Protein AF-A0A0H2UXW5-F1 (afdb_monomer_lite)

InterPro domains:
  IPR004042 Intein DOD homing endonuclease, central region [PS50819] (491-611)
  IPR027032 Twinkle-like protein [PTHR12873] (112-375)
  IPR027434 Homing endonuclease [G3DSA:3.10.28.10] (482-613)
  IPR027434 Homing endonuclease [SSF55608] (563-612)
  IPR034154 Archaeal primase DnaG/twinkle-like, TOPRIM domain [cd01029] (206-287)
  IPR036844 Hint domain superfamily [SSF51294] (375-441)

Sequence (619 aa):
MRPSELSDLLWAQVDRVAPHLLPNGKIEGHEWVAGNVNGDKGNSLKVNLIGKKKWADFAEGDGGDMLDLWMACRGINLHQAMQEAKAFLGIKDDDHHFDARREKKFSRPDRKKIARYVTRTESHLEYLQSRGISPEVVKRYEVVSGKVWNGERELDALVLPYKRDGELLQVKRISTERPDGKKVIMAEGDCEPCLFGWQALDAGVRVVVLCEGEIDCMSYAQYGISALSVPFGGGKGAKQQWIEFEYHNLDRFEEIFISMDVDDVGREAAREIVSRLGEHRCRLVTLPYKDINECLMNGVTEDEIWQYIGTASYFDPEELYSAREFYQDTINAFYGKQQYLFNPPWESLADKFQFREAELTLVNGVHGHGKACPLNEPILLADGTWTTHGNVKIGDQVASVDGNPSTVTGIFPQGVRDVYRVTFEDGRYVDCAGDHLWEVTSRGFTKGEKRRVIDTFGLKRLSETKRHKNGVRIPEITGDFGDHSEPLAWVIGSLLGDGSLSNGSVKFSNVEPYMIERMKAELPDYNFSGDGKDWLISTARGQVNPLMETLRGYGLMGCTAKNKFIPRVFFSANKSTRIGMLCGLLETDGYVEKDGTLVFSSASEELRNEVVNKNWPPS

Organism: Shigella flexneri (NCBI:txid623)

Radius of gyration: 50.42 Å; chains: 1; bounding box: 105×74×133 Å

Structure (mmCIF, N/CA/C/O backbone):
data_AF-A0A0H2UXW5-F1
#
_entry.id   AF-A0A0H2UXW5-F1
#
loop_
_atom_site.group_PDB
_atom_site.id
_atom_site.type_symbol
_atom_site.label_atom_id
_atom_site.label_alt_id
_atom_site.label_comp_id
_atom_site.label_asym_id
_atom_site.label_entity_id
_atom_site.label_seq_id
_atom_site.pdbx_PDB_ins_code
_atom_site.Cartn_x
_atom_site.Cartn_y
_atom_site.Cartn_z
_atom_site.occupancy
_atom_site.B_iso_or_equiv
_atom_site.auth_seq_id
_atom_site.auth_comp_id
_atom_site.auth_asym_id
_atom_site.auth_atom_id
_atom_site.pdbx_PDB_model_num
ATOM 1 N N . MET A 1 1 ? -6.952 -10.593 29.259 1.00 72.62 1 MET A N 1
ATOM 2 C CA . MET A 1 1 ? -7.423 -11.917 29.734 1.00 72.62 1 MET A CA 1
ATOM 3 C C . MET A 1 1 ? -8.692 -11.708 30.540 1.00 72.62 1 MET A C 1
ATOM 5 O O . MET A 1 1 ? -8.694 -10.824 31.390 1.00 72.62 1 MET A O 1
ATOM 9 N N . ARG A 1 2 ? -9.760 -12.458 30.253 1.00 77.69 2 ARG A N 1
ATOM 10 C CA . ARG A 1 2 ? -11.056 -12.339 30.948 1.00 77.69 2 ARG A CA 1
ATOM 11 C C . ARG A 1 2 ? -11.030 -13.040 32.320 1.00 77.69 2 ARG A C 1
ATOM 13 O O . ARG A 1 2 ? -10.238 -13.970 32.491 1.00 77.69 2 ARG A O 1
ATOM 20 N N . PRO A 1 3 ? -11.897 -12.657 33.282 1.00 82.00 3 PRO A N 1
ATOM 21 C CA . PRO A 1 3 ? -11.998 -13.337 34.578 1.00 82.00 3 PRO A CA 1
ATOM 22 C C . PRO A 1 3 ? -12.219 -14.848 34.454 1.00 82.00 3 PRO A C 1
ATOM 24 O O . PRO A 1 3 ? -11.518 -15.619 35.100 1.00 82.00 3 PRO A O 1
ATOM 27 N N . SER A 1 4 ? -13.114 -15.276 33.562 1.00 84.06 4 SER A N 1
ATOM 28 C CA . SER A 1 4 ? -13.413 -16.692 33.321 1.00 84.06 4 SER A CA 1
ATOM 29 C C . SER A 1 4 ? -12.210 -17.486 32.802 1.00 84.06 4 SER A C 1
ATOM 31 O O . SER A 1 4 ? -11.954 -18.589 33.274 1.00 84.06 4 SER A O 1
ATOM 33 N N . GLU A 1 5 ? -11.411 -16.908 31.903 1.00 86.12 5 GLU A N 1
ATOM 34 C CA . GLU A 1 5 ? -10.175 -17.525 31.396 1.00 86.12 5 GLU A CA 1
ATOM 35 C C . GLU A 1 5 ? -9.133 -17.696 32.508 1.00 86.12 5 GLU A C 1
ATOM 37 O O . GLU A 1 5 ? -8.499 -18.746 32.618 1.00 86.12 5 GLU A O 1
ATOM 42 N N . LEU A 1 6 ? -8.970 -16.680 33.361 1.00 87.94 6 LEU A N 1
ATOM 43 C CA . LEU A 1 6 ? -8.056 -16.750 34.499 1.00 87.94 6 LEU A CA 1
ATOM 44 C C . LEU A 1 6 ? -8.540 -17.773 35.536 1.00 87.94 6 LEU A C 1
ATOM 46 O O . LEU A 1 6 ? -7.747 -18.573 36.028 1.00 87.94 6 LEU A O 1
ATOM 50 N N . SER A 1 7 ? -9.842 -17.784 35.821 1.00 90.25 7 SER A N 1
ATOM 51 C CA . SER A 1 7 ? -10.498 -18.768 36.684 1.00 90.25 7 SER A CA 1
ATOM 52 C C . SER A 1 7 ? -10.282 -20.190 36.160 1.00 90.25 7 SER A C 1
ATOM 54 O O . SER A 1 7 ? -9.909 -21.082 36.919 1.00 90.25 7 SER A O 1
ATOM 56 N N . ASP A 1 8 ? -10.394 -20.405 34.848 1.00 90.88 8 ASP A N 1
ATOM 57 C CA . ASP A 1 8 ? -10.115 -21.689 34.202 1.00 90.88 8 ASP A CA 1
ATOM 58 C C . ASP A 1 8 ? -8.658 -22.140 34.352 1.00 90.88 8 ASP A C 1
ATOM 60 O O . ASP A 1 8 ? -8.406 -23.324 34.601 1.00 90.88 8 ASP A O 1
ATOM 64 N N . LEU A 1 9 ? -7.698 -21.216 34.251 1.00 92.31 9 LEU A N 1
ATOM 65 C CA . LEU A 1 9 ? -6.283 -21.503 34.501 1.00 92.31 9 LEU A CA 1
ATOM 66 C C . LEU A 1 9 ? -6.018 -21.855 35.969 1.00 92.31 9 LEU A C 1
ATOM 68 O O . LEU A 1 9 ? -5.206 -22.740 36.250 1.00 92.31 9 LEU A O 1
ATOM 72 N N . LEU A 1 10 ? -6.716 -21.204 36.903 1.00 93.56 10 LEU A N 1
ATOM 73 C CA . LEU A 1 10 ? -6.653 -21.557 38.319 1.00 93.56 10 LEU A CA 1
ATOM 74 C C . LEU A 1 10 ? -7.253 -22.945 38.573 1.00 93.56 10 LEU A C 1
ATOM 76 O O . LEU A 1 10 ? -6.648 -23.744 39.285 1.00 93.56 10 LEU A O 1
ATOM 80 N N . TRP A 1 11 ? -8.389 -23.272 37.951 1.00 94.31 11 TRP A N 1
ATOM 81 C CA . TRP A 1 11 ? -8.993 -24.605 38.029 1.00 94.31 11 TRP A CA 1
ATOM 82 C C . TRP A 1 11 ? -8.077 -25.694 37.466 1.00 94.31 11 TRP A C 1
ATOM 84 O O . TRP A 1 11 ? -8.002 -26.779 38.038 1.00 94.31 11 TRP A O 1
ATOM 94 N N . ALA A 1 12 ? -7.323 -25.410 36.400 1.00 92.25 12 ALA A N 1
ATOM 95 C CA . ALA A 1 12 ? -6.318 -26.333 35.867 1.00 92.25 12 ALA A CA 1
ATOM 96 C C . ALA A 1 12 ? -5.173 -26.629 36.858 1.00 92.25 12 ALA A C 1
ATOM 98 O O . ALA A 1 12 ? -4.442 -27.602 36.684 1.00 92.25 12 ALA A O 1
ATOM 99 N N . GLN A 1 13 ? -5.019 -25.805 37.898 1.00 92.88 13 GLN A N 1
ATOM 100 C CA . GLN A 1 13 ? -4.040 -25.971 38.970 1.00 92.88 13 GLN A CA 1
ATOM 101 C C . GLN A 1 13 ? -4.706 -26.016 40.353 1.00 92.88 13 GLN A C 1
ATOM 103 O O . GLN A 1 13 ? -4.085 -25.631 41.347 1.00 92.88 13 GLN A O 1
ATOM 108 N N . VAL A 1 14 ? -5.956 -26.491 40.437 1.00 93.31 14 VAL A N 1
ATOM 109 C CA . VAL A 1 14 ? -6.749 -26.486 41.679 1.00 93.31 14 VAL A CA 1
ATOM 110 C C . VAL A 1 14 ? -6.037 -27.182 42.842 1.00 93.31 14 VAL A C 1
ATOM 112 O O . VAL A 1 14 ? -6.091 -26.687 43.965 1.00 93.31 14 VAL A O 1
ATOM 115 N N . ASP A 1 15 ? -5.266 -28.238 42.571 1.00 91.44 15 ASP A N 1
ATOM 116 C CA . ASP A 1 15 ? -4.471 -28.956 43.578 1.00 91.44 15 ASP A CA 1
ATOM 117 C C . ASP A 1 15 ? -3.393 -28.084 44.241 1.00 91.44 15 ASP A C 1
ATOM 119 O O . ASP A 1 15 ? -2.950 -28.371 45.351 1.00 91.44 15 ASP A O 1
ATOM 123 N N . ARG A 1 16 ? -2.958 -27.010 43.571 1.00 94.06 16 ARG A N 1
ATOM 124 C CA . ARG A 1 16 ? -2.038 -26.004 44.120 1.00 94.06 16 ARG A CA 1
ATOM 125 C C . ARG A 1 16 ? -2.786 -24.815 44.716 1.00 94.06 16 ARG A C 1
ATOM 127 O O . ARG A 1 16 ? -2.331 -24.260 45.713 1.00 94.06 16 ARG A O 1
ATOM 134 N N . VAL A 1 17 ? -3.896 -24.407 44.101 1.00 94.62 17 VAL A N 1
ATOM 135 C CA . VAL A 1 17 ? -4.665 -23.215 44.499 1.00 94.62 17 VAL A CA 1
ATOM 136 C C . VAL A 1 17 ? -5.446 -23.457 45.792 1.00 94.62 17 VAL A C 1
ATOM 138 O O . VAL A 1 17 ? -5.374 -22.643 46.709 1.00 94.62 17 VAL A O 1
ATOM 141 N N . ALA A 1 18 ? -6.140 -24.590 45.909 1.00 92.88 18 ALA A N 1
ATOM 142 C CA . ALA A 1 18 ? -6.944 -24.921 47.083 1.00 92.88 18 ALA A CA 1
ATOM 143 C C . ALA A 1 18 ? -6.131 -24.926 48.398 1.00 92.88 18 ALA A C 1
ATOM 145 O O . ALA A 1 18 ? -6.533 -24.220 49.324 1.00 92.88 18 ALA A O 1
ATOM 146 N N . PRO A 1 19 ? -4.963 -25.598 48.506 1.00 92.56 19 PRO A N 1
ATOM 147 C CA . PRO A 1 19 ? -4.132 -25.506 49.711 1.00 92.56 19 PRO A CA 1
ATOM 148 C C . PRO A 1 19 ? -3.496 -24.127 49.916 1.00 92.56 19 PRO A C 1
ATOM 150 O O . PRO A 1 19 ? -3.151 -23.782 51.043 1.00 92.56 19 PRO A O 1
ATOM 153 N N . HIS A 1 20 ? -3.316 -23.335 48.854 1.00 93.75 20 HIS A N 1
ATOM 154 C CA . HIS A 1 20 ? -2.783 -21.979 48.974 1.00 93.75 20 HIS A CA 1
ATOM 155 C C . HIS A 1 20 ? -3.785 -21.022 49.634 1.00 93.75 20 HIS A C 1
ATOM 157 O O . HIS A 1 20 ? -3.392 -20.215 50.477 1.00 93.75 20 HIS A O 1
ATOM 163 N N . LEU A 1 21 ? -5.065 -21.117 49.262 1.00 93.12 21 LEU A N 1
ATOM 164 C CA . LEU A 1 21 ? -6.135 -20.286 49.822 1.00 93.12 21 LEU A CA 1
ATOM 165 C C . LEU A 1 21 ? -6.672 -20.823 51.152 1.00 93.12 21 LEU A C 1
ATOM 167 O O . LEU A 1 21 ? -7.021 -20.043 52.031 1.00 93.12 21 LEU A O 1
ATOM 171 N N . LEU A 1 22 ? -6.706 -22.147 51.318 1.00 94.62 22 LEU A N 1
ATOM 172 C CA . LEU A 1 22 ? -7.322 -22.829 52.457 1.00 94.62 22 LEU A CA 1
ATOM 173 C C . LEU A 1 22 ? -6.301 -23.760 53.145 1.00 94.62 22 LEU A C 1
ATOM 175 O O . LEU A 1 22 ? -6.403 -24.987 53.027 1.00 94.62 22 LEU A O 1
ATOM 179 N N . PRO A 1 23 ? -5.309 -23.211 53.870 1.00 90.00 23 PRO A N 1
ATOM 180 C CA . PRO A 1 23 ? -4.116 -23.948 54.295 1.00 90.00 23 PRO A CA 1
ATOM 181 C C . PRO A 1 23 ? -4.367 -25.062 55.320 1.00 90.00 23 PRO A C 1
ATOM 183 O O . PRO A 1 23 ? -3.594 -26.017 55.356 1.00 90.00 23 PRO A O 1
ATOM 186 N N . ASN A 1 24 ? -5.424 -24.984 56.143 1.00 91.50 24 ASN A N 1
ATOM 187 C CA . ASN A 1 24 ? -5.765 -26.061 57.090 1.00 91.50 24 ASN A CA 1
ATOM 188 C C . ASN A 1 24 ? -6.842 -27.022 56.565 1.00 91.50 24 ASN A C 1
ATOM 190 O O . ASN A 1 24 ? -7.369 -27.826 57.342 1.00 91.50 24 ASN A O 1
ATOM 194 N N . GLY A 1 25 ? -7.177 -26.938 55.275 1.00 90.50 25 GLY A N 1
ATOM 195 C CA . GLY A 1 25 ? -8.065 -27.891 54.626 1.00 90.50 25 GLY A CA 1
ATOM 196 C C . GLY A 1 25 ? -7.422 -29.267 54.435 1.00 90.50 25 GLY A C 1
ATOM 197 O O . GLY A 1 25 ? -6.228 -29.475 54.666 1.00 90.50 25 GLY A O 1
ATOM 198 N N . LYS A 1 26 ? -8.239 -30.234 54.026 1.00 92.69 26 LYS A N 1
ATOM 199 C CA . LYS A 1 26 ? -7.824 -31.616 53.751 1.00 92.69 26 LYS A CA 1
ATOM 200 C C . LYS A 1 26 ? -8.497 -32.133 52.484 1.00 92.69 26 LYS A C 1
ATOM 202 O O . LYS A 1 26 ? -9.595 -31.705 52.143 1.00 92.69 26 LYS A O 1
ATOM 207 N N . ILE A 1 27 ? -7.870 -33.104 51.829 1.00 93.44 27 ILE A N 1
ATOM 208 C CA . ILE A 1 27 ? -8.497 -33.832 50.722 1.00 93.44 27 ILE A CA 1
ATOM 209 C C . ILE A 1 27 ? -9.472 -34.862 51.298 1.00 93.44 27 ILE A C 1
ATOM 211 O O . ILE A 1 27 ? -9.095 -35.674 52.146 1.00 93.44 27 ILE A O 1
ATOM 215 N N . GLU A 1 28 ? -10.711 -34.851 50.816 1.00 92.69 28 GLU A N 1
ATOM 216 C CA . GLU A 1 28 ? -11.724 -35.863 51.107 1.00 92.69 28 GLU A CA 1
ATOM 217 C C . GLU A 1 28 ? -12.396 -36.297 49.795 1.00 92.69 28 GLU A C 1
ATOM 219 O O . GLU A 1 28 ? -13.160 -35.558 49.178 1.00 92.69 28 GLU A O 1
ATOM 224 N N . GLY A 1 29 ? -12.067 -37.502 49.320 1.00 90.38 29 GLY A N 1
ATOM 225 C CA . GLY A 1 29 ? -12.530 -37.989 48.019 1.00 90.38 29 GLY A CA 1
ATOM 226 C C . GLY A 1 29 ? -11.981 -37.153 46.858 1.00 90.38 29 GLY A C 1
ATOM 227 O O . GLY A 1 29 ? -10.772 -37.118 46.637 1.00 90.38 29 GLY A O 1
ATOM 228 N N . HIS A 1 30 ? -12.876 -36.505 46.110 1.00 91.56 30 HIS A N 1
ATOM 229 C CA . HIS A 1 30 ? -12.541 -35.615 44.989 1.00 91.56 30 HIS A CA 1
ATOM 230 C C . HIS A 1 30 ? -12.673 -34.127 45.352 1.00 91.56 30 HIS A C 1
ATOM 232 O O . HIS A 1 30 ? -12.735 -33.282 44.461 1.00 91.56 30 HIS A O 1
ATOM 238 N N . GLU A 1 31 ? -12.744 -33.801 46.644 1.00 93.75 31 GLU A N 1
ATOM 239 C CA . GLU A 1 31 ? -12.958 -32.444 47.145 1.00 93.75 31 GLU A CA 1
ATOM 240 C C . GLU A 1 31 ? -11.821 -32.029 48.095 1.00 93.75 31 GLU A C 1
ATOM 242 O O . GLU A 1 31 ? -11.297 -32.839 48.863 1.00 93.75 31 GLU A O 1
ATOM 247 N N . TRP A 1 32 ? -11.455 -30.748 48.069 1.00 94.94 32 TRP A N 1
ATOM 248 C CA . TRP A 1 32 ? -10.710 -30.092 49.140 1.00 94.94 32 TRP A CA 1
ATOM 249 C C . TRP A 1 32 ? -11.707 -29.493 50.125 1.00 94.94 32 TRP A C 1
ATOM 251 O O . TRP A 1 32 ? -12.578 -28.713 49.738 1.00 94.94 32 TRP A O 1
ATOM 261 N N . VAL A 1 33 ? -11.596 -29.876 51.391 1.00 94.44 33 VAL A N 1
ATOM 262 C CA . VAL A 1 33 ? -12.584 -29.588 52.430 1.00 94.44 33 VAL A CA 1
ATOM 263 C C . VAL A 1 33 ? -11.962 -28.720 53.522 1.00 94.44 33 VAL A C 1
ATOM 265 O O . VAL A 1 33 ? -10.905 -29.058 54.060 1.00 94.44 33 VAL A O 1
ATOM 268 N N . ALA A 1 34 ? -12.631 -27.616 53.855 1.00 93.88 34 ALA A N 1
ATOM 269 C CA . ALA A 1 34 ? -12.261 -26.665 54.901 1.00 93.88 34 ALA A CA 1
ATOM 270 C C . ALA A 1 34 ? -13.487 -26.260 55.745 1.00 93.88 34 ALA A C 1
ATOM 272 O O . ALA A 1 34 ? -14.629 -26.594 55.435 1.00 93.88 34 ALA A O 1
ATOM 273 N N . GLY A 1 35 ? -13.257 -25.562 56.857 1.00 90.44 35 GLY A N 1
ATOM 274 C CA . GLY A 1 35 ? -14.313 -25.104 57.762 1.00 90.44 35 GLY A CA 1
ATOM 275 C C . GLY A 1 35 ? -14.968 -23.785 57.363 1.00 90.44 35 GLY A C 1
ATOM 276 O O . GLY A 1 35 ? -16.107 -23.546 57.741 1.00 90.44 35 GLY A O 1
ATOM 277 N N . ASN A 1 36 ? -14.269 -22.926 56.630 1.00 90.69 36 ASN A N 1
ATOM 278 C CA . ASN A 1 36 ? -14.758 -21.625 56.177 1.00 90.69 36 ASN A CA 1
ATOM 279 C C . ASN A 1 36 ? -13.775 -21.037 55.153 1.00 90.69 36 ASN A C 1
ATOM 281 O O . ASN A 1 36 ? -12.715 -21.615 54.884 1.00 90.69 36 ASN A O 1
ATOM 285 N N . VAL A 1 37 ? -14.096 -19.852 54.637 1.00 89.88 37 VAL A N 1
ATOM 286 C CA . VAL A 1 37 ? -13.248 -19.089 53.707 1.00 89.88 37 VAL A CA 1
ATOM 287 C C . VAL A 1 37 ? -11.907 -18.646 54.313 1.00 89.88 37 VAL A C 1
ATOM 289 O O . VAL A 1 37 ? -10.961 -18.420 53.571 1.00 89.88 37 VAL A O 1
ATOM 292 N N . ASN A 1 38 ? -11.754 -18.610 55.642 1.00 87.88 38 ASN A N 1
ATOM 293 C CA . ASN A 1 38 ? -10.463 -18.318 56.287 1.00 87.88 38 ASN A CA 1
ATOM 294 C C . ASN A 1 38 ? -9.500 -19.521 56.268 1.00 87.88 38 ASN A C 1
ATOM 296 O O . ASN A 1 38 ? -8.348 -19.409 56.689 1.00 87.88 38 ASN A O 1
ATOM 300 N N . GLY A 1 39 ? -9.961 -20.687 55.801 1.00 85.75 39 GLY A N 1
ATOM 301 C CA . GLY A 1 39 ? -9.163 -21.905 55.756 1.00 85.75 39 GLY A CA 1
ATOM 302 C C . GLY A 1 39 ? -9.008 -22.585 57.113 1.00 85.75 39 GLY A C 1
ATOM 303 O O . GLY A 1 39 ? -8.016 -23.288 57.316 1.00 85.75 39 GLY A O 1
ATOM 304 N N . ASP A 1 40 ? -9.951 -22.388 58.039 1.00 89.06 40 ASP A N 1
ATOM 305 C CA . ASP A 1 40 ? -9.990 -23.104 59.317 1.00 89.06 40 ASP A CA 1
ATOM 306 C C . ASP A 1 40 ? -10.324 -24.594 59.127 1.00 89.06 40 ASP A C 1
ATOM 308 O O . ASP A 1 40 ? -10.837 -25.021 58.090 1.00 89.06 40 ASP A O 1
ATOM 312 N N . LYS A 1 41 ? -10.057 -25.421 60.146 1.00 88.38 41 LYS A N 1
ATOM 313 C CA . LYS A 1 41 ? -10.428 -26.846 60.119 1.00 88.38 41 LYS A CA 1
ATOM 314 C C . LYS A 1 41 ? -11.944 -27.009 60.245 1.00 88.38 41 LYS A C 1
ATOM 316 O O . LYS A 1 41 ? -12.539 -26.536 61.207 1.00 88.38 41 LYS A O 1
ATOM 321 N N . GLY A 1 42 ? -12.549 -27.760 59.335 1.00 88.44 42 GLY A N 1
ATOM 322 C CA . GLY A 1 42 ? -13.973 -28.094 59.356 1.00 88.44 42 GLY A CA 1
ATOM 323 C C . GLY A 1 42 ? -14.395 -28.778 58.058 1.00 88.44 42 GLY A C 1
ATOM 324 O O . GLY A 1 42 ? -13.529 -29.157 57.271 1.00 88.44 42 GLY A O 1
ATOM 325 N N . ASN A 1 43 ? -15.708 -28.951 57.862 1.00 89.69 43 ASN A N 1
ATOM 326 C CA . ASN A 1 43 ? -16.275 -29.686 56.721 1.00 89.69 43 ASN A CA 1
ATOM 327 C C . ASN A 1 43 ? -17.355 -28.907 55.937 1.00 89.69 43 ASN A C 1
ATOM 329 O O . ASN A 1 43 ? -18.102 -29.507 55.162 1.00 89.69 43 ASN A O 1
ATOM 333 N N . SER A 1 44 ? -17.487 -27.605 56.184 1.00 90.44 44 SER A N 1
ATOM 334 C CA . SER A 1 44 ? -18.551 -26.736 55.656 1.00 90.44 44 SER A CA 1
ATOM 335 C C . SER A 1 44 ? -18.232 -26.163 54.281 1.00 90.44 44 SER A C 1
ATOM 337 O O . SER A 1 44 ? -19.142 -26.044 53.471 1.00 90.44 44 SER A O 1
ATOM 339 N N . LEU A 1 45 ? -16.966 -25.874 53.980 1.00 94.38 45 LEU A N 1
ATOM 340 C CA . LEU A 1 45 ? -16.530 -25.370 52.681 1.00 94.38 45 LEU A CA 1
ATOM 341 C C . LEU A 1 45 ? -15.909 -26.496 51.863 1.00 94.38 45 LEU A C 1
ATOM 343 O O . LEU A 1 45 ? -15.016 -27.205 52.333 1.00 94.38 45 LEU A O 1
ATOM 347 N N . LYS A 1 46 ? -16.371 -26.652 50.623 1.00 94.69 46 LYS A N 1
ATOM 348 C CA . LYS A 1 46 ? -15.882 -27.671 49.696 1.00 94.69 46 LYS A CA 1
ATOM 349 C C . LYS A 1 46 ? -15.497 -27.085 48.346 1.00 94.69 46 LYS A C 1
ATOM 351 O O . LYS A 1 46 ? -16.270 -26.346 47.737 1.00 94.69 46 LYS A O 1
ATOM 356 N N . VAL A 1 47 ? -14.329 -27.481 47.850 1.00 94.62 47 VAL A N 1
ATOM 357 C CA . VAL A 1 47 ? -13.811 -27.140 46.520 1.00 94.62 47 VAL A CA 1
ATOM 358 C C . VAL A 1 47 ? -13.648 -28.429 45.723 1.00 94.62 47 VAL A C 1
ATOM 360 O O . VAL A 1 47 ? -12.960 -29.346 46.163 1.00 94.62 47 VAL A O 1
ATOM 363 N N . ASN A 1 48 ? -14.265 -28.524 44.548 1.00 92.81 48 ASN A N 1
ATOM 364 C CA . ASN A 1 48 ? -14.130 -29.708 43.698 1.00 92.81 48 ASN A CA 1
ATOM 365 C C . ASN A 1 48 ? -12.735 -29.763 43.059 1.00 92.81 48 ASN A C 1
ATOM 367 O O . ASN A 1 48 ? -12.379 -28.884 42.284 1.00 92.81 48 ASN A O 1
ATOM 371 N N . LEU A 1 49 ? -11.959 -30.812 43.323 1.00 90.62 49 LEU A N 1
ATOM 372 C CA . LEU A 1 49 ? -10.648 -31.005 42.689 1.00 90.62 49 LEU A CA 1
ATOM 373 C C . LEU A 1 49 ? -10.775 -31.597 41.279 1.00 90.62 49 LEU A C 1
ATOM 375 O O . LEU A 1 49 ? -9.916 -31.390 40.429 1.00 90.62 49 LEU A O 1
ATOM 379 N N . ILE A 1 50 ? -11.855 -32.342 41.015 1.00 85.56 50 ILE A N 1
ATOM 380 C CA . ILE A 1 50 ? -12.103 -33.007 39.732 1.00 85.56 50 ILE A CA 1
ATOM 381 C C . ILE A 1 50 ? -13.542 -32.745 39.279 1.00 85.56 50 ILE A C 1
ATOM 383 O O . ILE A 1 50 ? -14.494 -32.838 40.054 1.00 85.56 50 ILE A O 1
ATOM 387 N N . GLY A 1 51 ? -13.715 -32.475 37.984 1.00 86.31 51 GLY A N 1
ATOM 388 C CA . GLY A 1 51 ? -15.026 -32.352 37.354 1.00 86.31 51 GLY A CA 1
ATOM 389 C C . GLY A 1 51 ? -15.582 -30.934 37.417 1.00 86.31 51 GLY A C 1
ATOM 390 O O . GLY A 1 51 ? -15.216 -30.091 36.600 1.00 86.31 51 GLY A O 1
ATOM 391 N N . LYS A 1 52 ? -16.531 -30.681 38.326 1.00 86.31 52 LYS A N 1
ATOM 392 C CA . LYS A 1 52 ? -17.236 -29.392 38.382 1.00 86.31 52 LYS A CA 1
ATOM 393 C C . LYS A 1 52 ? -16.279 -28.292 38.838 1.00 86.31 52 LYS A C 1
ATOM 395 O O . LYS A 1 52 ? -15.754 -28.362 39.936 1.00 86.31 52 LYS A O 1
ATOM 400 N N . LYS A 1 53 ? -16.120 -27.239 38.043 1.00 91.25 53 LYS A N 1
ATOM 401 C CA . LYS A 1 53 ? -15.323 -26.050 38.380 1.00 91.25 53 LYS A CA 1
ATOM 402 C C . LYS A 1 53 ? -16.078 -25.120 39.340 1.00 91.25 53 LYS A C 1
ATOM 404 O O . LYS A 1 53 ? -16.478 -24.024 38.962 1.00 91.25 53 LYS A O 1
ATOM 409 N N . LYS A 1 54 ? -16.378 -25.601 40.550 1.00 92.94 54 LYS A N 1
ATOM 410 C CA . LYS A 1 54 ? -17.173 -24.863 41.545 1.00 92.94 54 LYS A CA 1
ATOM 411 C C . LYS A 1 54 ? -16.732 -25.158 42.977 1.00 92.94 54 LYS A C 1
ATOM 413 O O . LYS A 1 54 ? -16.396 -26.303 43.294 1.00 92.94 54 LYS A O 1
ATOM 418 N N . TRP A 1 55 ? -16.826 -24.150 43.841 1.00 94.25 55 TRP A N 1
ATOM 419 C CA . TRP A 1 55 ? -16.782 -24.300 45.297 1.00 94.25 55 TRP A CA 1
ATOM 420 C C . TRP A 1 55 ? -18.099 -23.849 45.944 1.00 94.25 55 TRP A C 1
ATOM 422 O O . TRP A 1 55 ? -18.889 -23.125 45.328 1.00 94.25 55 TRP A O 1
ATOM 432 N N . ALA A 1 56 ? -18.344 -24.302 47.170 1.00 92.75 56 ALA A N 1
ATOM 433 C CA . ALA A 1 56 ? -19.462 -23.847 47.988 1.00 92.75 56 ALA A CA 1
ATOM 434 C C . ALA A 1 56 ? -19.127 -23.935 49.481 1.00 92.75 56 ALA A C 1
ATOM 436 O O . ALA A 1 56 ? -18.508 -24.909 49.916 1.00 92.75 56 ALA A O 1
ATOM 437 N N . ASP A 1 57 ? -19.581 -22.952 50.252 1.00 91.25 57 ASP A N 1
ATOM 438 C CA . ASP A 1 57 ? -19.696 -23.012 51.704 1.00 91.25 57 ASP A CA 1
ATOM 439 C C . ASP A 1 57 ? -21.150 -23.311 52.085 1.00 91.25 57 ASP A C 1
ATOM 441 O O . ASP A 1 57 ? -22.064 -22.515 51.876 1.00 91.25 57 ASP A O 1
ATOM 445 N N . PHE A 1 58 ? -21.378 -24.500 52.635 1.00 88.31 58 PHE A N 1
ATOM 446 C CA . PHE A 1 58 ? -22.704 -24.970 53.022 1.00 88.31 58 PHE A CA 1
ATOM 447 C C . PHE A 1 58 ? -23.207 -24.358 54.338 1.00 88.31 58 PHE A C 1
ATOM 449 O O . PHE A 1 58 ? -24.369 -24.579 54.680 1.00 88.31 58 PHE A O 1
ATOM 456 N N . ALA A 1 59 ? -22.366 -23.630 55.083 1.00 84.19 59 ALA A N 1
ATOM 457 C CA . ALA A 1 59 ? -22.776 -22.933 56.300 1.00 84.19 59 ALA A CA 1
ATOM 458 C C . ALA A 1 59 ? -23.320 -21.527 56.000 1.00 84.19 59 ALA A C 1
ATOM 460 O O . ALA A 1 59 ? -24.400 -21.187 56.479 1.00 84.19 59 ALA A O 1
ATOM 461 N N . GLU A 1 60 ? -22.603 -20.749 55.187 1.00 80.62 60 GLU A N 1
ATOM 462 C CA . GLU A 1 60 ? -22.955 -19.354 54.861 1.00 80.62 60 GLU A CA 1
ATOM 463 C C . GLU A 1 60 ? -23.762 -19.228 53.551 1.00 80.62 60 GLU A C 1
ATOM 465 O O . GLU A 1 60 ? -24.436 -18.227 53.323 1.00 80.62 60 GLU A O 1
ATOM 470 N N . GLY A 1 61 ? -23.761 -20.264 52.702 1.00 81.00 61 GLY A N 1
ATOM 471 C CA . GLY A 1 61 ? -24.477 -20.276 51.419 1.00 81.00 61 GLY A CA 1
ATOM 472 C C . GLY A 1 61 ? -23.703 -19.648 50.257 1.00 81.00 61 GLY A C 1
ATOM 473 O O . GLY A 1 61 ? -24.233 -19.570 49.146 1.00 81.00 61 GLY A O 1
ATOM 474 N N . ASP A 1 62 ? -22.457 -19.242 50.492 1.00 84.06 62 ASP A N 1
ATOM 475 C CA . ASP A 1 62 ? -21.575 -18.679 49.477 1.00 84.06 62 ASP A CA 1
ATOM 476 C C . ASP A 1 62 ? -21.031 -19.754 48.530 1.00 84.06 62 ASP A C 1
ATOM 478 O O . ASP A 1 62 ? -20.900 -20.934 48.862 1.00 84.06 62 ASP A O 1
ATOM 482 N N . GLY A 1 63 ? -20.686 -19.354 47.312 1.00 87.31 63 GLY A N 1
ATOM 483 C CA . GLY A 1 63 ? -20.052 -20.240 46.348 1.00 87.31 63 GLY A CA 1
ATOM 484 C C . GLY A 1 63 ? -19.904 -19.583 44.989 1.00 87.31 63 GLY A C 1
ATOM 485 O O . GLY A 1 63 ? -20.569 -18.598 44.683 1.00 87.31 63 GLY A O 1
ATOM 486 N N . GLY A 1 64 ? -19.052 -20.155 44.149 1.00 88.88 64 GLY A N 1
ATOM 487 C CA . GLY A 1 64 ? -18.732 -19.539 42.870 1.00 88.88 64 GLY A CA 1
ATOM 488 C C . GLY A 1 64 ? -17.579 -20.221 42.160 1.00 88.88 64 GLY A C 1
ATOM 489 O O . GLY A 1 64 ? -17.351 -21.430 42.314 1.00 88.88 64 GLY A O 1
ATOM 490 N N . ASP A 1 65 ? -16.873 -19.434 41.363 1.00 90.00 65 ASP A N 1
ATOM 491 C CA . ASP A 1 65 ? -15.673 -19.853 40.659 1.00 90.00 65 ASP A CA 1
ATOM 492 C C . ASP A 1 65 ? -14.405 -19.681 41.524 1.00 90.00 65 ASP A C 1
ATOM 494 O O . ASP A 1 65 ? -14.478 -19.375 42.718 1.00 90.00 65 ASP A O 1
ATOM 498 N N . MET A 1 66 ? -13.222 -19.930 40.956 1.00 91.56 66 MET A N 1
ATOM 499 C CA . MET A 1 66 ? -11.984 -19.882 41.737 1.00 91.56 66 MET A CA 1
ATOM 500 C C . MET A 1 66 ? -11.579 -18.456 42.142 1.00 91.56 66 MET A C 1
ATOM 502 O O . MET A 1 66 ? -10.923 -18.277 43.168 1.00 91.56 66 MET A O 1
ATOM 506 N N . LEU A 1 67 ? -11.973 -17.439 41.371 1.00 90.06 67 LEU A N 1
ATOM 507 C CA . LEU A 1 67 ? -11.736 -16.040 41.724 1.00 90.06 67 LEU A CA 1
ATOM 508 C C . LEU A 1 67 ? -12.700 -15.582 42.822 1.00 90.06 67 LEU A C 1
ATOM 510 O O . LEU A 1 67 ? -12.284 -14.839 43.708 1.00 90.06 67 LEU A O 1
ATOM 514 N N . ASP A 1 68 ? -13.940 -16.078 42.826 1.00 89.38 68 ASP A N 1
ATOM 515 C CA . ASP A 1 68 ? -14.891 -15.845 43.916 1.00 89.38 68 ASP A CA 1
ATOM 516 C C . ASP A 1 68 ? -14.371 -16.412 45.245 1.00 89.38 68 ASP A C 1
ATOM 518 O O . ASP A 1 68 ? -14.445 -15.736 46.272 1.00 89.38 68 ASP A O 1
ATOM 522 N N . LEU A 1 69 ? -13.761 -17.607 45.224 1.00 91.81 69 LEU A N 1
ATOM 523 C CA . LEU A 1 69 ? -13.103 -18.169 46.410 1.00 91.81 69 LEU A CA 1
ATOM 524 C C . LEU A 1 69 ? -11.944 -17.279 46.864 1.00 91.81 6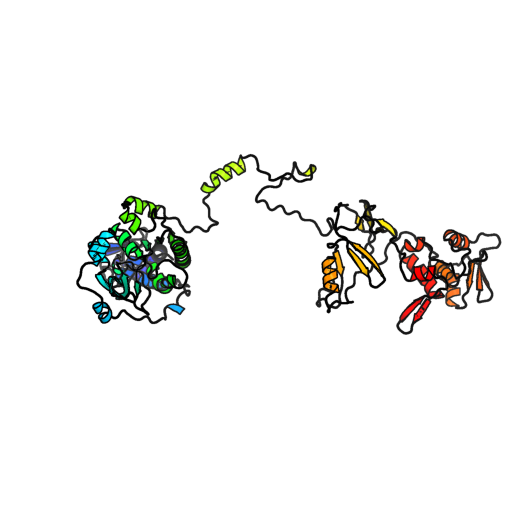9 LEU A C 1
ATOM 526 O O . LEU A 1 69 ? -11.804 -17.001 48.050 1.00 91.81 69 LEU A O 1
ATOM 530 N N . TRP A 1 70 ? -11.124 -16.809 45.924 1.00 92.88 70 TRP A N 1
ATOM 531 C CA . TRP A 1 70 ? -9.978 -15.950 46.221 1.00 92.88 70 TRP A CA 1
ATOM 532 C C . TRP A 1 70 ? -10.400 -14.642 46.898 1.00 92.88 70 TRP A C 1
ATOM 534 O O . TRP A 1 70 ? -9.814 -14.253 47.910 1.00 92.88 70 TRP A O 1
ATOM 544 N N . MET A 1 71 ? -11.443 -13.993 46.371 1.00 89.94 71 MET A N 1
ATOM 545 C CA . MET A 1 71 ? -12.039 -12.796 46.969 1.00 89.94 71 MET A CA 1
ATOM 546 C C . MET A 1 71 ? -12.552 -13.079 48.380 1.00 89.94 71 MET A C 1
ATOM 548 O O . MET A 1 71 ? -12.234 -12.325 49.299 1.00 89.94 71 MET A O 1
ATOM 552 N N . ALA A 1 72 ? -13.287 -14.179 48.570 1.00 89.00 72 ALA A N 1
ATOM 553 C CA . ALA A 1 72 ? -13.853 -14.544 49.865 1.00 89.00 72 ALA A CA 1
ATOM 554 C C . ALA A 1 72 ? -12.768 -14.860 50.911 1.00 89.00 72 ALA A C 1
ATOM 556 O O . ALA A 1 72 ? -12.847 -14.387 52.042 1.00 89.00 72 ALA A O 1
ATOM 557 N N . CYS A 1 73 ? -11.715 -15.591 50.530 1.00 90.38 73 CYS A N 1
ATOM 558 C CA . CYS A 1 73 ? -10.608 -15.945 51.422 1.00 90.38 73 CYS A CA 1
ATOM 559 C C . CYS A 1 73 ? -9.755 -14.742 51.843 1.00 90.38 73 CYS A C 1
ATOM 561 O O . CYS A 1 73 ? -9.186 -14.731 52.934 1.00 90.38 73 CYS A O 1
ATOM 563 N N . ARG A 1 74 ? -9.600 -13.748 50.963 1.00 87.94 74 ARG A N 1
ATOM 564 C CA . ARG A 1 74 ? -8.704 -12.602 51.189 1.00 87.94 74 ARG A CA 1
ATOM 565 C C . ARG A 1 74 ? -9.433 -11.332 51.629 1.00 87.94 74 ARG A C 1
ATOM 567 O O . ARG A 1 74 ? -8.779 -10.419 52.123 1.00 87.94 74 ARG A O 1
ATOM 574 N N . GLY A 1 75 ? -10.752 -11.259 51.453 1.00 84.88 75 GLY A N 1
ATOM 575 C CA . GLY A 1 75 ? -11.532 -10.043 51.690 1.00 84.88 75 GLY A CA 1
ATOM 576 C C . GLY A 1 75 ? -11.166 -8.907 50.729 1.00 84.88 75 GLY A C 1
ATOM 577 O O . GLY A 1 75 ? -11.179 -7.742 51.122 1.00 84.88 75 GLY A O 1
ATOM 578 N N . ILE A 1 76 ? -10.786 -9.248 49.494 1.00 82.44 76 ILE A N 1
ATOM 579 C CA . ILE A 1 76 ? -10.321 -8.304 48.466 1.00 82.44 76 ILE A CA 1
ATOM 580 C C . ILE A 1 76 ? -11.303 -8.235 47.297 1.00 82.44 76 ILE A C 1
ATOM 582 O O . ILE A 1 76 ? -12.116 -9.137 47.095 1.00 82.44 76 ILE A O 1
ATOM 586 N N . ASN A 1 77 ? -11.220 -7.165 46.506 1.00 74.94 77 ASN A N 1
ATOM 587 C CA . ASN A 1 77 ? -12.044 -7.030 45.306 1.00 74.94 77 ASN A CA 1
ATOM 588 C C . ASN A 1 77 ? -11.532 -7.918 44.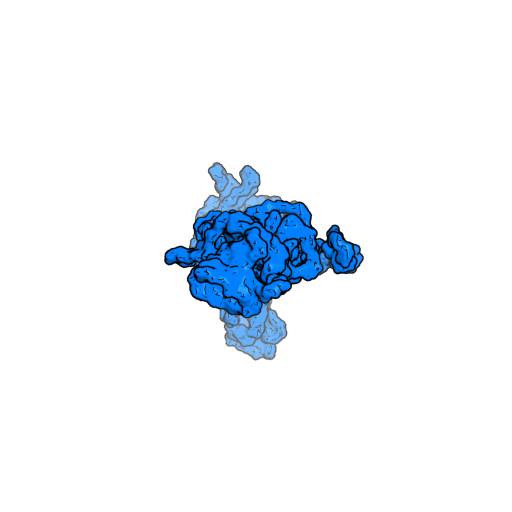151 1.00 74.94 77 ASN A C 1
ATOM 590 O O . ASN A 1 77 ? -10.406 -8.420 44.182 1.00 74.94 77 ASN A O 1
ATOM 594 N N . LEU A 1 78 ? -12.350 -8.092 43.103 1.00 79.00 78 LEU A N 1
ATOM 595 C CA . LEU A 1 78 ? -12.010 -8.975 41.979 1.00 79.00 78 LEU A CA 1
ATOM 596 C C . LEU A 1 78 ? -10.715 -8.559 41.277 1.00 79.00 78 LEU A C 1
ATOM 598 O O . LEU A 1 78 ? -9.942 -9.416 40.871 1.00 79.00 78 LEU A O 1
ATOM 602 N N . HIS A 1 79 ? -10.442 -7.258 41.168 1.00 74.06 79 HIS A N 1
ATOM 603 C CA . HIS A 1 79 ? -9.219 -6.779 40.533 1.00 74.06 79 HIS A CA 1
ATOM 604 C C . HIS A 1 79 ? -7.966 -7.224 41.302 1.00 74.06 79 HIS A C 1
ATOM 606 O O . HIS A 1 79 ? -7.038 -7.785 40.718 1.00 74.06 79 HIS A O 1
ATOM 612 N N . GLN A 1 80 ? -7.961 -7.034 42.621 1.00 79.50 80 GLN A N 1
ATOM 613 C CA . GLN A 1 80 ? -6.885 -7.493 43.499 1.00 79.50 80 GLN A CA 1
ATOM 614 C C . GLN A 1 80 ? -6.751 -9.021 43.460 1.00 79.50 80 GLN A C 1
ATOM 616 O O . GLN A 1 80 ? -5.639 -9.535 43.344 1.00 79.50 80 GLN A O 1
ATOM 621 N N . ALA A 1 81 ? -7.873 -9.749 43.462 1.00 86.31 81 ALA A N 1
ATOM 622 C CA . ALA A 1 81 ? -7.873 -11.203 43.315 1.00 86.31 81 ALA A CA 1
ATOM 623 C C . ALA A 1 81 ? -7.264 -11.650 41.976 1.00 86.31 81 ALA A C 1
ATOM 625 O O . ALA A 1 81 ? -6.456 -12.574 41.952 1.00 86.31 81 ALA A O 1
ATOM 626 N N . MET A 1 82 ? -7.579 -10.971 40.868 1.00 85.50 82 MET A N 1
ATOM 627 C CA . MET A 1 82 ? -6.981 -11.249 39.559 1.00 85.50 82 MET A CA 1
ATOM 628 C C . MET A 1 82 ? -5.471 -10.976 39.548 1.00 85.50 82 MET A C 1
ATOM 630 O O . MET A 1 82 ? -4.724 -11.773 38.984 1.00 85.50 82 MET A O 1
ATOM 634 N N . GLN A 1 83 ? -4.999 -9.895 40.181 1.00 83.25 83 GLN A N 1
ATOM 635 C CA . GLN A 1 83 ? -3.563 -9.604 40.300 1.00 83.25 83 GLN A CA 1
ATOM 636 C C . GLN A 1 83 ? -2.823 -10.690 41.092 1.00 83.25 83 GLN A C 1
ATOM 638 O O . GLN A 1 83 ? -1.804 -11.208 40.628 1.00 83.25 83 GLN A O 1
ATOM 643 N N . GLU A 1 84 ? -3.347 -11.072 42.260 1.00 89.50 84 GLU A N 1
ATOM 644 C CA . GLU A 1 84 ? -2.766 -12.143 43.076 1.00 89.50 84 GLU A CA 1
ATOM 645 C C . GLU A 1 84 ? -2.788 -13.491 42.345 1.00 89.50 84 GLU A C 1
ATOM 647 O O . GLU A 1 84 ? -1.787 -14.208 42.342 1.00 89.50 84 GLU A O 1
ATOM 652 N N . ALA A 1 85 ? -3.893 -13.815 41.670 1.00 90.44 85 ALA A N 1
ATOM 653 C CA . ALA A 1 85 ? -4.037 -15.036 40.886 1.00 90.44 85 ALA A CA 1
ATOM 654 C C . ALA A 1 85 ? -3.040 -15.104 39.719 1.00 90.44 85 ALA A C 1
ATOM 656 O O . ALA A 1 85 ? -2.403 -16.138 39.512 1.00 90.44 85 ALA A O 1
ATOM 657 N N . LYS A 1 86 ? -2.851 -14.008 38.972 1.00 88.62 86 LYS A N 1
ATOM 658 C CA . LYS A 1 86 ? -1.840 -13.933 37.904 1.00 88.62 86 LYS A CA 1
ATOM 659 C C . LYS A 1 86 ? -0.431 -14.116 38.461 1.00 88.62 86 LYS A C 1
ATOM 661 O O . LYS A 1 86 ? 0.329 -14.922 37.925 1.00 88.62 86 LYS A O 1
ATOM 666 N N . ALA A 1 87 ? -0.110 -13.444 39.569 1.00 88.75 87 ALA A N 1
ATOM 667 C CA . ALA A 1 87 ? 1.175 -13.597 40.246 1.00 88.75 87 ALA A CA 1
ATOM 668 C C . ALA A 1 87 ? 1.407 -15.047 40.705 1.00 88.75 87 ALA A C 1
ATOM 670 O O . ALA A 1 87 ? 2.491 -15.593 40.498 1.00 88.75 87 ALA A O 1
ATOM 671 N N . PHE A 1 88 ? 0.380 -15.700 41.255 1.00 91.56 88 PHE A N 1
ATOM 672 C CA . PHE A 1 88 ? 0.426 -17.108 41.654 1.00 91.56 88 PHE A CA 1
ATOM 673 C C . PHE A 1 88 ? 0.662 -18.053 40.466 1.00 91.56 88 PHE A C 1
ATOM 675 O O . PHE A 1 88 ? 1.455 -18.993 40.562 1.00 91.56 88 PHE A O 1
ATOM 682 N N . LEU A 1 89 ? 0.001 -17.796 39.334 1.00 91.38 89 LEU A N 1
ATOM 683 C CA . LEU A 1 89 ? 0.163 -18.563 38.096 1.00 91.38 89 LEU A CA 1
ATOM 684 C C . LEU A 1 89 ? 1.467 -18.240 37.346 1.00 91.38 89 LEU A C 1
ATOM 686 O O . LEU A 1 89 ? 1.796 -18.928 36.381 1.00 91.38 89 LEU A O 1
ATOM 690 N N . GLY A 1 90 ? 2.221 -17.224 37.781 1.00 87.06 90 GLY A N 1
ATOM 691 C CA . GLY A 1 90 ? 3.426 -16.749 37.099 1.00 87.06 90 GLY A CA 1
ATOM 692 C C . GLY A 1 90 ? 3.139 -16.032 35.775 1.00 87.06 90 GLY A C 1
ATOM 693 O O . GLY A 1 90 ? 4.038 -15.904 34.944 1.00 87.06 90 GLY A O 1
ATOM 694 N N . ILE A 1 91 ? 1.900 -15.580 35.569 1.00 85.44 91 ILE A N 1
ATOM 695 C CA . ILE A 1 91 ? 1.493 -14.800 34.400 1.00 85.44 91 ILE A CA 1
ATOM 696 C C . ILE A 1 91 ? 1.983 -13.371 34.622 1.00 85.44 91 ILE A C 1
ATOM 698 O O . ILE A 1 91 ? 1.571 -12.708 35.575 1.00 85.44 91 ILE A O 1
ATOM 702 N N . LYS A 1 92 ? 2.885 -12.906 33.757 1.00 70.88 92 LYS A N 1
ATOM 703 C CA . LYS A 1 92 ? 3.292 -11.502 33.738 1.00 70.88 92 LYS A CA 1
ATOM 704 C C . LYS A 1 92 ? 2.232 -10.700 32.995 1.00 70.88 92 LYS A C 1
ATOM 706 O O . LYS A 1 92 ? 1.849 -11.067 31.887 1.00 70.88 92 LYS A O 1
ATOM 711 N N . ASP A 1 93 ? 1.754 -9.634 33.627 1.00 62.72 93 ASP A N 1
ATOM 712 C CA . ASP A 1 93 ? 0.992 -8.611 32.924 1.00 62.72 93 ASP A CA 1
ATOM 713 C C . ASP A 1 93 ? 1.987 -7.763 32.135 1.00 62.72 93 ASP A C 1
ATOM 715 O O . ASP A 1 93 ? 2.688 -6.924 32.695 1.00 62.72 93 ASP A O 1
ATOM 719 N N . ASP A 1 94 ? 2.055 -8.005 30.829 1.00 49.97 94 ASP A N 1
ATOM 720 C CA . ASP A 1 94 ? 2.857 -7.207 29.896 1.00 49.97 94 ASP A CA 1
ATOM 721 C C . ASP A 1 94 ? 2.158 -5.868 29.546 1.00 49.97 94 ASP A C 1
ATOM 723 O O . ASP A 1 94 ? 2.629 -5.114 28.691 1.00 49.97 94 ASP A O 1
ATOM 727 N N . ASP A 1 95 ? 1.050 -5.545 30.231 1.00 52.38 95 ASP A N 1
ATOM 728 C CA . ASP A 1 95 ? 0.244 -4.324 30.098 1.00 52.38 95 ASP A CA 1
ATOM 729 C C . ASP A 1 95 ? 0.956 -3.093 30.704 1.00 52.38 95 ASP A C 1
ATOM 731 O O . ASP A 1 95 ? 0.399 -2.313 31.475 1.00 52.38 95 ASP A O 1
ATOM 735 N N . HIS A 1 96 ? 2.197 -2.845 30.284 1.00 48.34 96 HIS A N 1
ATOM 736 C CA . HIS A 1 96 ? 2.951 -1.623 30.587 1.00 48.34 96 HIS A CA 1
ATOM 737 C C . HIS A 1 96 ? 2.375 -0.364 29.915 1.00 48.34 96 HIS A C 1
ATOM 739 O O . HIS A 1 96 ? 2.945 0.726 30.009 1.00 48.34 96 HIS A O 1
ATOM 745 N N . HIS A 1 97 ? 1.243 -0.482 29.215 1.00 49.38 97 HIS A N 1
ATOM 746 C CA . HIS A 1 97 ? 0.687 0.580 28.383 1.00 49.38 97 HIS A CA 1
ATOM 747 C C . HIS A 1 97 ? 0.208 1.809 29.180 1.00 49.38 97 HIS A C 1
ATOM 749 O O . HIS A 1 97 ? 0.107 2.898 28.606 1.00 49.38 97 HIS A O 1
ATOM 755 N N . PHE A 1 98 ? -0.048 1.667 30.489 1.00 55.34 98 PHE A N 1
ATOM 756 C CA . PHE A 1 98 ? -0.628 2.728 31.328 1.00 55.34 98 PHE A CA 1
ATOM 757 C C . PHE A 1 98 ? 0.178 3.087 32.591 1.00 55.34 98 PHE A C 1
ATOM 759 O O . PHE A 1 98 ? -0.189 4.034 33.294 1.00 55.34 98 PHE A O 1
ATOM 766 N N . ASP A 1 99 ? 1.299 2.410 32.861 1.00 52.25 99 ASP A N 1
ATOM 767 C CA . ASP A 1 99 ? 2.071 2.572 34.106 1.00 52.25 99 ASP A CA 1
ATOM 768 C C . ASP A 1 99 ? 2.575 4.009 34.317 1.00 52.25 99 ASP A C 1
ATOM 770 O O . ASP A 1 99 ? 2.430 4.575 35.400 1.00 52.25 99 ASP A O 1
ATOM 774 N N . ALA A 1 100 ? 3.064 4.660 33.257 1.00 46.78 100 ALA A N 1
ATOM 775 C CA . ALA A 1 100 ? 3.625 6.012 33.333 1.00 46.78 100 ALA A CA 1
ATOM 776 C C . ALA A 1 100 ? 2.601 7.113 33.688 1.00 46.78 100 ALA A C 1
ATOM 778 O O . ALA A 1 100 ? 2.994 8.221 34.051 1.00 46.78 100 ALA A O 1
ATOM 779 N N . ARG A 1 101 ? 1.289 6.853 33.565 1.00 54.28 101 ARG A N 1
ATOM 780 C CA . ARG A 1 101 ? 0.234 7.848 33.851 1.00 54.28 101 ARG A CA 1
ATOM 781 C C . ARG A 1 101 ? -0.471 7.633 35.190 1.00 54.28 101 ARG A C 1
ATOM 783 O O . ARG A 1 101 ? -1.064 8.584 35.701 1.00 54.28 101 ARG A O 1
ATOM 790 N N . ARG A 1 102 ? -0.343 6.449 35.803 1.00 55.91 102 ARG A N 1
ATOM 791 C CA . ARG A 1 102 ? -0.880 6.144 37.145 1.00 55.91 102 ARG A CA 1
ATOM 792 C C . ARG A 1 102 ? -0.199 6.920 38.276 1.00 55.91 102 ARG A C 1
ATOM 794 O O . ARG A 1 102 ? -0.792 7.082 39.335 1.00 55.91 102 ARG A O 1
ATOM 801 N N . GLU A 1 103 ? 0.999 7.463 38.054 1.00 55.62 103 GLU A N 1
ATOM 802 C CA . GLU A 1 103 ? 1.729 8.260 39.057 1.00 55.62 103 GLU A CA 1
ATOM 803 C C . GLU A 1 103 ? 1.184 9.690 39.253 1.00 55.62 103 GLU A C 1
ATOM 805 O O . GLU A 1 103 ? 1.659 10.435 40.120 1.00 55.62 103 GLU A O 1
ATOM 810 N N . LYS A 1 104 ? 0.176 10.110 38.474 1.00 68.62 104 LYS A N 1
ATOM 811 C CA . LYS A 1 104 ? -0.426 11.437 38.623 1.00 68.62 104 LYS A CA 1
ATOM 812 C C . LYS A 1 104 ? -1.183 11.528 39.953 1.00 68.62 104 LYS A C 1
ATOM 814 O O . LYS A 1 104 ? -2.162 10.826 40.182 1.00 68.62 104 LYS A O 1
ATOM 819 N N . LYS A 1 105 ? -0.758 12.441 40.831 1.00 76.81 105 LYS A N 1
ATOM 820 C CA . LYS A 1 105 ? -1.470 12.728 42.085 1.00 76.81 105 LYS A CA 1
ATOM 821 C C . LYS A 1 105 ? -2.731 13.540 41.799 1.00 76.81 105 LYS A C 1
ATOM 823 O O . LYS A 1 105 ? -2.634 14.695 41.390 1.00 76.81 105 LYS A O 1
ATOM 828 N N . PHE A 1 106 ? -3.890 12.943 42.050 1.00 85.31 106 PHE A N 1
ATOM 829 C CA . PHE A 1 106 ? -5.182 13.620 41.985 1.00 85.31 106 PHE A CA 1
ATOM 830 C C . PHE A 1 106 ? -5.583 14.192 43.344 1.00 85.31 106 PHE A C 1
ATOM 832 O O . PHE A 1 106 ? -5.224 13.673 44.403 1.00 85.31 106 PHE A O 1
ATOM 839 N N . SER A 1 107 ? -6.348 15.274 43.305 1.00 86.56 107 SER A N 1
ATOM 840 C CA . SER A 1 107 ? -7.012 15.842 44.470 1.00 86.56 107 SER A CA 1
ATOM 841 C C . SER A 1 107 ? -8.349 15.142 44.726 1.00 86.56 107 SER A C 1
ATOM 843 O O . SER A 1 107 ? -8.945 14.545 43.828 1.00 86.56 107 SER A O 1
ATOM 845 N N . ARG A 1 108 ? -8.819 15.189 45.975 1.00 87.81 108 ARG A N 1
ATOM 846 C CA . ARG A 1 108 ? -10.154 14.709 46.350 1.00 87.81 108 ARG A CA 1
ATOM 847 C C . ARG A 1 108 ? -11.122 15.892 46.451 1.00 87.81 108 ARG A C 1
ATOM 849 O O . ARG A 1 108 ? -10.699 16.965 46.897 1.00 87.81 108 ARG A O 1
ATOM 856 N N . PRO A 1 109 ? -12.412 15.712 46.117 1.00 87.75 109 PRO A N 1
ATOM 857 C CA . PRO A 1 109 ? -13.392 16.783 46.224 1.00 87.75 109 PRO A CA 1
ATOM 858 C C . PRO A 1 109 ? -13.523 17.304 47.662 1.00 87.75 109 PRO A C 1
ATOM 860 O O . PRO A 1 109 ? -13.721 16.542 48.613 1.00 87.75 109 PRO A O 1
ATOM 863 N N . ASP A 1 110 ? -13.449 18.625 47.830 1.00 86.50 110 ASP A N 1
ATOM 864 C CA . ASP A 1 110 ? -13.606 19.264 49.137 1.00 86.50 110 ASP A CA 1
ATOM 865 C C . ASP A 1 110 ? -15.080 19.242 49.563 1.00 86.50 110 ASP A C 1
ATOM 867 O O . ASP A 1 110 ? -15.905 20.042 49.109 1.00 86.50 110 ASP A O 1
ATOM 871 N N . ARG A 1 111 ? -15.404 18.342 50.498 1.00 85.75 111 ARG A N 1
ATOM 872 C CA . ARG A 1 111 ? -16.759 18.166 51.042 1.00 85.75 111 ARG A CA 1
ATOM 873 C C . ARG A 1 111 ? -17.361 19.463 51.593 1.00 85.75 111 ARG A C 1
ATOM 875 O O . ARG A 1 111 ? -18.571 19.652 51.494 1.00 85.75 111 ARG A O 1
ATOM 882 N N . LYS A 1 112 ? -16.550 20.375 52.147 1.00 85.62 112 LYS A N 1
ATOM 883 C CA . LYS A 1 112 ? -17.045 21.660 52.672 1.00 85.62 112 LYS A CA 1
ATOM 884 C C . LYS A 1 112 ? -17.424 22.617 51.550 1.00 85.62 112 LYS A C 1
ATOM 886 O O . LYS A 1 112 ? -18.377 23.373 51.715 1.00 85.62 112 LYS A O 1
ATOM 891 N N . LYS A 1 113 ? -16.697 22.605 50.427 1.00 85.31 113 LYS A N 1
ATOM 892 C CA . LYS A 1 113 ? -17.068 23.382 49.234 1.00 85.31 113 LYS A CA 1
ATOM 893 C C . LYS A 1 113 ? -18.326 22.815 48.592 1.00 85.31 113 LYS A C 1
ATOM 895 O O . LYS A 1 113 ? -19.219 23.595 48.281 1.00 85.31 113 LYS A O 1
ATOM 900 N N . ILE A 1 114 ? -18.422 21.487 48.490 1.00 85.75 114 ILE A N 1
ATOM 901 C CA . ILE A 1 114 ? -19.601 20.800 47.949 1.00 85.75 114 ILE A CA 1
ATOM 902 C C . ILE A 1 114 ? -20.868 21.181 48.714 1.00 85.75 114 ILE A C 1
ATOM 904 O O . ILE A 1 114 ? -21.859 21.601 48.122 1.00 85.75 114 ILE A O 1
ATOM 908 N N . ALA A 1 115 ? -20.810 21.134 50.045 1.00 86.81 115 ALA A N 1
ATOM 909 C CA . ALA A 1 115 ? -21.948 21.461 50.897 1.00 86.81 115 ALA A CA 1
ATOM 910 C C . ALA A 1 115 ? -22.506 22.886 50.699 1.00 86.81 115 ALA A C 1
ATOM 912 O O . ALA A 1 115 ? -23.649 23.130 51.069 1.00 86.81 115 ALA A O 1
ATOM 913 N N . ARG A 1 116 ? -21.738 23.829 50.127 1.00 86.94 116 ARG A N 1
ATOM 914 C CA . ARG A 1 116 ? -22.201 25.211 49.888 1.00 86.94 116 ARG A CA 1
ATOM 915 C C . ARG A 1 116 ? -23.194 25.324 48.742 1.00 86.94 116 ARG A C 1
ATOM 917 O O . ARG A 1 116 ? -24.003 26.241 48.752 1.00 86.94 116 ARG A O 1
ATOM 924 N N . TYR A 1 117 ? -23.094 24.440 47.755 1.00 87.75 117 TYR A N 1
ATOM 925 C CA . TYR A 1 117 ? -23.953 24.468 46.575 1.00 87.75 117 TYR A CA 1
ATOM 926 C C . TYR A 1 117 ? -24.981 23.342 46.556 1.00 87.75 117 TYR A C 1
ATOM 928 O O . TYR A 1 117 ? -25.849 23.354 45.693 1.00 87.75 117 TYR A O 1
ATOM 936 N N . VAL A 1 118 ? -24.913 22.379 47.478 1.00 90.06 118 VAL A N 1
ATOM 937 C CA . VAL A 1 118 ? -25.995 21.413 47.705 1.00 90.06 118 VAL A CA 1
ATOM 938 C C . VAL A 1 118 ? -27.140 22.125 48.418 1.00 90.06 118 VAL A C 1
ATOM 940 O O . VAL A 1 118 ? -26.935 22.816 49.415 1.00 90.06 118 VAL A O 1
ATOM 943 N N . THR A 1 119 ? -28.359 21.951 47.921 1.00 88.06 119 THR A N 1
ATOM 944 C CA . THR A 1 119 ? -29.558 22.524 48.537 1.00 88.06 119 THR A CA 1
ATOM 945 C C . THR A 1 119 ? -30.363 21.435 49.237 1.00 88.06 119 THR A C 1
ATOM 947 O O . THR A 1 119 ? -30.258 20.258 48.911 1.00 88.06 119 THR A O 1
ATOM 950 N N . ARG A 1 120 ? -31.197 21.825 50.208 1.00 85.81 120 ARG A N 1
ATOM 951 C CA . ARG A 1 120 ? -32.118 20.897 50.893 1.00 85.81 120 ARG A CA 1
ATOM 952 C C . ARG A 1 120 ? -33.408 20.643 50.103 1.00 85.81 120 ARG A C 1
ATOM 954 O O . ARG A 1 120 ? -34.330 20.044 50.640 1.00 85.81 120 ARG A O 1
ATOM 961 N N . THR A 1 121 ? -33.499 21.172 48.885 1.00 86.06 121 THR A N 1
ATOM 962 C CA . THR A 1 121 ? -34.668 20.997 48.020 1.00 86.06 121 THR A CA 1
ATOM 963 C C . THR A 1 121 ? -34.623 19.628 47.353 1.00 86.06 121 THR A C 1
ATOM 965 O O . THR A 1 121 ? -33.545 19.070 47.150 1.00 86.06 121 THR A O 1
ATOM 968 N N . GLU A 1 122 ? -35.774 19.103 46.949 1.00 89.62 122 GLU A N 1
ATOM 969 C CA . GLU A 1 122 ? -35.875 17.833 46.217 1.00 89.62 122 GLU A CA 1
ATOM 970 C C . GLU A 1 122 ? -36.171 18.039 44.721 1.00 89.62 122 GLU A C 1
ATOM 972 O O . GLU A 1 122 ? -36.650 17.135 44.049 1.00 89.62 122 GLU A O 1
ATOM 977 N N . SER A 1 123 ? -35.829 19.208 44.162 1.00 90.38 123 SER A N 1
ATOM 978 C CA . SER A 1 123 ? -36.060 19.529 42.742 1.00 90.38 123 SER A CA 1
ATOM 979 C C . SER A 1 123 ? -35.374 18.558 41.769 1.00 90.38 123 SER A C 1
ATOM 981 O O . SER A 1 123 ? -35.867 18.339 40.663 1.00 90.38 123 SER A O 1
ATOM 983 N N . HIS A 1 124 ? -34.271 17.920 42.180 1.00 93.44 124 HIS A N 1
ATOM 984 C CA . HIS A 1 124 ? -33.649 16.827 41.428 1.00 93.44 124 HIS A CA 1
ATOM 985 C C . HIS A 1 124 ? -34.597 15.636 41.194 1.00 93.44 124 HIS A C 1
ATOM 987 O O . HIS A 1 124 ? -34.526 15.035 40.123 1.00 93.44 124 HIS A O 1
ATOM 993 N N . LEU A 1 125 ? -35.484 15.310 42.148 1.00 94.19 125 LEU A N 1
ATOM 994 C CA . LEU A 1 125 ? -36.458 14.222 42.010 1.00 94.19 125 LEU A CA 1
ATOM 995 C C . LEU A 1 125 ? -37.495 14.565 40.945 1.00 94.19 125 LEU A C 1
ATOM 997 O O . LEU A 1 125 ? -37.696 13.774 40.034 1.00 94.19 125 LEU A O 1
ATOM 1001 N N . GLU A 1 126 ? -38.091 15.759 41.007 1.00 93.56 126 GLU A N 1
ATOM 1002 C CA . GLU A 1 126 ? -39.071 16.214 40.009 1.00 93.56 126 GLU A CA 1
ATOM 1003 C C . GLU A 1 126 ? -38.460 16.241 38.600 1.00 93.56 126 GLU A C 1
ATOM 1005 O O . GLU A 1 126 ? -39.057 15.748 37.639 1.00 93.56 126 GLU A O 1
ATOM 1010 N N . TYR A 1 127 ? -37.230 16.752 38.474 1.00 95.06 127 TYR A N 1
ATOM 1011 C CA . TYR A 1 127 ? -36.516 16.780 37.201 1.00 95.06 127 TYR A CA 1
ATOM 1012 C C . TYR A 1 127 ? -36.240 15.373 36.660 1.00 95.06 127 TYR A C 1
ATOM 1014 O O . TYR A 1 127 ? -36.538 15.095 35.499 1.00 95.06 127 TYR A O 1
ATOM 1022 N N . LEU A 1 128 ? -35.683 14.470 37.470 1.00 96.44 128 LEU A N 1
ATOM 1023 C CA . LEU A 1 128 ? -35.341 13.115 37.023 1.00 96.44 128 LEU A CA 1
ATOM 1024 C C . LEU A 1 128 ? -36.589 12.255 36.783 1.00 96.44 128 LEU A C 1
ATOM 1026 O O . LEU A 1 128 ? -36.612 11.482 35.826 1.00 96.44 128 LEU A O 1
ATOM 1030 N N . GLN A 1 129 ? -37.665 12.472 37.538 1.00 95.88 129 GLN A N 1
ATOM 1031 C CA . GLN A 1 129 ? -38.963 11.850 37.286 1.00 95.88 129 GLN A CA 1
ATOM 1032 C C . GLN A 1 129 ? -39.562 12.320 35.955 1.00 95.88 129 GLN A C 1
ATOM 1034 O O . GLN A 1 129 ? -40.089 11.504 35.203 1.00 95.88 129 GLN A O 1
ATOM 1039 N N . SER A 1 130 ? -39.398 13.600 35.593 1.00 94.94 130 SER A N 1
ATOM 1040 C CA . SER A 1 130 ? -39.761 14.096 34.253 1.00 94.94 130 SER A CA 1
ATOM 1041 C C . SER A 1 130 ? -38.934 13.468 33.118 1.00 94.94 130 SER A C 1
ATOM 1043 O O . SER A 1 130 ? -39.295 13.588 31.950 1.00 94.94 130 SER A O 1
ATOM 1045 N N . ARG A 1 131 ? -37.828 12.790 33.459 1.00 95.50 131 ARG A N 1
ATOM 1046 C CA . ARG A 1 131 ? -36.972 12.001 32.561 1.00 95.50 131 ARG A CA 1
ATOM 1047 C C . ARG A 1 131 ? -37.196 10.488 32.705 1.00 95.50 131 ARG A C 1
ATOM 1049 O O . ARG A 1 131 ? -36.375 9.719 32.215 1.00 95.50 131 ARG A O 1
ATOM 1056 N N . GLY A 1 132 ? -38.272 10.067 33.373 1.00 94.88 132 GLY A N 1
ATOM 1057 C CA . GLY A 1 132 ? -38.656 8.660 33.525 1.00 94.88 132 GLY A CA 1
ATOM 1058 C C . GLY A 1 132 ? -37.903 7.895 34.618 1.00 94.88 132 GLY A C 1
ATOM 1059 O O . GLY A 1 132 ? -38.083 6.688 34.736 1.00 94.88 132 GLY A O 1
ATOM 1060 N N . ILE A 1 133 ? -37.072 8.563 35.424 1.00 97.38 133 ILE A N 1
ATOM 1061 C CA . ILE A 1 133 ? -36.234 7.915 36.441 1.00 97.38 133 ILE A CA 1
ATOM 1062 C C . ILE A 1 133 ? -36.933 7.974 37.803 1.00 97.38 133 ILE A C 1
ATOM 1064 O O . ILE A 1 133 ? -37.286 9.046 38.296 1.00 97.38 133 ILE A O 1
ATOM 1068 N N . SER A 1 134 ? -37.112 6.810 38.424 1.00 96.88 134 SER A N 1
ATOM 1069 C CA . SER A 1 134 ? -37.772 6.668 39.723 1.00 96.88 134 SER A CA 1
ATOM 1070 C C . SER A 1 134 ? -36.926 7.207 40.891 1.00 96.88 134 SER A C 1
ATOM 1072 O O . SER A 1 134 ? -35.694 7.095 40.862 1.00 96.88 134 SER A O 1
ATOM 1074 N N . PRO A 1 135 ? -37.546 7.747 41.960 1.00 96.19 135 PRO A N 1
ATOM 1075 C CA . PRO A 1 135 ? -36.832 8.202 43.157 1.00 96.19 135 PRO A CA 1
ATOM 1076 C C . PRO A 1 135 ? -35.924 7.135 43.787 1.00 96.19 135 PRO A C 1
ATOM 1078 O O . PRO A 1 135 ? -34.879 7.465 44.349 1.00 96.19 135 PRO A O 1
ATOM 1081 N N . GLU A 1 136 ? -36.285 5.855 43.675 1.00 96.00 136 GLU A N 1
ATOM 1082 C CA . GLU A 1 136 ? -35.486 4.722 44.143 1.00 96.00 136 GLU A CA 1
ATOM 1083 C C . GLU A 1 136 ? -34.140 4.636 43.416 1.00 96.00 136 GLU A C 1
ATOM 1085 O O . GLU A 1 136 ? -33.100 4.464 44.061 1.00 96.00 136 GLU A O 1
ATOM 1090 N N . VAL A 1 137 ? -34.143 4.797 42.088 1.00 96.50 137 VAL A N 1
ATOM 1091 C CA . VAL A 1 137 ? -32.917 4.846 41.281 1.00 96.50 137 VAL A CA 1
ATOM 1092 C C . VAL A 1 137 ? -32.113 6.090 41.640 1.00 96.50 137 VAL A C 1
ATOM 1094 O O . VAL A 1 137 ? -30.927 5.980 41.940 1.00 96.50 137 VAL A O 1
ATOM 1097 N N . VAL A 1 138 ? -32.745 7.263 41.713 1.00 96.62 138 VAL A N 1
ATOM 1098 C CA . VAL A 1 138 ? -32.048 8.514 42.063 1.00 96.62 138 VAL A CA 1
ATOM 1099 C C . VAL A 1 138 ? -31.324 8.402 43.409 1.00 96.62 138 VAL A C 1
ATOM 1101 O O . VAL A 1 138 ? -30.149 8.764 43.525 1.00 96.62 138 VAL A O 1
ATOM 1104 N N . LYS A 1 139 ? -31.993 7.827 44.415 1.00 95.50 139 LYS A N 1
ATOM 1105 C CA . LYS A 1 139 ? -31.421 7.582 45.742 1.00 95.50 139 LYS A CA 1
ATOM 1106 C C . LYS A 1 139 ? -30.256 6.594 45.696 1.00 95.50 139 LYS A C 1
ATOM 1108 O O . LYS A 1 139 ? -29.265 6.818 46.386 1.00 95.50 139 LYS A O 1
ATOM 1113 N N . ARG A 1 140 ? -30.348 5.532 44.885 1.00 95.19 140 ARG A N 1
ATOM 1114 C CA . ARG A 1 140 ? -29.270 4.540 44.701 1.00 95.19 140 ARG A CA 1
ATOM 1115 C C . ARG A 1 140 ? -27.984 5.179 44.170 1.00 95.19 140 ARG A C 1
ATOM 1117 O O . ARG A 1 140 ? -26.900 4.792 44.585 1.00 95.19 140 ARG A O 1
ATOM 1124 N N . TYR A 1 141 ? -28.106 6.172 43.294 1.00 96.69 141 TYR A N 1
ATOM 1125 C CA . TYR A 1 141 ? -26.964 6.902 42.735 1.00 96.69 141 TYR A CA 1
ATOM 1126 C C . TYR A 1 141 ? -26.511 8.097 43.588 1.00 96.69 141 TYR A C 1
ATOM 1128 O O . TYR A 1 141 ? -25.509 8.734 43.254 1.00 96.69 141 TYR A O 1
ATOM 1136 N N . GLU A 1 142 ? -27.210 8.381 44.691 1.00 95.75 142 GLU A N 1
ATOM 1137 C CA . GLU A 1 142 ? -26.946 9.491 45.615 1.00 95.75 142 GLU A CA 1
ATOM 1138 C C . GLU A 1 142 ? -26.952 10.880 44.950 1.00 95.75 142 GLU A C 1
ATOM 1140 O O . GLU A 1 142 ? -26.225 11.790 45.359 1.00 95.75 142 GLU A O 1
ATOM 1145 N N . VAL A 1 143 ? -27.768 11.059 43.908 1.00 95.75 143 VAL A N 1
ATOM 1146 C CA . VAL A 1 143 ? -27.915 12.358 43.240 1.00 95.75 143 VAL A CA 1
ATOM 1147 C C . VAL A 1 143 ? -28.762 13.277 44.114 1.00 95.75 143 VAL A C 1
ATOM 1149 O O . VAL A 1 143 ? -29.794 12.863 44.631 1.00 95.75 143 VAL A O 1
ATOM 1152 N N . VAL A 1 144 ? -28.335 14.532 44.272 1.00 95.75 144 VAL A N 1
ATOM 1153 C CA . VAL A 1 144 ? -29.042 15.536 45.088 1.00 95.75 144 VAL A CA 1
ATOM 1154 C C . VAL A 1 144 ? -29.191 16.865 44.348 1.00 95.75 144 VAL A C 1
ATOM 1156 O O . VAL A 1 144 ? -28.497 17.126 43.362 1.00 95.75 144 VAL A O 1
ATOM 1159 N N . SER A 1 145 ? -30.079 17.735 44.833 1.00 96.38 145 SER A N 1
ATOM 1160 C CA . SER A 1 145 ? -30.253 19.084 44.284 1.00 96.38 145 SER A CA 1
ATOM 1161 C C . SER A 1 145 ? -29.091 19.998 44.661 1.00 96.38 145 SER A C 1
ATOM 1163 O O . SER A 1 145 ? -28.623 20.015 45.803 1.00 96.38 145 SER A O 1
ATOM 1165 N N . GLY A 1 146 ? -28.695 20.870 43.745 1.00 94.88 146 GLY A N 1
ATOM 1166 C CA . GLY A 1 146 ? -27.725 21.917 44.016 1.00 94.88 146 GLY A CA 1
ATOM 1167 C C . GLY A 1 146 ? -27.792 23.080 43.040 1.00 94.88 146 GLY A C 1
ATOM 1168 O O . GLY A 1 146 ? -28.756 23.228 42.295 1.00 94.88 146 GLY A O 1
ATOM 1169 N N . LYS A 1 147 ? -26.756 23.918 43.061 1.00 94.19 147 LYS A N 1
ATOM 1170 C CA . LYS A 1 147 ? -26.617 25.089 42.193 1.00 94.19 147 LYS A CA 1
ATOM 1171 C C . LYS A 1 147 ? -25.338 25.036 41.360 1.00 94.19 147 LYS A C 1
ATOM 1173 O O . LYS A 1 147 ? -24.290 24.560 41.813 1.00 94.19 147 LYS A O 1
ATOM 1178 N N . VAL A 1 148 ? -25.409 25.565 40.141 1.00 93.81 148 VAL A N 1
ATOM 1179 C CA . VAL A 1 148 ? -24.250 25.775 39.260 1.00 93.81 148 VAL A CA 1
ATOM 1180 C C . VAL A 1 148 ? -24.239 27.206 38.729 1.00 93.81 148 VAL A C 1
ATOM 1182 O O . VAL A 1 148 ? -25.282 27.753 38.388 1.00 93.81 148 VAL A O 1
ATOM 1185 N N . TRP A 1 149 ? -23.059 27.823 38.676 1.00 91.12 149 TRP A N 1
ATOM 1186 C CA . TRP A 1 149 ? -22.878 29.173 38.140 1.00 91.12 149 TRP A CA 1
ATOM 1187 C C . TRP A 1 149 ? -22.630 29.110 36.632 1.00 91.12 149 TRP A C 1
ATOM 1189 O O . TRP A 1 149 ? -21.738 28.382 36.198 1.00 91.12 149 TRP A O 1
ATOM 1199 N N . ASN A 1 150 ? -23.385 29.874 35.839 1.00 89.06 150 ASN A N 1
ATOM 1200 C CA . ASN A 1 150 ? -23.225 29.914 34.378 1.00 89.06 150 ASN A CA 1
ATOM 1201 C C . ASN A 1 150 ? -22.377 31.094 33.865 1.00 89.06 150 ASN A C 1
ATOM 1203 O O . ASN A 1 150 ? -22.190 31.215 32.660 1.00 89.06 150 ASN A O 1
ATOM 1207 N N . GLY A 1 151 ? -21.883 31.960 34.754 1.00 87.94 151 GLY A N 1
ATOM 1208 C CA . GLY A 1 151 ? -21.206 33.215 34.399 1.00 87.94 151 GLY A CA 1
ATOM 1209 C C . GLY A 1 151 ? -22.005 34.461 34.788 1.00 87.94 151 GLY A C 1
ATOM 1210 O O . GLY A 1 151 ? -21.402 35.474 35.128 1.00 87.94 151 GLY A O 1
ATOM 1211 N N . GLU A 1 152 ? -23.335 34.355 34.825 1.00 89.56 152 GLU A N 1
ATOM 1212 C CA . GLU A 1 152 ? -24.259 35.473 35.061 1.00 89.56 152 GLU A CA 1
ATOM 1213 C C . GLU A 1 152 ? -25.141 35.272 36.300 1.00 89.56 152 GLU A C 1
ATOM 1215 O O . GLU A 1 152 ? -25.378 36.218 37.052 1.00 89.56 152 GLU A O 1
ATOM 1220 N N . ARG A 1 153 ? -25.637 34.045 36.516 1.00 92.19 153 ARG A N 1
ATOM 1221 C CA . ARG A 1 153 ? -26.505 33.675 37.641 1.00 92.19 153 ARG A CA 1
ATOM 1222 C C . ARG A 1 153 ? -26.300 32.223 38.084 1.00 92.19 153 ARG A C 1
ATOM 1224 O O . ARG A 1 153 ? -25.709 31.405 37.376 1.00 92.19 153 ARG A O 1
ATOM 1231 N N . GLU A 1 154 ? -26.836 31.893 39.257 1.00 92.44 154 GLU A N 1
ATOM 1232 C CA . GLU A 1 154 ? -26.961 30.506 39.710 1.00 92.44 154 GLU A CA 1
ATOM 1233 C C . GLU A 1 154 ? -28.178 29.833 39.069 1.00 92.44 154 GLU A C 1
ATOM 1235 O O . GLU A 1 154 ? -29.268 30.403 39.029 1.00 92.44 154 GLU A O 1
ATOM 1240 N N . LEU A 1 155 ? -27.986 28.603 38.600 1.00 93.19 155 LEU A N 1
ATOM 1241 C CA . LEU A 1 155 ? -29.020 27.745 38.025 1.00 93.19 155 LEU A CA 1
ATOM 1242 C C . LEU A 1 155 ? -29.237 26.524 38.911 1.00 93.19 155 LEU A C 1
ATOM 1244 O O . LEU A 1 155 ? -28.287 26.037 39.532 1.00 93.19 155 LEU A O 1
ATOM 1248 N N . ASP A 1 156 ? -30.461 25.998 38.926 1.00 94.19 156 ASP A N 1
ATOM 1249 C CA . ASP A 1 156 ? -30.739 24.701 39.542 1.00 94.19 156 ASP A CA 1
ATOM 1250 C C . ASP A 1 156 ? -30.013 23.579 38.804 1.00 94.19 156 ASP A C 1
ATOM 1252 O O . ASP A 1 156 ? -30.041 23.491 37.572 1.00 94.19 156 ASP A O 1
ATOM 1256 N N . ALA A 1 157 ? -29.348 22.714 39.562 1.00 95.75 157 ALA A N 1
ATOM 1257 C CA . ALA A 1 157 ? -28.482 21.674 39.040 1.00 95.75 157 ALA A CA 1
ATOM 1258 C C . ALA A 1 157 ? -28.634 20.355 39.797 1.00 95.75 157 ALA A C 1
ATOM 1260 O O . ALA A 1 157 ? -28.915 20.320 40.993 1.00 95.75 157 ALA A O 1
ATOM 1261 N N . LEU A 1 158 ? -28.359 19.268 39.088 1.00 96.44 158 LEU A N 1
ATOM 1262 C CA . LEU A 1 158 ? -28.095 17.962 39.671 1.00 96.44 158 LEU A CA 1
ATOM 1263 C C . LEU A 1 158 ? -26.657 17.939 40.187 1.00 96.44 158 LEU A C 1
ATOM 1265 O O . LEU A 1 158 ? -25.744 18.336 39.461 1.00 96.44 158 LEU A O 1
ATOM 1269 N N . VAL A 1 159 ? -26.447 17.466 41.413 1.00 96.06 159 VAL A N 1
ATOM 1270 C CA . VAL A 1 159 ? -25.124 17.195 41.986 1.00 96.06 159 VAL A CA 1
ATOM 1271 C C . VAL A 1 159 ? -24.902 15.689 41.949 1.00 96.06 159 VAL A C 1
ATOM 1273 O O . VAL A 1 159 ? -25.581 14.943 42.651 1.00 96.06 159 VAL A O 1
ATOM 1276 N N . LEU A 1 160 ? -23.964 15.252 41.113 1.00 95.88 160 LEU A N 1
ATOM 1277 C CA . LEU A 1 160 ? -23.718 13.848 40.805 1.00 95.88 160 LEU A CA 1
ATOM 1278 C C . LEU A 1 160 ? -22.379 13.409 41.416 1.00 95.88 160 LEU A C 1
ATOM 1280 O O . LEU A 1 160 ? -21.323 13.874 40.961 1.00 95.88 160 LEU A O 1
ATOM 1284 N N . PRO A 1 161 ? -22.391 12.561 42.460 1.00 95.00 161 PRO A N 1
ATOM 1285 C CA . PRO A 1 161 ? -21.174 12.035 43.057 1.00 95.00 161 PRO A CA 1
ATOM 1286 C C . PRO A 1 161 ? -20.640 10.843 42.255 1.00 95.00 161 PRO A C 1
ATOM 1288 O O . PRO A 1 161 ? -21.368 9.909 41.930 1.00 95.00 161 PRO A O 1
ATOM 1291 N N . TYR A 1 162 ? -19.342 10.851 41.984 1.00 95.38 162 TYR A N 1
ATOM 1292 C CA . TYR A 1 162 ? -18.612 9.722 41.418 1.00 95.38 162 TYR A CA 1
ATOM 1293 C C . TYR A 1 162 ? -17.888 9.043 42.563 1.00 95.38 162 TYR A C 1
ATOM 1295 O O . TYR A 1 162 ? -16.969 9.630 43.152 1.00 95.38 162 TYR A O 1
ATOM 1303 N N . LYS A 1 163 ? -18.330 7.836 42.908 1.00 93.44 163 LYS A N 1
ATOM 1304 C CA . LYS A 1 163 ? -17.727 7.067 43.988 1.00 93.44 163 LYS A CA 1
ATOM 1305 C C . LYS A 1 163 ? -17.363 5.674 43.524 1.00 93.44 163 LYS A C 1
ATOM 1307 O O . LYS A 1 163 ? -18.156 5.038 42.844 1.00 93.44 163 LYS A O 1
ATOM 1312 N N . ARG A 1 164 ? -16.212 5.196 43.976 1.00 90.19 164 ARG A N 1
ATOM 1313 C CA . ARG A 1 164 ? -15.720 3.833 43.764 1.00 90.19 164 ARG A CA 1
ATOM 1314 C C . ARG A 1 164 ? -15.247 3.304 45.113 1.00 90.19 164 ARG A C 1
ATOM 1316 O O . ARG A 1 164 ? -14.634 4.055 45.867 1.00 90.19 164 ARG A O 1
ATOM 1323 N N . ASP A 1 165 ? -15.618 2.072 45.453 1.00 84.00 165 ASP A N 1
ATOM 1324 C CA . ASP A 1 165 ? -15.279 1.428 46.735 1.00 84.00 165 ASP A CA 1
ATOM 1325 C C . ASP A 1 165 ? -15.630 2.277 47.981 1.00 84.00 165 ASP A C 1
ATOM 1327 O O . ASP A 1 165 ? -14.917 2.302 48.980 1.00 84.00 165 ASP A O 1
ATOM 1331 N N . GLY A 1 166 ? -16.736 3.029 47.912 1.00 84.56 166 GLY A N 1
ATOM 1332 C CA . GLY A 1 166 ? -17.200 3.918 48.987 1.00 84.56 166 GLY A CA 1
ATOM 1333 C C . GLY A 1 166 ? -16.464 5.264 49.094 1.00 84.56 166 GLY A C 1
ATOM 1334 O O . GLY A 1 166 ? -16.912 6.149 49.831 1.00 84.56 166 GLY A O 1
ATOM 1335 N N . GLU A 1 167 ? -15.386 5.476 48.336 1.00 90.06 167 GLU A N 1
ATOM 1336 C CA . GLU A 1 167 ? -14.660 6.747 48.291 1.00 90.06 167 GLU A CA 1
ATOM 1337 C C . GLU A 1 167 ? -15.270 7.725 47.283 1.00 90.06 167 GLU A C 1
ATOM 1339 O O . GLU A 1 167 ? -15.636 7.345 46.178 1.00 90.06 167 GLU A O 1
ATOM 1344 N N . LEU A 1 168 ? -15.333 9.016 47.634 1.00 92.75 168 LEU A N 1
ATOM 1345 C CA . LEU A 1 168 ? -15.763 10.082 46.721 1.00 92.75 168 LEU A CA 1
ATOM 1346 C C . LEU A 1 168 ? -14.573 10.603 45.911 1.00 92.75 168 LEU A C 1
ATOM 1348 O O . LEU A 1 168 ? -13.688 11.251 46.474 1.00 92.75 168 LEU A O 1
ATOM 1352 N N . LEU A 1 169 ? -14.588 10.354 44.602 1.00 92.06 169 LEU A N 1
ATOM 1353 C CA . LEU A 1 169 ? -13.484 10.660 43.689 1.00 92.06 169 LEU A CA 1
ATOM 1354 C C . LEU A 1 169 ? -13.711 11.946 42.895 1.00 92.06 169 LEU A C 1
ATOM 1356 O O . LEU A 1 169 ? -12.778 12.725 42.722 1.00 92.06 169 LEU A O 1
ATOM 1360 N N . GLN A 1 170 ? -14.947 12.206 42.468 1.00 92.94 170 GLN A N 1
ATOM 1361 C CA . GLN A 1 170 ? -15.302 13.392 41.689 1.00 92.94 170 GLN A CA 1
ATOM 1362 C C . GLN A 1 170 ? -16.748 13.816 41.984 1.00 92.94 170 GLN A C 1
ATOM 1364 O O . GLN A 1 170 ? -17.581 13.013 42.403 1.00 92.94 170 GLN A O 1
ATOM 1369 N N . VAL A 1 171 ? -17.056 15.097 41.782 1.00 93.75 171 VAL A N 1
ATOM 1370 C CA . VAL A 1 171 ? -18.431 15.610 41.780 1.00 93.75 171 VAL A CA 1
ATOM 1371 C C . VAL A 1 171 ? -18.643 16.415 40.509 1.00 93.75 171 VAL A C 1
ATOM 1373 O O . VAL A 1 171 ? -17.816 17.258 40.152 1.00 93.75 171 VAL A O 1
ATOM 1376 N N . LYS A 1 172 ? -19.761 16.158 39.831 1.00 94.12 172 LYS A N 1
ATOM 1377 C CA . LYS A 1 172 ? -20.195 16.911 38.655 1.00 94.12 172 LYS A CA 1
ATOM 1378 C C . LYS A 1 172 ? -21.520 17.589 38.952 1.00 94.12 172 LYS A C 1
ATOM 1380 O O . LYS A 1 172 ? -22.383 17.031 39.622 1.00 94.12 172 LYS A O 1
ATOM 1385 N N . ARG A 1 173 ? -21.668 18.814 38.467 1.00 94.25 173 ARG A N 1
ATOM 1386 C CA . ARG A 1 173 ? -22.895 19.601 38.549 1.00 94.25 173 ARG A CA 1
ATOM 1387 C C . ARG A 1 173 ? -23.415 19.845 37.151 1.00 94.25 173 ARG A C 1
ATOM 1389 O O . ARG A 1 173 ? -22.664 20.344 36.316 1.00 94.25 173 ARG A O 1
ATOM 1396 N N . ILE A 1 174 ? -24.671 19.499 36.907 1.00 94.50 174 ILE A N 1
ATOM 1397 C CA . ILE A 1 174 ? -25.306 19.638 35.593 1.00 94.50 174 ILE A CA 1
ATOM 1398 C C . ILE A 1 174 ? -26.586 20.443 35.764 1.00 94.50 174 ILE A C 1
ATOM 1400 O O . ILE A 1 174 ? -27.461 20.032 36.523 1.00 94.50 174 ILE A O 1
ATOM 1404 N N . SER A 1 175 ? -26.701 21.580 35.077 1.00 94.75 175 SER A N 1
ATOM 1405 C CA . SER A 1 175 ? -27.913 22.398 35.136 1.00 94.75 175 SER A CA 1
ATOM 1406 C C . SER A 1 175 ? -29.134 21.633 34.619 1.00 94.75 175 SER A C 1
ATOM 1408 O O . SER A 1 175 ? -29.076 20.919 33.615 1.00 94.75 175 SER A O 1
ATOM 1410 N N . THR A 1 176 ? -30.254 21.812 35.312 1.00 91.94 176 THR A N 1
ATOM 1411 C CA . THR A 1 176 ? -31.576 21.324 34.892 1.00 91.94 176 THR A CA 1
ATOM 1412 C C . THR A 1 176 ? -32.150 22.203 33.775 1.00 91.94 176 THR A C 1
ATOM 1414 O O . THR A 1 176 ? -32.768 21.702 32.835 1.00 91.94 176 THR A O 1
ATOM 1417 N N . GLU A 1 177 ? -31.847 23.502 33.822 1.00 89.75 177 GLU A N 1
ATOM 1418 C CA . GLU A 1 177 ? -32.109 24.481 32.767 1.00 89.75 177 GLU A CA 1
ATOM 1419 C C . GLU A 1 177 ? -31.047 24.434 31.656 1.00 89.75 177 GLU A C 1
ATOM 1421 O O . GLU A 1 177 ? -29.894 24.054 31.884 1.00 89.75 177 GLU A O 1
ATOM 1426 N N . ARG A 1 178 ? -31.415 24.882 30.448 1.00 90.38 178 ARG A N 1
ATOM 1427 C CA . ARG A 1 178 ? -30.513 24.992 29.290 1.00 90.38 178 ARG A CA 1
ATOM 1428 C C . ARG A 1 178 ? -30.449 26.430 28.757 1.00 90.38 178 ARG A C 1
ATOM 1430 O O . ARG A 1 178 ? -31.131 26.729 27.773 1.00 90.38 178 ARG A O 1
ATOM 1437 N N . PRO A 1 179 ? -29.661 27.324 29.381 1.00 84.19 179 PRO A N 1
ATOM 1438 C CA . PRO A 1 179 ? -29.378 28.634 28.799 1.00 84.19 179 PRO A CA 1
ATOM 1439 C C . PRO A 1 179 ? -28.804 28.456 27.387 1.00 84.19 179 PRO A C 1
ATOM 1441 O O . PRO A 1 179 ? -27.956 27.589 27.170 1.00 84.19 179 PRO A O 1
ATOM 1444 N N . ASP A 1 180 ? -29.318 29.209 26.415 1.00 82.81 180 ASP A N 1
ATOM 1445 C CA . ASP A 1 180 ? -28.896 29.145 25.005 1.00 82.81 180 ASP A CA 1
ATOM 1446 C C . ASP A 1 180 ? -28.940 27.731 24.386 1.00 82.81 180 ASP A C 1
ATOM 1448 O O . ASP A 1 180 ? -28.173 27.388 23.484 1.00 82.81 180 ASP A O 1
ATOM 1452 N N . GLY A 1 181 ? -29.830 26.872 24.896 1.00 84.25 181 GLY A N 1
ATOM 1453 C CA . GLY A 1 181 ? -30.014 25.500 24.421 1.00 84.25 181 GLY A CA 1
ATOM 1454 C C . GLY A 1 181 ? -28.958 24.494 24.898 1.00 84.25 181 GLY A C 1
ATOM 1455 O O . GLY A 1 181 ? -29.044 23.319 24.533 1.00 84.25 181 GLY A O 1
ATOM 1456 N N . LYS A 1 182 ? -27.994 24.893 25.743 1.00 85.00 182 LYS A N 1
ATOM 1457 C CA . LYS A 1 182 ? -26.914 24.019 26.241 1.00 85.00 182 LYS A CA 1
ATOM 1458 C C . LYS A 1 182 ? -26.975 23.822 27.755 1.00 85.00 182 LYS A C 1
ATOM 1460 O O . LYS A 1 182 ? -27.335 24.722 28.504 1.00 85.00 182 LYS A O 1
ATOM 1465 N N . LYS A 1 183 ? -26.604 22.623 28.219 1.00 89.12 183 LYS A N 1
ATOM 1466 C CA . LYS A 1 183 ? -26.435 22.341 29.654 1.00 89.12 183 LYS A CA 1
ATOM 1467 C C . LYS A 1 183 ? -25.166 23.030 30.167 1.00 89.12 183 LYS A C 1
ATOM 1469 O O . LYS A 1 183 ? -24.121 22.948 29.524 1.00 89.12 183 LYS A O 1
ATOM 1474 N N . VAL A 1 184 ? -25.244 23.643 31.343 1.00 91.88 184 VAL A N 1
ATOM 1475 C CA . VAL A 1 184 ? -24.088 24.160 32.081 1.00 91.88 184 VAL A CA 1
ATOM 1476 C C . VAL A 1 184 ? -23.547 23.030 32.946 1.00 91.88 184 VAL A C 1
ATOM 1478 O O . VAL A 1 184 ? -24.254 22.500 33.804 1.00 91.88 184 VAL A O 1
ATOM 1481 N N . ILE A 1 185 ? -22.298 22.643 32.695 1.00 92.06 185 ILE A N 1
ATOM 1482 C CA . ILE A 1 185 ? -21.642 21.515 33.355 1.00 92.06 185 ILE A CA 1
ATOM 1483 C C . ILE A 1 185 ? -20.408 22.028 34.092 1.00 92.06 185 ILE A C 1
ATOM 1485 O O . ILE A 1 185 ? -19.563 22.693 33.499 1.00 92.06 185 ILE A O 1
ATOM 1489 N N . MET A 1 186 ? -20.289 21.690 35.374 1.00 91.31 186 MET A N 1
ATOM 1490 C CA . MET A 1 186 ? -19.127 22.009 36.202 1.00 91.31 186 MET A CA 1
ATOM 1491 C C . MET A 1 186 ? -18.618 20.741 36.884 1.00 91.31 186 MET A C 1
ATOM 1493 O O . MET A 1 186 ? -19.349 20.114 37.648 1.00 91.31 186 MET A O 1
ATOM 1497 N N . ALA A 1 187 ? -17.365 20.378 36.628 1.00 88.88 187 ALA A N 1
ATOM 1498 C CA . ALA A 1 187 ? -16.666 19.299 37.319 1.00 88.88 187 ALA A CA 1
ATOM 1499 C C . ALA A 1 187 ? -15.572 19.890 38.217 1.00 88.88 187 ALA A C 1
ATOM 1501 O O . ALA A 1 187 ? -14.965 20.904 37.869 1.00 88.88 187 ALA A O 1
ATOM 1502 N N . GLU A 1 188 ? -15.327 19.274 39.372 1.00 85.12 188 GLU A N 1
ATOM 1503 C CA . GLU A 1 188 ? -14.221 19.683 40.243 1.00 85.12 188 GLU A CA 1
ATOM 1504 C C . GLU A 1 188 ? -12.867 19.404 39.559 1.00 85.12 188 GLU A C 1
ATOM 1506 O O . GLU A 1 188 ? -12.646 18.331 38.994 1.00 85.12 188 GLU A O 1
ATOM 1511 N N . GLY A 1 189 ? -11.973 20.397 39.577 1.00 81.69 189 GLY A N 1
ATOM 1512 C CA . GLY A 1 189 ? -10.665 20.315 38.922 1.00 81.69 189 GLY A CA 1
ATOM 1513 C C . GLY A 1 189 ? -9.715 19.333 39.611 1.00 81.69 189 GLY A C 1
ATOM 1514 O O . GLY A 1 189 ? -9.842 19.075 40.805 1.00 81.69 189 GLY A O 1
ATOM 1515 N N . ASP A 1 190 ? -8.761 18.796 38.846 1.00 84.62 190 ASP A N 1
ATOM 1516 C CA . ASP A 1 190 ? -7.706 17.879 39.309 1.00 84.62 190 ASP A CA 1
ATOM 1517 C C . ASP A 1 190 ? -8.201 16.649 40.093 1.00 84.62 190 ASP A C 1
ATOM 1519 O O . ASP A 1 190 ? -7.448 16.070 40.876 1.00 84.62 190 ASP A O 1
ATOM 1523 N N . CYS A 1 191 ? -9.458 16.242 39.904 1.00 87.56 191 CYS A N 1
ATOM 1524 C CA . CYS A 1 191 ? -10.007 15.014 40.474 1.00 87.56 191 CYS A CA 1
ATOM 1525 C C . CYS A 1 191 ? -9.643 13.792 39.620 1.00 87.56 191 CYS A C 1
ATOM 1527 O O . CYS A 1 191 ? -9.374 13.908 38.422 1.00 87.56 191 CYS A O 1
ATOM 1529 N N . GLU A 1 192 ? -9.614 12.621 40.255 1.00 88.25 192 GLU A N 1
ATOM 1530 C CA . GLU A 1 192 ? -9.333 11.348 39.585 1.00 88.25 192 GLU A CA 1
ATOM 1531 C C . GLU A 1 192 ? -10.483 11.001 38.625 1.00 88.25 192 GLU A C 1
ATOM 1533 O O . GLU A 1 192 ? -11.633 10.963 39.075 1.00 88.25 192 GLU A O 1
ATOM 1538 N N . PRO A 1 193 ? -10.211 10.745 37.328 1.00 89.44 193 PRO A N 1
ATOM 1539 C CA . PRO A 1 193 ? -11.234 10.283 36.403 1.00 89.44 193 PRO A CA 1
ATOM 1540 C C . PRO A 1 193 ? -11.861 8.984 36.908 1.00 89.44 193 PRO A C 1
ATOM 1542 O O . PRO A 1 193 ? -11.158 8.014 37.176 1.00 89.44 193 PRO A O 1
ATOM 1545 N N . CYS A 1 194 ? -13.184 8.978 37.018 1.00 92.50 194 CYS A N 1
ATOM 1546 C CA . CYS A 1 194 ? -13.962 7.854 37.520 1.00 92.50 194 CYS A CA 1
ATOM 1547 C C . CYS A 1 194 ? -15.192 7.674 36.629 1.00 92.50 194 CYS A C 1
ATOM 1549 O O . CYS A 1 194 ? -15.775 8.663 36.181 1.00 92.50 194 CYS A O 1
ATOM 1551 N N . LEU A 1 195 ? -15.616 6.435 36.386 1.00 95.44 195 LEU A N 1
ATOM 1552 C CA . LEU A 1 195 ? -16.920 6.179 35.770 1.00 95.44 195 LEU A CA 1
ATOM 1553 C C . LEU A 1 195 ? -18.043 6.468 36.777 1.00 95.44 195 LEU A C 1
ATOM 1555 O O . LEU A 1 195 ? -17.902 6.193 37.969 1.00 95.44 195 LEU A O 1
ATOM 1559 N N . PHE A 1 196 ? -19.160 7.032 36.325 1.00 96.88 196 PHE A N 1
ATOM 1560 C CA . PHE A 1 196 ? -20.314 7.260 37.200 1.00 96.88 196 PHE A CA 1
ATOM 1561 C C . PHE A 1 196 ? -21.166 5.995 37.290 1.00 96.88 196 PHE A C 1
ATOM 1563 O O . PHE A 1 196 ? -21.516 5.418 36.262 1.00 96.88 196 PHE A O 1
ATOM 1570 N N . GLY A 1 197 ? -21.546 5.605 38.508 1.00 95.81 197 GLY A N 1
ATOM 1571 C CA . GLY A 1 197 ? -22.446 4.478 38.761 1.00 95.81 197 GLY A CA 1
ATOM 1572 C C . GLY A 1 197 ? -21.826 3.320 39.530 1.00 95.81 197 GLY A C 1
ATOM 1573 O O . GLY A 1 197 ? -22.560 2.454 39.992 1.00 95.81 197 GLY A O 1
ATOM 1574 N N . TRP A 1 198 ? -20.511 3.339 39.763 1.00 94.62 198 TRP A N 1
ATOM 1575 C CA . TRP A 1 198 ? -19.832 2.350 40.604 1.00 94.62 198 TRP A CA 1
ATOM 1576 C C . TRP A 1 198 ? -20.473 2.207 41.994 1.00 94.62 198 TRP A C 1
ATOM 1578 O O . TRP A 1 198 ? -20.551 1.098 42.509 1.00 94.62 198 TRP A O 1
ATOM 1588 N N . GLN A 1 199 ? -21.001 3.291 42.573 1.00 92.00 199 GLN A N 1
ATOM 1589 C CA . GLN A 1 199 ? -21.720 3.262 43.855 1.00 92.00 199 GLN A CA 1
ATOM 1590 C C . GLN A 1 199 ? -23.030 2.468 43.846 1.00 92.00 199 GLN A C 1
ATOM 1592 O O . GLN A 1 199 ? -23.507 2.063 44.902 1.00 92.00 199 GLN A O 1
ATOM 1597 N N . ALA A 1 200 ? -23.634 2.308 42.671 1.00 92.50 200 ALA A N 1
ATOM 1598 C CA . ALA A 1 200 ? -24.933 1.677 42.484 1.00 92.50 200 ALA A CA 1
ATOM 1599 C C . ALA A 1 200 ? -24.811 0.240 41.958 1.00 92.50 200 ALA A C 1
ATOM 1601 O O . ALA A 1 200 ? -25.825 -0.454 41.853 1.00 92.50 200 ALA A O 1
ATOM 1602 N N . LEU A 1 201 ? -23.595 -0.185 41.608 1.00 91.25 201 LEU A N 1
ATOM 1603 C CA . LEU A 1 201 ? -23.314 -1.463 40.976 1.00 91.25 201 LEU A CA 1
ATOM 1604 C C . LEU A 1 201 ? -23.024 -2.544 42.023 1.00 91.25 201 LEU A C 1
ATOM 1606 O O . LEU A 1 201 ? -22.217 -2.344 42.930 1.00 91.25 201 LEU A O 1
ATOM 1610 N N . ASP A 1 202 ? -23.647 -3.710 41.868 1.00 84.88 202 ASP A N 1
ATOM 1611 C CA . ASP A 1 202 ? -23.380 -4.863 42.726 1.00 84.88 202 ASP A CA 1
ATOM 1612 C C . ASP A 1 202 ? -22.008 -5.496 42.409 1.00 84.88 202 ASP A C 1
ATOM 1614 O O . ASP A 1 202 ? -21.576 -5.568 41.253 1.00 84.88 202 ASP A O 1
ATOM 1618 N N . ALA A 1 203 ? -21.295 -5.964 43.438 1.00 78.00 203 ALA A N 1
ATOM 1619 C CA . ALA A 1 203 ? -19.954 -6.524 43.279 1.00 78.00 203 ALA A CA 1
ATOM 1620 C C . ALA A 1 203 ? -19.927 -7.881 42.527 1.00 78.00 203 ALA A C 1
ATOM 1622 O O . ALA A 1 203 ? -18.900 -8.289 41.970 1.00 78.00 203 ALA A O 1
ATOM 1623 N N . GLY A 1 204 ? -21.049 -8.588 42.461 1.00 78.94 204 GLY A N 1
ATOM 1624 C CA . GLY A 1 204 ? -21.217 -9.815 41.690 1.00 78.94 204 GLY A CA 1
ATOM 1625 C C . GLY A 1 204 ? -21.376 -9.586 40.186 1.00 78.94 204 GLY A C 1
ATOM 1626 O O . GLY A 1 204 ? -21.220 -10.530 39.416 1.00 78.94 204 GLY A O 1
ATOM 1627 N N . VAL A 1 205 ? -21.632 -8.354 39.732 1.00 86.75 205 VAL A N 1
ATOM 1628 C CA . VAL A 1 205 ? -21.877 -8.078 38.308 1.00 86.75 205 VAL A CA 1
ATOM 1629 C C . VAL A 1 205 ? -20.636 -8.394 37.467 1.00 86.75 205 VAL A C 1
ATOM 1631 O O . VAL A 1 205 ? -19.512 -8.003 37.798 1.00 86.75 205 VAL A O 1
ATOM 1634 N N . ARG A 1 206 ? -20.858 -9.118 36.364 1.00 84.81 206 ARG A N 1
ATOM 1635 C CA . ARG A 1 206 ? -19.839 -9.503 35.370 1.00 84.81 206 ARG A CA 1
ATOM 1636 C C . ARG A 1 206 ? -20.125 -8.964 33.967 1.00 84.81 206 ARG A C 1
ATOM 1638 O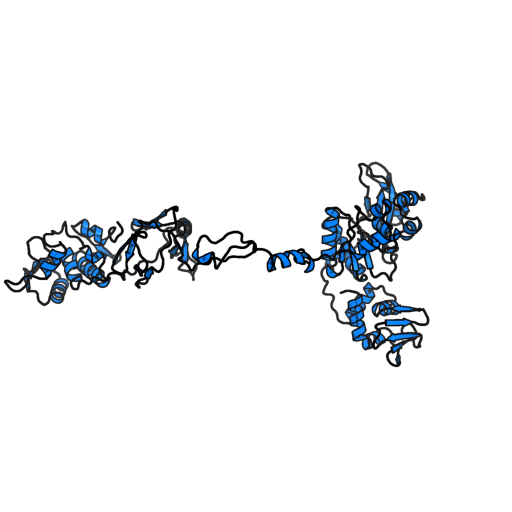 O . ARG A 1 206 ? -19.276 -9.091 33.099 1.00 84.81 206 ARG A O 1
ATOM 1645 N N . VAL A 1 207 ? -21.267 -8.320 33.742 1.00 91.19 207 VAL A N 1
ATOM 1646 C CA . VAL A 1 207 ? -21.634 -7.715 32.454 1.00 91.19 207 VAL A CA 1
ATOM 1647 C C . VAL A 1 207 ? -22.126 -6.297 32.702 1.00 91.19 207 VAL A C 1
ATOM 1649 O O . VAL A 1 207 ? -22.932 -6.082 33.606 1.00 91.19 207 VAL A O 1
ATOM 1652 N N . VAL A 1 208 ? -21.639 -5.329 31.927 1.00 95.88 208 VAL A N 1
ATOM 1653 C CA . VAL A 1 208 ? -21.979 -3.914 32.128 1.00 95.88 208 VAL A CA 1
ATOM 1654 C C . VAL A 1 208 ? -22.189 -3.186 30.807 1.00 95.88 208 VAL A C 1
ATOM 1656 O O . VAL A 1 208 ? -21.561 -3.517 29.801 1.00 95.88 208 VAL A O 1
ATOM 1659 N N . VAL A 1 209 ? -23.040 -2.162 30.826 1.00 97.19 209 VAL A N 1
ATOM 1660 C CA . VAL A 1 209 ? -23.180 -1.195 29.733 1.00 97.19 209 VAL A CA 1
ATOM 1661 C C . VAL A 1 209 ? -22.379 0.075 30.041 1.00 97.19 209 VAL A C 1
ATOM 1663 O O . VAL A 1 209 ? -22.553 0.681 31.095 1.00 97.19 209 VAL A O 1
ATOM 1666 N N . LEU A 1 210 ? -21.525 0.517 29.120 1.00 96.94 210 LEU A N 1
ATOM 1667 C CA . LEU A 1 210 ? -20.918 1.845 29.120 1.00 96.94 210 LEU A CA 1
ATOM 1668 C C . LEU A 1 210 ? -21.762 2.799 28.277 1.00 96.94 210 LEU A C 1
ATOM 1670 O O . LEU A 1 210 ? -21.989 2.548 27.095 1.00 96.94 210 LEU A O 1
ATOM 1674 N N . CYS A 1 211 ? -22.200 3.898 28.882 1.00 95.94 211 CYS A N 1
ATOM 1675 C CA . CYS A 1 211 ? -23.031 4.914 28.240 1.00 95.94 211 CYS A CA 1
ATOM 1676 C C . CYS A 1 211 ? -22.411 6.314 28.313 1.00 95.94 211 CYS A C 1
ATOM 1678 O O . CYS A 1 211 ? -21.442 6.555 29.042 1.00 95.94 211 CYS A O 1
ATOM 1680 N N . GLU A 1 212 ? -22.953 7.245 27.528 1.00 93.50 212 GLU A N 1
ATOM 1681 C CA . GLU A 1 212 ? -22.375 8.578 27.387 1.00 93.50 212 GLU A CA 1
ATOM 1682 C C . GLU A 1 212 ? -22.589 9.466 28.623 1.00 93.50 212 GLU A C 1
ATOM 1684 O O . GLU A 1 212 ? -21.636 10.078 29.117 1.00 93.50 212 GLU A O 1
ATOM 1689 N N . GLY A 1 213 ? -23.824 9.546 29.124 1.00 93.38 213 GLY A N 1
ATOM 1690 C CA . GLY A 1 213 ? -24.215 10.472 30.182 1.00 93.38 213 GLY A CA 1
ATOM 1691 C C . GLY A 1 213 ? -24.699 9.810 31.470 1.00 93.38 213 GLY A C 1
ATOM 1692 O O . GLY A 1 213 ? -25.078 8.645 31.532 1.00 93.38 213 GLY A O 1
ATOM 1693 N N . GLU A 1 214 ? -24.748 10.597 32.543 1.00 96.19 214 GLU A N 1
ATOM 1694 C CA . GLU A 1 214 ? -25.160 10.112 33.864 1.00 96.19 214 GLU A CA 1
ATOM 1695 C C . GLU A 1 214 ? -26.665 9.804 33.927 1.00 96.19 214 GLU A C 1
ATOM 1697 O O . GLU A 1 214 ? -27.097 8.912 34.657 1.00 96.19 214 GLU A O 1
ATOM 1702 N N . ILE A 1 215 ? -27.470 10.528 33.140 1.00 96.12 215 ILE A N 1
ATOM 1703 C CA . ILE A 1 215 ? -28.906 10.253 32.979 1.00 96.12 215 ILE A CA 1
ATOM 1704 C C . ILE A 1 215 ? -29.106 8.922 32.246 1.00 96.12 215 ILE A C 1
ATOM 1706 O O . ILE A 1 215 ? -30.002 8.167 32.614 1.00 96.12 215 ILE A O 1
ATOM 1710 N N . ASP A 1 216 ? -28.257 8.600 31.269 1.00 97.00 216 ASP A N 1
ATOM 1711 C CA . ASP A 1 216 ? -28.310 7.331 30.536 1.00 97.00 216 ASP A CA 1
ATOM 1712 C C . ASP A 1 216 ? -27.992 6.155 31.454 1.00 97.00 216 ASP A C 1
ATOM 1714 O O . ASP A 1 216 ? -28.716 5.163 31.466 1.00 97.00 216 ASP A O 1
ATOM 1718 N N . CYS A 1 217 ? -26.984 6.313 32.316 1.00 97.19 217 CYS A N 1
ATOM 1719 C CA . CYS A 1 217 ? -26.636 5.327 33.337 1.00 97.19 217 CYS A CA 1
ATOM 1720 C C . CYS A 1 217 ? -27.818 5.038 34.275 1.00 97.19 217 CYS A C 1
ATOM 1722 O O . CYS A 1 217 ? -28.183 3.882 34.490 1.00 97.19 217 CYS A O 1
ATOM 1724 N N . MET A 1 218 ? -28.486 6.087 34.768 1.00 97.81 218 MET A N 1
ATOM 1725 C CA . MET A 1 218 ? -29.695 5.928 35.584 1.00 97.81 218 MET A CA 1
ATOM 1726 C C . MET A 1 218 ? -30.888 5.373 34.790 1.00 97.81 218 MET A C 1
ATOM 1728 O O . MET A 1 218 ? -31.727 4.683 35.361 1.00 97.81 218 MET A O 1
ATOM 1732 N N . SER A 1 219 ? -30.970 5.635 33.485 1.00 97.69 219 SER A N 1
ATOM 1733 C CA . SER A 1 219 ? -32.034 5.098 32.624 1.00 97.69 219 SER A CA 1
ATOM 1734 C C . SER A 1 219 ? -31.860 3.601 32.389 1.00 97.69 219 SER A C 1
ATOM 1736 O O . SER A 1 219 ? -32.827 2.858 32.493 1.00 97.69 219 SER A O 1
ATOM 1738 N N . TYR A 1 220 ? -30.630 3.126 32.176 1.00 97.44 220 TYR A N 1
ATOM 1739 C CA . TYR A 1 220 ? -30.339 1.691 32.178 1.00 97.44 220 TYR A CA 1
ATOM 1740 C C . TYR A 1 220 ? -30.689 1.046 33.521 1.00 97.44 220 TYR A C 1
ATOM 1742 O O . TYR A 1 220 ? -31.355 0.012 33.549 1.00 97.44 220 TYR A O 1
ATOM 1750 N N . ALA A 1 221 ? -30.344 1.692 34.639 1.00 95.88 221 ALA A N 1
ATOM 1751 C CA . ALA A 1 221 ? -30.713 1.193 35.961 1.00 95.88 221 ALA A CA 1
ATOM 1752 C C . ALA A 1 221 ? -32.234 1.143 36.188 1.00 95.88 221 ALA A C 1
ATOM 1754 O O . ALA A 1 221 ? -32.708 0.265 36.910 1.00 95.88 221 ALA A O 1
ATOM 1755 N N . GLN A 1 222 ? -33.001 2.044 35.564 1.00 95.94 222 GLN A N 1
ATOM 1756 C CA . GLN A 1 222 ? -34.467 2.018 35.578 1.00 95.94 222 GLN A CA 1
ATOM 1757 C C . GLN A 1 222 ? -35.036 0.783 34.858 1.00 95.94 222 GLN A C 1
ATOM 1759 O O . GLN A 1 222 ? -36.061 0.266 35.296 1.00 95.94 222 GLN A O 1
ATOM 1764 N N . TYR A 1 223 ? -34.348 0.283 33.826 1.00 95.38 223 TYR A N 1
ATOM 1765 C CA . TYR A 1 223 ? -34.624 -1.004 33.169 1.00 95.38 223 TYR A CA 1
ATOM 1766 C C . TYR A 1 223 ? -34.021 -2.215 33.905 1.00 95.38 223 TYR A C 1
ATOM 1768 O O . TYR A 1 223 ? -34.049 -3.324 33.390 1.00 95.38 223 TYR A O 1
ATOM 1776 N N . GLY A 1 224 ? -33.414 -2.028 35.083 1.00 93.25 224 GLY A N 1
ATOM 1777 C CA . GLY A 1 224 ? -32.739 -3.111 35.808 1.00 93.25 224 GLY A CA 1
ATOM 1778 C C . GLY A 1 224 ? -31.391 -3.532 35.210 1.00 93.25 224 GLY A C 1
ATOM 1779 O O . GLY A 1 224 ? -30.818 -4.536 35.630 1.00 93.25 224 GLY A O 1
ATOM 1780 N N . ILE A 1 225 ? -30.852 -2.759 34.265 1.00 95.12 225 ILE A N 1
ATOM 1781 C CA . ILE A 1 225 ? -29.601 -3.055 33.570 1.00 95.12 225 ILE A CA 1
ATOM 1782 C C . ILE A 1 225 ? -28.446 -2.334 34.262 1.00 95.12 225 ILE A C 1
ATOM 1784 O O . ILE A 1 225 ? -28.488 -1.135 34.539 1.00 95.12 225 ILE A O 1
ATOM 1788 N N . SER A 1 226 ? -27.382 -3.085 34.531 1.00 95.44 226 SER A N 1
ATOM 1789 C CA . SER A 1 226 ? -26.156 -2.565 35.128 1.00 95.44 226 SER A CA 1
ATOM 1790 C C . SER A 1 226 ? -25.373 -1.713 34.129 1.00 95.44 226 SER A C 1
ATOM 1792 O O . SER A 1 226 ? -24.920 -2.213 33.097 1.00 95.44 226 SER A O 1
ATOM 1794 N N . ALA A 1 227 ? -25.186 -0.433 34.450 1.00 97.06 227 ALA A N 1
ATOM 1795 C CA . ALA A 1 227 ? -24.507 0.523 33.587 1.00 97.06 227 ALA A CA 1
ATOM 1796 C C . ALA A 1 227 ? -23.544 1.437 34.350 1.00 97.06 227 ALA A C 1
ATOM 1798 O O . ALA A 1 227 ? -23.678 1.667 35.554 1.00 97.06 227 ALA A O 1
ATOM 1799 N N . LEU A 1 228 ? -22.583 1.974 33.606 1.00 97.44 228 LEU A N 1
ATOM 1800 C CA . LEU A 1 228 ? -21.635 2.996 34.020 1.00 97.44 228 LEU A CA 1
ATOM 1801 C C . LEU A 1 228 ? -21.595 4.079 32.933 1.00 97.44 228 LEU A C 1
ATOM 1803 O O . LEU A 1 228 ? -21.677 3.754 31.748 1.00 97.44 228 LEU A O 1
ATOM 1807 N N . SER A 1 229 ? -21.454 5.356 33.298 1.00 96.44 229 SER A N 1
ATOM 1808 C CA . SER A 1 229 ? -21.263 6.422 32.301 1.00 96.44 229 SER A CA 1
ATOM 1809 C C . SER A 1 229 ? -19.856 6.991 32.292 1.00 96.44 229 SER A C 1
ATOM 1811 O O . SER A 1 229 ? -19.203 7.125 33.334 1.00 96.44 229 SER A O 1
ATOM 1813 N N . VAL A 1 230 ? -19.405 7.379 31.100 1.00 94.50 230 VAL A N 1
ATOM 1814 C CA . VAL A 1 230 ? -18.098 8.008 30.911 1.00 94.50 230 VAL A CA 1
ATOM 1815 C C . VAL A 1 230 ? -18.066 9.416 31.535 1.00 94.50 230 VAL A C 1
ATOM 1817 O O . VAL A 1 230 ? -19.030 10.175 31.426 1.00 94.50 230 VAL A O 1
ATOM 1820 N N . PRO A 1 231 ? -16.969 9.832 32.195 1.00 88.44 231 PRO A N 1
ATOM 1821 C CA . PRO A 1 231 ? -16.937 11.093 32.949 1.00 88.44 231 PRO A CA 1
ATOM 1822 C C . PRO A 1 231 ? -17.025 12.358 32.078 1.00 88.44 231 PRO A C 1
ATOM 1824 O O . PRO A 1 231 ? -17.537 13.395 32.523 1.00 88.44 231 PRO A O 1
ATOM 1827 N N . PHE A 1 232 ? -16.529 12.293 30.838 1.00 87.62 232 PHE A N 1
ATOM 1828 C CA . PHE A 1 232 ? -16.314 13.462 29.972 1.00 87.62 232 PHE A CA 1
ATOM 1829 C C . PHE A 1 232 ? -17.116 13.435 28.649 1.00 87.62 232 PHE A C 1
ATOM 1831 O O . PHE A 1 232 ? -16.906 14.299 27.788 1.00 87.62 232 PHE A O 1
ATOM 1838 N N . GLY A 1 233 ? -18.071 12.503 28.525 1.00 82.19 233 GLY A N 1
ATOM 1839 C CA . GLY A 1 233 ? -19.004 12.360 27.396 1.00 82.19 233 GLY A CA 1
ATOM 1840 C C . GLY A 1 233 ? -18.372 11.904 26.072 1.00 82.19 233 GLY A C 1
ATOM 1841 O O . GLY A 1 233 ? -17.199 11.521 26.021 1.00 82.19 233 GLY A O 1
ATOM 1842 N N . GLY A 1 234 ? -19.147 12.000 24.987 1.00 71.56 234 GLY A N 1
ATOM 1843 C CA . GLY A 1 234 ? -18.733 11.702 23.621 1.00 71.56 234 GLY A CA 1
ATOM 1844 C C . GLY A 1 234 ? -17.759 12.753 23.084 1.00 71.56 234 GLY A C 1
ATOM 1845 O O . GLY A 1 234 ? -17.940 13.972 23.214 1.00 71.56 234 GLY A O 1
ATOM 1846 N N . GLY A 1 235 ? -16.645 12.298 22.525 1.00 73.69 235 GLY A N 1
ATOM 1847 C CA . GLY A 1 235 ? -15.670 13.131 21.830 1.00 73.69 235 GLY A CA 1
ATOM 1848 C C . GLY A 1 235 ? -14.256 12.572 21.913 1.00 73.69 235 GLY A C 1
ATOM 1849 O O . GLY A 1 235 ? -13.989 11.634 22.662 1.00 73.69 235 GLY A O 1
ATOM 1850 N N . LYS A 1 236 ? -13.361 13.169 21.124 1.00 71.38 236 LYS A N 1
ATOM 1851 C CA . LYS A 1 236 ? -12.044 12.601 20.813 1.00 71.38 236 LYS A CA 1
ATOM 1852 C C . LYS A 1 236 ? -10.971 12.884 21.861 1.00 71.38 236 LYS A C 1
ATOM 1854 O O . LYS A 1 236 ? -10.959 13.939 22.507 1.00 71.38 236 LYS A O 1
ATOM 1859 N N . GLY A 1 237 ? -9.989 11.989 21.924 1.00 72.00 237 GLY A N 1
ATOM 1860 C CA . GLY A 1 237 ? -8.670 12.243 22.497 1.00 72.00 237 GLY A CA 1
ATOM 1861 C C . GLY A 1 237 ? -8.686 12.351 24.018 1.00 72.00 237 GLY A C 1
ATOM 1862 O O . GLY A 1 237 ? -8.932 11.377 24.723 1.00 72.00 237 GLY A O 1
ATOM 1863 N N . ALA A 1 238 ? -8.405 13.543 24.563 1.00 74.81 238 ALA A N 1
ATOM 1864 C CA . ALA A 1 238 ? -8.268 13.727 26.013 1.00 74.81 238 ALA A CA 1
ATOM 1865 C C . ALA A 1 238 ? -9.524 13.316 26.806 1.00 74.81 238 ALA A C 1
ATOM 1867 O O . ALA A 1 238 ? -9.420 12.935 27.969 1.00 74.81 238 ALA A O 1
ATOM 1868 N N . LYS A 1 239 ? -10.702 13.331 26.167 1.00 82.25 239 LYS A N 1
ATOM 1869 C CA . LYS A 1 239 ? -11.959 12.909 26.789 1.00 82.25 239 LYS A CA 1
ATOM 1870 C C . LYS A 1 239 ? -12.002 11.430 27.153 1.00 82.25 239 LYS A C 1
ATOM 1872 O O . LYS A 1 239 ? -12.663 11.119 28.132 1.00 82.25 239 LYS A O 1
ATOM 1877 N N . GLN A 1 240 ? -11.291 10.549 26.444 1.00 87.50 240 GLN A N 1
ATOM 1878 C CA . GLN A 1 240 ? -11.260 9.112 26.753 1.00 87.50 240 GLN A CA 1
ATOM 1879 C C . GLN A 1 240 ? -10.030 8.702 27.581 1.00 87.50 240 GLN A C 1
ATOM 1881 O O . GLN A 1 240 ? -9.780 7.520 27.804 1.00 87.50 240 GLN A O 1
ATOM 1886 N N . GLN A 1 241 ? -9.236 9.657 28.087 1.00 86.56 241 GLN A N 1
ATOM 1887 C CA . GLN A 1 241 ? -8.087 9.366 28.965 1.00 86.56 241 GLN A CA 1
ATOM 1888 C C . GLN A 1 241 ? -8.482 8.712 30.292 1.00 86.56 241 GLN A C 1
ATOM 1890 O O . GLN A 1 241 ? -7.639 8.084 30.923 1.00 86.56 241 GLN A O 1
ATOM 1895 N N . TRP A 1 242 ? -9.756 8.790 30.694 1.00 88.94 242 TRP A N 1
ATOM 1896 C CA . TRP A 1 242 ? -10.263 8.081 31.872 1.00 88.94 242 TRP A CA 1
ATOM 1897 C C . TRP A 1 242 ? -9.981 6.572 31.816 1.00 88.94 242 TRP A C 1
ATOM 1899 O O . TRP A 1 242 ? -9.778 5.965 32.863 1.00 88.94 242 TRP A O 1
ATOM 1909 N N . ILE A 1 243 ? -9.871 5.985 30.617 1.00 89.88 243 ILE A N 1
ATOM 1910 C CA . ILE A 1 243 ? -9.552 4.564 30.433 1.00 89.88 243 ILE A CA 1
ATOM 1911 C C . ILE A 1 243 ? -8.221 4.204 31.103 1.00 89.88 243 ILE A C 1
ATOM 1913 O O . ILE A 1 243 ? -8.138 3.168 31.744 1.00 89.88 243 ILE A O 1
ATOM 1917 N N . GLU A 1 244 ? -7.203 5.069 31.068 1.00 85.31 244 GLU A N 1
ATOM 1918 C CA . GLU A 1 244 ? -5.917 4.812 31.751 1.00 85.31 244 GLU A CA 1
ATOM 1919 C C . GLU A 1 244 ? -6.071 4.559 33.260 1.00 85.31 244 GLU A C 1
ATOM 1921 O O . GLU A 1 244 ? -5.276 3.836 33.864 1.00 85.31 244 GLU A O 1
ATOM 1926 N N . PHE A 1 245 ? -7.104 5.150 33.860 1.00 85.19 245 PHE A N 1
ATOM 1927 C CA . PHE A 1 245 ? -7.378 5.103 35.293 1.00 85.19 245 PHE A CA 1
ATOM 1928 C C . PHE A 1 245 ? -8.488 4.109 35.648 1.00 85.19 245 PHE A C 1
ATOM 1930 O O . PHE A 1 245 ? -8.564 3.680 36.789 1.00 85.19 245 PHE A O 1
ATOM 1937 N N . GLU A 1 246 ? -9.309 3.684 34.688 1.00 87.81 246 GLU A N 1
ATOM 1938 C CA . GLU A 1 246 ? -10.460 2.799 34.922 1.00 87.81 246 GLU A CA 1
ATOM 1939 C C . GLU A 1 246 ? -10.319 1.414 34.287 1.00 87.81 246 GLU A C 1
ATOM 1941 O O . GLU A 1 246 ? -11.010 0.496 34.713 1.00 87.81 246 GLU A O 1
ATOM 1946 N N . TYR A 1 247 ? -9.409 1.225 33.324 1.00 86.31 247 TYR A N 1
ATOM 1947 C CA . TYR A 1 247 ? -9.236 -0.033 32.578 1.00 86.31 247 TYR A CA 1
ATOM 1948 C C . TYR A 1 247 ? -9.174 -1.255 33.501 1.00 86.31 247 TYR A C 1
ATOM 1950 O O . TYR A 1 247 ? -9.875 -2.241 33.314 1.00 86.31 247 TYR A O 1
ATOM 1958 N N . HIS A 1 248 ? -8.401 -1.136 34.573 1.00 78.75 248 HIS A N 1
ATOM 1959 C CA . HIS A 1 248 ? -8.201 -2.198 35.548 1.00 78.75 248 HIS A CA 1
ATOM 1960 C C . HIS A 1 248 ? -9.447 -2.524 36.382 1.00 78.75 248 HIS A C 1
ATOM 1962 O O . HIS A 1 248 ? -9.666 -3.675 36.747 1.00 78.75 248 HIS A O 1
ATOM 1968 N N . ASN A 1 249 ? -10.301 -1.533 36.645 1.00 84.31 249 ASN A N 1
ATOM 1969 C CA . ASN A 1 249 ? -11.584 -1.755 37.309 1.00 84.31 249 ASN A CA 1
ATOM 1970 C C . ASN A 1 249 ? -12.578 -2.442 36.365 1.00 84.31 249 ASN A C 1
ATOM 1972 O O . ASN A 1 249 ? -13.427 -3.209 36.816 1.00 84.31 249 ASN A O 1
ATOM 1976 N N . LEU A 1 250 ? -12.443 -2.209 35.056 1.00 89.00 250 LEU A N 1
ATOM 1977 C CA . LEU A 1 250 ? -13.238 -2.858 34.017 1.00 89.00 250 LEU A CA 1
ATOM 1978 C C . LEU A 1 250 ? -12.814 -4.314 33.746 1.00 89.00 250 LEU A C 1
ATOM 1980 O O . LEU A 1 250 ? -13.579 -5.062 33.138 1.00 89.00 250 LEU A O 1
ATOM 1984 N N . ASP A 1 251 ? -11.652 -4.770 34.229 1.00 81.75 251 ASP A N 1
ATOM 1985 C CA . ASP A 1 251 ? -11.222 -6.175 34.097 1.00 81.75 251 ASP A CA 1
ATOM 1986 C C . ASP A 1 251 ? -12.186 -7.167 34.742 1.00 81.75 251 ASP A C 1
ATOM 1988 O O . ASP A 1 251 ? -12.275 -8.308 34.300 1.00 81.75 251 ASP A O 1
ATOM 1992 N N . ARG A 1 252 ? -12.967 -6.714 35.727 1.00 81.44 252 ARG A N 1
ATOM 1993 C CA . ARG A 1 252 ? -13.975 -7.527 36.411 1.00 81.44 252 ARG A CA 1
ATOM 1994 C C . ARG A 1 252 ? -15.112 -8.008 35.499 1.00 81.44 252 ARG A C 1
ATOM 1996 O O . ARG A 1 252 ? -15.849 -8.910 35.892 1.00 81.44 252 ARG A O 1
ATOM 2003 N N . PHE A 1 253 ? -15.302 -7.377 34.339 1.00 89.00 253 PHE A N 1
ATOM 2004 C CA . PHE A 1 253 ? -16.411 -7.668 33.435 1.00 89.00 253 PHE A CA 1
ATOM 2005 C C . PHE A 1 253 ? -15.996 -8.644 32.333 1.00 89.00 253 PHE A C 1
ATOM 2007 O O . PHE A 1 253 ? -14.978 -8.466 31.668 1.00 89.00 253 PHE A O 1
ATOM 2014 N N . GLU A 1 254 ? -16.800 -9.672 32.103 1.00 85.38 254 GLU A N 1
ATOM 2015 C CA . GLU A 1 254 ? -16.631 -10.600 30.988 1.00 85.38 254 GLU A CA 1
ATOM 2016 C C . GLU A 1 254 ? -16.979 -9.937 29.656 1.00 85.38 254 GLU A C 1
ATOM 2018 O O . GLU A 1 254 ? -16.229 -10.083 28.690 1.00 85.38 254 GLU A O 1
ATOM 2023 N N . GLU A 1 255 ? -18.071 -9.168 29.636 1.00 88.81 255 GLU A N 1
ATOM 2024 C CA . GLU A 1 255 ? -18.550 -8.433 28.466 1.00 88.81 255 GLU A CA 1
ATOM 2025 C C . GLU A 1 255 ? -18.904 -6.988 28.822 1.00 88.81 255 GLU A C 1
ATOM 2027 O O . GLU A 1 255 ? -19.498 -6.704 29.869 1.00 88.81 255 GLU A O 1
ATOM 2032 N N . ILE A 1 256 ? -18.538 -6.073 27.922 1.00 94.62 256 ILE A N 1
ATOM 2033 C CA . ILE A 1 256 ? -18.801 -4.642 28.042 1.00 94.62 256 ILE A CA 1
ATOM 2034 C C . ILE A 1 256 ? -19.607 -4.190 26.822 1.00 94.62 256 ILE A C 1
ATOM 2036 O O . ILE A 1 256 ? -19.112 -4.157 25.697 1.00 94.62 256 ILE A O 1
ATOM 2040 N N . PHE A 1 257 ? -20.854 -3.804 27.041 1.00 96.06 257 PHE A N 1
ATOM 2041 C CA . PHE A 1 257 ? -21.712 -3.254 25.999 1.00 96.06 257 PHE A CA 1
ATOM 2042 C C . PHE A 1 257 ? -21.469 -1.752 25.877 1.00 96.06 257 PHE A C 1
ATOM 2044 O O . PHE A 1 257 ? -21.469 -1.041 26.873 1.00 96.06 257 PHE A O 1
ATOM 2051 N N . ILE A 1 258 ? -21.256 -1.250 24.669 1.00 95.44 258 ILE A N 1
ATOM 2052 C CA . ILE A 1 258 ? -20.991 0.161 24.394 1.00 95.44 258 ILE A CA 1
ATOM 2053 C C . ILE A 1 258 ? -22.262 0.780 23.820 1.00 95.44 258 ILE A C 1
ATOM 2055 O O . ILE A 1 258 ? -22.706 0.394 22.743 1.00 95.44 258 ILE A O 1
ATOM 2059 N N . SER A 1 259 ? -22.841 1.732 24.545 1.00 95.44 259 SER A N 1
ATOM 2060 C CA . SER A 1 259 ? -24.089 2.424 24.216 1.00 95.44 259 SER A CA 1
ATOM 2061 C C . SER A 1 259 ? -23.886 3.941 24.288 1.00 95.44 259 SER A C 1
ATOM 2063 O O . SER A 1 259 ? -24.378 4.604 25.204 1.00 95.44 259 SER A O 1
ATOM 2065 N N . MET A 1 260 ? -23.134 4.485 23.335 1.00 93.88 260 MET A N 1
ATOM 2066 C CA . MET A 1 260 ? -22.939 5.934 23.178 1.00 93.88 260 MET A CA 1
ATOM 2067 C C . MET A 1 260 ? -24.114 6.569 22.417 1.00 93.88 260 MET A C 1
ATOM 2069 O O . MET A 1 260 ? -24.916 5.840 21.829 1.00 93.88 260 MET A O 1
ATOM 2073 N N . ASP A 1 261 ? -24.200 7.903 22.392 1.00 90.69 261 ASP A N 1
ATOM 2074 C CA . ASP A 1 261 ? -25.222 8.610 21.611 1.00 90.69 261 ASP A CA 1
ATOM 2075 C C . ASP A 1 261 ? -25.182 8.172 20.131 1.00 90.69 261 ASP A C 1
ATOM 2077 O O . ASP A 1 261 ? -24.112 8.002 19.532 1.00 90.69 261 ASP A O 1
ATOM 2081 N N . VAL A 1 262 ? -26.356 8.020 19.508 1.00 86.94 262 VAL A N 1
ATOM 2082 C CA . VAL A 1 262 ? -26.501 7.649 18.088 1.00 86.94 262 VAL A CA 1
ATOM 2083 C C . VAL A 1 262 ? -26.253 8.869 17.182 1.00 86.94 262 VAL A C 1
ATOM 2085 O O . VAL A 1 262 ? -27.094 9.284 16.386 1.00 86.94 262 VAL A O 1
ATOM 2088 N N . ASP A 1 263 ? -25.066 9.462 17.295 1.00 87.69 263 ASP A N 1
ATOM 2089 C CA . ASP A 1 263 ? -24.567 10.545 16.448 1.00 87.69 263 ASP A CA 1
ATOM 2090 C C . ASP A 1 263 ? -23.102 10.310 16.029 1.00 87.69 263 ASP A C 1
ATOM 2092 O O . ASP A 1 263 ? -22.480 9.306 16.387 1.00 87.69 263 ASP A O 1
ATOM 2096 N N . ASP A 1 264 ? -22.547 11.189 15.189 1.00 86.12 264 ASP A N 1
ATOM 2097 C CA . ASP A 1 264 ? -21.174 11.025 14.693 1.00 86.12 264 ASP A CA 1
ATOM 2098 C C . ASP A 1 264 ? -20.134 11.070 15.820 1.00 86.12 264 ASP A C 1
ATOM 2100 O O . ASP A 1 264 ? -19.152 10.328 15.786 1.00 86.12 264 ASP A O 1
ATOM 2104 N N . VAL A 1 265 ? -20.367 11.895 16.843 1.00 87.38 265 VAL A N 1
ATOM 2105 C CA . VAL A 1 265 ? -19.435 12.085 17.959 1.00 87.38 265 VAL A CA 1
ATOM 2106 C C . VAL A 1 265 ? -19.458 10.868 18.887 1.00 87.38 265 VAL A C 1
ATOM 2108 O O . VAL A 1 265 ? -18.396 10.399 19.307 1.00 87.38 265 VAL A O 1
ATOM 2111 N N . GLY A 1 266 ? -20.645 10.331 19.169 1.00 85.75 266 GLY A N 1
ATOM 2112 C CA . GLY A 1 266 ? -20.851 9.117 19.949 1.00 85.75 266 GLY A CA 1
ATOM 2113 C C . GLY A 1 266 ? -20.282 7.881 19.252 1.00 85.75 266 GLY A C 1
ATOM 2114 O O . GLY A 1 266 ? -19.568 7.102 19.886 1.00 85.75 266 GLY A O 1
ATOM 2115 N N . ARG A 1 267 ? -20.473 7.740 17.930 1.00 86.88 267 ARG A N 1
ATOM 2116 C CA . ARG A 1 267 ? -19.867 6.648 17.138 1.00 86.88 267 ARG A CA 1
ATOM 2117 C C . ARG A 1 267 ? -18.341 6.681 17.157 1.00 86.88 267 ARG A C 1
ATOM 2119 O O . ARG A 1 267 ? -17.701 5.638 17.289 1.00 86.88 267 ARG A O 1
ATOM 2126 N N . GLU A 1 268 ? -17.744 7.860 17.020 1.00 87.81 268 GLU A N 1
ATOM 2127 C CA . GLU A 1 268 ? -16.288 8.010 17.097 1.00 87.81 268 GLU A CA 1
ATOM 2128 C C . GLU A 1 268 ? -15.756 7.700 18.502 1.00 87.81 268 GLU A C 1
ATOM 2130 O O . GLU A 1 268 ? -14.751 7.000 18.629 1.00 87.81 268 GLU A O 1
ATOM 2135 N N . ALA A 1 269 ? -16.449 8.156 19.552 1.00 88.62 269 ALA A N 1
ATOM 2136 C CA . ALA A 1 269 ? -16.095 7.839 20.932 1.00 88.62 269 ALA A CA 1
ATOM 2137 C C . ALA A 1 269 ? -16.206 6.334 21.221 1.00 88.62 269 ALA A C 1
ATOM 2139 O O . ALA A 1 269 ? -15.305 5.772 21.838 1.00 88.62 269 ALA A O 1
ATOM 2140 N N . ALA A 1 270 ? -17.258 5.671 20.729 1.00 90.81 270 ALA A N 1
ATOM 2141 C CA . ALA A 1 270 ? -17.436 4.229 20.865 1.00 90.81 270 ALA A CA 1
ATOM 2142 C C . ALA A 1 270 ? -16.246 3.461 20.272 1.00 90.81 270 ALA A C 1
ATOM 2144 O O . ALA A 1 270 ? -15.668 2.621 20.958 1.00 90.81 270 ALA A O 1
ATOM 2145 N N . ARG A 1 271 ? -15.818 3.800 19.045 1.00 88.69 271 ARG A N 1
ATOM 2146 C CA . ARG A 1 271 ? -14.645 3.172 18.408 1.00 88.69 271 ARG A CA 1
ATOM 2147 C C . ARG A 1 271 ? -13.356 3.398 19.204 1.00 88.69 271 ARG A C 1
ATOM 2149 O O . ARG A 1 271 ? -12.609 2.448 19.404 1.00 88.69 271 ARG A O 1
ATOM 2156 N N . GLU A 1 272 ? -13.111 4.620 19.688 1.00 89.38 272 GLU A N 1
ATOM 2157 C CA . GLU A 1 272 ? -11.919 4.936 20.498 1.00 89.38 272 GLU A CA 1
ATOM 2158 C C . GLU A 1 272 ? -11.904 4.170 21.833 1.00 89.38 272 GLU A C 1
ATOM 2160 O O . GLU A 1 272 ? -10.857 3.680 22.264 1.00 89.38 272 GLU A O 1
ATOM 2165 N N . ILE A 1 273 ? -13.059 4.049 22.497 1.00 90.38 273 ILE A N 1
ATOM 2166 C CA . ILE A 1 273 ? -13.192 3.283 23.742 1.00 90.38 273 ILE A CA 1
ATOM 2167 C C . ILE A 1 273 ? -12.899 1.807 23.470 1.00 90.38 273 ILE A C 1
ATOM 2169 O O . ILE A 1 273 ? -12.088 1.197 24.165 1.00 90.38 273 ILE A O 1
ATOM 2173 N N . VAL A 1 274 ? -13.504 1.243 22.428 1.00 89.88 274 VAL A N 1
ATOM 2174 C CA . VAL A 1 274 ? -13.385 -0.180 22.095 1.00 89.88 274 VAL A CA 1
ATOM 2175 C C . VAL A 1 274 ? -11.962 -0.559 21.720 1.00 89.88 274 VAL A C 1
ATOM 2177 O O . VAL A 1 274 ? -11.440 -1.537 22.252 1.00 89.88 274 VAL A O 1
ATOM 2180 N N . SER A 1 275 ? -11.295 0.243 20.885 1.00 87.56 275 SER A N 1
ATOM 2181 C CA . SER A 1 275 ? -9.909 -0.029 20.493 1.00 87.56 275 SER A CA 1
ATOM 2182 C C . SER A 1 275 ? -8.956 -0.045 21.694 1.00 87.56 275 SER A C 1
ATOM 2184 O O . SER A 1 275 ? -7.892 -0.653 21.637 1.00 87.56 275 SER A O 1
ATOM 2186 N N . ARG A 1 276 ? -9.319 0.639 22.790 1.00 86.94 276 ARG A N 1
ATOM 2187 C CA . ARG A 1 276 ? -8.517 0.724 24.019 1.00 86.94 276 ARG A CA 1
ATOM 2188 C C . ARG A 1 276 ? -8.909 -0.290 25.092 1.00 86.94 276 ARG A C 1
ATOM 2190 O O . ARG A 1 276 ? -8.045 -0.664 25.875 1.00 86.94 276 ARG A O 1
ATOM 2197 N N . LEU A 1 277 ? -10.176 -0.703 25.160 1.00 86.62 277 LEU A N 1
ATOM 2198 C CA . LEU A 1 277 ? -10.654 -1.746 26.082 1.00 86.62 277 LEU A CA 1
ATOM 2199 C C . LEU A 1 277 ? -10.442 -3.168 25.531 1.00 86.62 277 LEU A C 1
ATOM 2201 O O . LEU A 1 277 ? -10.378 -4.125 26.302 1.00 86.62 277 LEU A O 1
ATOM 2205 N N . GLY A 1 278 ? -10.300 -3.291 24.210 1.00 83.44 278 GLY A N 1
ATOM 2206 C CA . GLY A 1 278 ? -10.135 -4.542 23.483 1.00 83.44 278 GLY A CA 1
ATOM 2207 C C . GLY A 1 278 ? -11.429 -4.974 22.792 1.00 83.44 278 GLY A C 1
ATOM 2208 O O . GLY A 1 278 ? -12.404 -5.334 23.448 1.00 83.44 278 GLY A O 1
ATOM 2209 N N . GLU A 1 279 ? -11.398 -5.028 21.459 1.00 83.56 279 GLU A N 1
ATOM 2210 C CA . GLU A 1 279 ? -12.545 -5.354 20.589 1.00 83.56 279 GLU A CA 1
ATOM 2211 C C . GLU A 1 279 ? -13.249 -6.663 20.972 1.00 83.56 279 GLU A C 1
ATOM 2213 O O . GLU A 1 279 ? -14.472 -6.716 21.045 1.00 83.56 279 GLU A O 1
ATOM 2218 N N . HIS A 1 280 ? -12.483 -7.692 21.337 1.00 80.94 280 HIS A N 1
ATOM 2219 C CA . HIS A 1 280 ? -12.998 -9.005 21.744 1.00 80.94 280 HIS A CA 1
ATOM 2220 C C . HIS A 1 280 ? -13.897 -9.005 22.997 1.00 80.94 280 HIS A C 1
ATOM 2222 O O . HIS A 1 280 ? -14.601 -9.987 23.233 1.00 80.94 280 HIS A O 1
ATOM 2228 N N . ARG A 1 281 ? -13.859 -7.950 23.826 1.00 84.00 281 ARG A N 1
ATOM 2229 C CA . ARG A 1 281 ? -14.676 -7.820 25.052 1.00 84.00 281 ARG A CA 1
ATOM 2230 C C . ARG A 1 281 ? -15.849 -6.862 24.883 1.00 84.00 281 ARG A C 1
ATOM 2232 O O . ARG A 1 281 ? -16.667 -6.757 25.799 1.00 84.00 281 ARG A O 1
ATOM 2239 N N . CYS A 1 282 ? -15.924 -6.157 23.756 1.00 91.44 282 CYS A N 1
ATOM 2240 C CA . CYS A 1 282 ? -16.881 -5.083 23.550 1.00 91.44 282 CYS A CA 1
ATOM 2241 C C . CYS A 1 282 ? -17.924 -5.424 22.483 1.00 91.44 282 CYS A C 1
ATOM 2243 O O . CYS A 1 282 ? -17.599 -5.963 21.428 1.00 91.44 282 CYS A O 1
ATOM 2245 N N . ARG A 1 283 ? -19.179 -5.036 22.733 1.00 91.88 283 ARG A N 1
ATOM 2246 C CA . ARG A 1 283 ? -20.274 -5.115 21.753 1.00 91.88 283 ARG A CA 1
ATOM 2247 C C . ARG A 1 283 ? -20.958 -3.762 21.609 1.00 91.88 283 ARG A C 1
ATOM 2249 O O . ARG A 1 283 ? -21.195 -3.097 22.613 1.00 91.88 283 ARG A O 1
ATOM 2256 N N . LEU A 1 284 ? -21.271 -3.344 20.387 1.00 92.12 284 LEU A N 1
ATOM 2257 C CA . LEU A 1 284 ? -21.947 -2.078 20.108 1.00 92.12 284 LEU A CA 1
ATOM 2258 C C . LEU A 1 284 ? -23.464 -2.249 20.197 1.00 92.12 284 LEU A C 1
ATOM 2260 O O . LEU A 1 284 ? -24.061 -2.991 19.416 1.00 92.12 284 LEU A O 1
ATOM 2264 N N . VAL A 1 285 ? -24.095 -1.523 21.114 1.00 93.19 285 VAL A N 1
ATOM 2265 C CA . VAL A 1 285 ? -25.556 -1.448 21.211 1.00 93.19 285 VAL A CA 1
ATOM 2266 C C . VAL A 1 285 ? -26.048 -0.353 20.271 1.00 93.19 285 VAL A C 1
ATOM 2268 O O . VAL A 1 285 ? -25.630 0.798 20.380 1.00 93.19 285 VAL A O 1
ATOM 2271 N N . THR A 1 286 ? -26.952 -0.704 19.356 1.00 90.38 286 THR A N 1
ATOM 2272 C CA . THR A 1 286 ? -27.620 0.262 18.471 1.00 90.38 286 THR A CA 1
ATOM 2273 C C . THR A 1 286 ? -29.059 0.441 18.930 1.00 90.38 286 THR A C 1
ATOM 2275 O O . THR A 1 286 ? -29.877 -0.463 18.777 1.00 90.38 286 THR A O 1
ATOM 2278 N N . LEU A 1 287 ? -29.351 1.599 19.521 1.00 92.00 287 LEU A N 1
ATOM 2279 C CA . LEU A 1 287 ? -30.674 1.942 20.040 1.00 92.00 287 LEU A CA 1
ATOM 2280 C C . LEU A 1 287 ? -31.569 2.569 18.952 1.00 92.00 287 LEU A C 1
ATOM 2282 O O . LEU A 1 287 ? -31.056 3.157 17.998 1.00 92.00 287 LEU A O 1
ATOM 2286 N N . PRO A 1 288 ? -32.907 2.487 19.093 1.00 92.56 288 PRO A N 1
ATOM 2287 C CA . PRO A 1 288 ? -33.852 3.070 18.135 1.00 92.56 288 PRO A CA 1
ATOM 2288 C C . PRO A 1 288 ? -33.986 4.600 18.234 1.00 92.56 288 PRO A C 1
ATOM 2290 O O . PRO A 1 288 ? -34.477 5.231 17.299 1.00 92.56 288 PRO A O 1
ATOM 2293 N N . TYR A 1 289 ? -33.559 5.198 19.349 1.00 93.88 289 TYR A N 1
ATOM 2294 C CA . TYR A 1 289 ? -33.544 6.647 19.581 1.00 93.88 289 TYR A CA 1
ATOM 2295 C C . TYR A 1 289 ? -32.122 7.137 19.850 1.00 93.88 289 TYR A C 1
ATOM 2297 O O . TYR A 1 289 ? -31.184 6.342 19.886 1.00 93.88 289 TYR A O 1
ATOM 2305 N N . LYS A 1 290 ? -31.960 8.455 20.034 1.00 91.06 290 LYS A N 1
ATOM 2306 C CA . LYS A 1 290 ? -30.642 9.073 20.188 1.00 91.06 290 LYS A CA 1
ATOM 2307 C C . LYS A 1 290 ? -29.854 8.480 21.362 1.00 91.06 290 LYS A C 1
ATOM 2309 O O . LYS A 1 290 ? -28.663 8.220 21.217 1.00 91.06 290 LYS A O 1
ATOM 2314 N N . ASP A 1 291 ? -30.516 8.286 22.497 1.00 92.94 291 ASP A N 1
ATOM 2315 C CA . ASP A 1 291 ? -29.946 7.728 23.719 1.00 92.94 291 ASP A CA 1
ATOM 2316 C C . ASP A 1 291 ? -30.977 6.839 24.450 1.00 92.94 291 ASP A C 1
ATOM 2318 O O . ASP A 1 291 ? -32.155 6.749 24.076 1.00 92.94 291 ASP A O 1
ATOM 2322 N N . ILE A 1 292 ? -30.533 6.123 25.485 1.00 96.44 292 ILE A N 1
ATOM 2323 C CA . ILE A 1 292 ? -31.392 5.207 26.255 1.00 96.44 292 ILE A CA 1
ATOM 2324 C C . ILE A 1 292 ? -32.477 5.960 27.035 1.00 96.44 292 ILE A C 1
ATOM 2326 O O . ILE A 1 292 ? -33.565 5.424 27.264 1.00 96.44 292 ILE A O 1
ATOM 2330 N N . ASN A 1 293 ? -32.222 7.211 27.428 1.00 96.38 293 ASN A N 1
ATOM 2331 C CA . ASN A 1 293 ? -33.218 8.003 28.127 1.00 96.38 293 ASN A CA 1
ATOM 2332 C C . ASN A 1 293 ? -34.345 8.442 27.184 1.00 96.38 293 ASN A C 1
ATOM 2334 O O . ASN A 1 293 ? -35.507 8.432 27.577 1.00 96.38 293 ASN A O 1
ATOM 2338 N N . GLU A 1 294 ? -34.044 8.765 25.929 1.00 95.88 294 GLU A N 1
ATOM 2339 C CA . GLU A 1 294 ? -35.056 8.968 24.896 1.00 95.88 294 GLU A CA 1
ATOM 2340 C C . GLU A 1 294 ? -35.852 7.689 24.633 1.00 95.88 294 GLU A C 1
ATOM 2342 O O . GLU A 1 294 ? -37.071 7.775 24.504 1.00 95.88 294 GLU A O 1
ATOM 2347 N N . CYS A 1 295 ? -35.223 6.509 24.634 1.00 95.50 295 CYS A N 1
ATOM 2348 C CA . CYS A 1 295 ? -35.956 5.239 24.547 1.00 95.50 295 CYS A CA 1
ATOM 2349 C C . CYS A 1 295 ? -36.966 5.098 25.700 1.00 95.50 295 CYS A C 1
ATOM 2351 O O . CYS A 1 295 ? -38.139 4.809 25.468 1.00 95.50 295 CYS A O 1
ATOM 2353 N N . LEU A 1 296 ? -36.532 5.383 26.933 1.00 95.44 296 LEU A N 1
ATOM 2354 C CA . LEU A 1 296 ? -37.388 5.379 28.125 1.00 95.44 296 LEU A CA 1
ATOM 2355 C C . LEU A 1 296 ? -38.544 6.380 28.024 1.00 95.44 296 LEU A C 1
ATOM 2357 O O . LEU A 1 296 ? -39.690 6.039 28.307 1.00 95.44 296 LEU A O 1
ATOM 2361 N N . MET A 1 297 ? -38.270 7.600 27.564 1.00 96.19 297 MET A N 1
ATOM 2362 C CA . MET A 1 297 ? -39.286 8.647 27.425 1.00 96.19 297 MET A CA 1
ATOM 2363 C C . MET A 1 297 ? -40.289 8.381 26.297 1.00 96.19 297 MET A C 1
ATOM 2365 O O . MET A 1 297 ? -41.423 8.853 26.375 1.00 96.19 297 MET A O 1
ATOM 2369 N N . ASN A 1 298 ? -39.892 7.634 25.265 1.00 95.56 298 ASN A N 1
ATOM 2370 C CA . ASN A 1 298 ? -40.765 7.230 24.161 1.00 95.56 298 ASN A CA 1
ATOM 2371 C C . ASN A 1 298 ? -41.490 5.896 24.418 1.00 95.56 298 ASN A C 1
ATOM 2373 O O . ASN A 1 298 ? -42.240 5.442 23.557 1.00 95.56 298 ASN A O 1
ATOM 2377 N N . GLY A 1 299 ? -41.316 5.289 25.597 1.00 92.81 299 GLY A N 1
ATOM 2378 C CA . GLY A 1 299 ? -42.054 4.092 26.003 1.00 92.81 299 GLY A CA 1
ATOM 2379 C C . GLY A 1 299 ? -41.552 2.787 25.386 1.00 92.81 299 GLY A C 1
ATOM 2380 O O . GLY A 1 299 ? -42.337 1.848 25.273 1.00 92.81 299 GLY A O 1
ATOM 2381 N N . VAL A 1 300 ? -40.273 2.717 24.998 1.00 94.81 300 VAL A N 1
ATOM 2382 C CA . VAL A 1 300 ? -39.631 1.447 24.620 1.00 94.81 300 VAL A CA 1
ATOM 2383 C C . VAL A 1 300 ? -39.640 0.518 25.832 1.00 94.81 300 VAL A C 1
ATOM 2385 O O . VAL A 1 300 ? -39.325 0.928 26.949 1.00 94.81 300 VAL A O 1
ATOM 2388 N N . THR A 1 301 ? -40.051 -0.726 25.627 1.00 94.00 301 THR A N 1
ATOM 2389 C CA . THR A 1 301 ? -40.197 -1.700 26.713 1.00 94.00 301 THR A CA 1
ATOM 2390 C C . THR A 1 301 ? -38.858 -2.311 27.125 1.00 94.00 301 THR A C 1
ATOM 2392 O O . THR A 1 301 ? -37.888 -2.308 26.368 1.00 94.00 301 THR A O 1
ATOM 2395 N N . GLU A 1 302 ? -38.800 -2.870 28.335 1.00 92.88 302 GLU A N 1
ATOM 2396 C CA . GLU A 1 302 ? -37.609 -3.574 28.829 1.00 92.88 302 GLU A CA 1
ATOM 2397 C C . GLU A 1 302 ? -37.208 -4.740 27.906 1.00 92.88 302 GLU A C 1
ATOM 2399 O O . GLU A 1 302 ? -36.033 -4.884 27.573 1.00 92.88 302 GLU A O 1
ATOM 2404 N N . ASP A 1 303 ? -38.186 -5.515 27.425 1.00 92.06 303 ASP A N 1
ATOM 2405 C CA . ASP A 1 303 ? -37.966 -6.633 26.498 1.00 92.06 303 ASP A CA 1
ATOM 2406 C C . ASP A 1 303 ? -37.320 -6.177 25.181 1.00 92.06 303 ASP A C 1
ATOM 2408 O O . ASP A 1 303 ? -36.411 -6.833 24.668 1.00 92.06 303 ASP A O 1
ATOM 2412 N N . GLU A 1 304 ? -37.740 -5.027 24.643 1.00 92.19 304 GLU A N 1
ATOM 2413 C CA . GLU A 1 304 ? -37.131 -4.448 23.443 1.00 92.19 304 GLU A CA 1
ATOM 2414 C C . GLU A 1 304 ? -35.686 -4.011 23.704 1.00 92.19 304 GLU A C 1
ATOM 2416 O O . GLU A 1 304 ? -34.809 -4.273 22.882 1.00 92.19 304 GLU A O 1
ATOM 2421 N N . ILE A 1 305 ? -35.398 -3.394 24.856 1.00 94.06 305 ILE A N 1
ATOM 2422 C CA . ILE A 1 305 ? -34.022 -3.021 25.221 1.00 94.06 305 ILE A CA 1
ATOM 2423 C C . ILE A 1 305 ? -33.132 -4.262 25.350 1.00 94.06 305 ILE A C 1
ATOM 2425 O O . ILE A 1 305 ? -32.020 -4.274 24.812 1.00 94.06 305 ILE A O 1
ATOM 2429 N N . TRP A 1 306 ? -33.617 -5.331 25.985 1.00 92.25 306 TRP A N 1
ATOM 2430 C CA . TRP A 1 306 ? -32.894 -6.604 26.044 1.00 92.25 306 TRP A CA 1
ATOM 2431 C C . TRP A 1 306 ? -32.676 -7.218 24.664 1.00 92.25 306 TRP A C 1
ATOM 2433 O O . TRP A 1 306 ? -31.614 -7.795 24.424 1.00 92.25 306 TRP A O 1
ATOM 2443 N N . GLN A 1 307 ? -33.623 -7.058 23.736 1.00 91.44 307 GLN A N 1
ATOM 2444 C CA . GLN A 1 307 ? -33.436 -7.469 22.349 1.00 91.44 307 GLN A CA 1
ATOM 2445 C C . GLN A 1 307 ? -32.292 -6.688 21.688 1.00 91.44 307 GLN A C 1
ATOM 2447 O O . GLN A 1 307 ? -31.410 -7.318 21.106 1.00 91.44 307 GLN A O 1
ATOM 2452 N N . TYR A 1 308 ? -32.245 -5.357 21.827 1.00 92.19 308 TYR A N 1
ATOM 2453 C CA . TYR A 1 308 ? -31.158 -4.541 21.267 1.00 92.19 308 TYR A CA 1
ATOM 2454 C C . TYR A 1 308 ? -29.787 -4.908 21.847 1.00 92.19 308 TYR A C 1
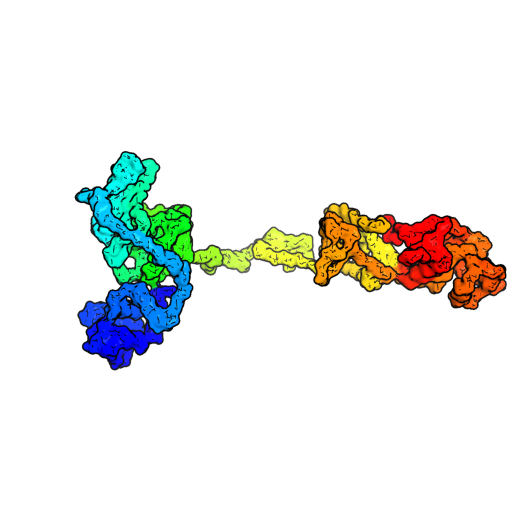ATOM 2456 O O . TYR A 1 308 ? -28.815 -5.006 21.097 1.00 92.19 308 TYR A O 1
ATOM 2464 N N . ILE A 1 309 ? -29.707 -5.167 23.157 1.00 90.62 309 ILE A N 1
ATOM 2465 C CA . ILE A 1 309 ? -28.482 -5.649 23.815 1.00 90.62 309 ILE A CA 1
ATOM 2466 C C . ILE A 1 309 ? -28.113 -7.050 23.308 1.00 90.62 309 ILE A C 1
ATOM 2468 O O . ILE A 1 309 ? -26.957 -7.303 22.977 1.00 90.62 309 ILE A O 1
ATOM 2472 N N . GLY A 1 310 ? -29.083 -7.956 23.179 1.00 87.50 310 GLY A N 1
ATOM 2473 C CA . GLY A 1 310 ? -28.865 -9.314 22.676 1.00 87.50 310 GLY A CA 1
ATOM 2474 C C . GLY A 1 310 ? -28.391 -9.360 21.220 1.00 87.50 310 GLY A C 1
ATOM 2475 O O . GLY A 1 310 ? -27.621 -10.247 20.855 1.00 87.50 310 GLY A O 1
ATOM 2476 N N . THR A 1 311 ? -28.805 -8.388 20.402 1.00 87.50 311 THR A N 1
ATOM 2477 C CA . THR A 1 311 ? -28.367 -8.220 19.006 1.00 87.50 311 THR A CA 1
ATOM 2478 C C . THR A 1 311 ? -27.167 -7.289 18.841 1.00 87.50 311 THR A C 1
ATOM 2480 O O . THR A 1 311 ? -26.809 -6.972 17.708 1.00 87.50 311 THR A O 1
ATOM 2483 N N . ALA A 1 312 ? -26.559 -6.822 19.937 1.00 88.19 312 ALA A N 1
ATOM 2484 C CA . ALA A 1 312 ? -25.406 -5.934 19.874 1.00 88.19 312 ALA A CA 1
ATOM 2485 C C . ALA A 1 312 ? -24.275 -6.593 19.073 1.00 88.19 312 ALA A C 1
ATOM 2487 O O . ALA A 1 312 ? -23.861 -7.720 19.364 1.00 88.19 312 ALA A O 1
ATOM 2488 N N . SER A 1 313 ? -23.795 -5.888 18.052 1.00 83.06 313 SER A N 1
ATOM 2489 C CA . SER A 1 313 ? -22.793 -6.409 17.131 1.00 83.06 313 SER A CA 1
ATOM 2490 C C . SER A 1 313 ? -21.404 -6.336 17.752 1.00 83.06 313 SER A C 1
ATOM 2492 O O . SER A 1 313 ? -21.090 -5.414 18.509 1.00 83.06 313 SER A O 1
ATOM 2494 N N . TYR A 1 314 ? -20.542 -7.283 17.400 1.00 81.50 314 TYR A N 1
ATOM 2495 C CA . TYR A 1 314 ? -19.116 -7.121 17.647 1.00 81.50 314 TYR A CA 1
ATOM 2496 C C . TYR A 1 314 ? -18.570 -5.974 16.794 1.00 81.50 314 TYR A C 1
ATOM 2498 O O . TYR A 1 314 ? -19.161 -5.582 15.783 1.00 81.50 314 TYR A O 1
ATOM 2506 N N . PHE A 1 315 ? -17.439 -5.419 17.217 1.00 72.31 315 PHE A N 1
ATOM 2507 C CA . PHE A 1 315 ? -16.638 -4.549 16.362 1.00 72.31 315 PHE A CA 1
ATOM 2508 C C . PHE A 1 315 ? -15.807 -5.438 15.447 1.00 72.31 315 PHE A C 1
ATOM 2510 O O . PHE A 1 315 ? -14.602 -5.585 15.631 1.00 72.31 315 PHE A O 1
ATOM 2517 N N . ASP A 1 316 ? -16.487 -6.094 14.513 1.00 64.44 316 ASP A N 1
ATOM 2518 C CA . ASP A 1 316 ? -15.811 -6.860 13.482 1.00 64.44 316 ASP A CA 1
ATOM 2519 C C . ASP A 1 316 ? -15.005 -5.879 12.610 1.00 64.44 316 ASP A C 1
ATOM 2521 O O . ASP A 1 316 ? -15.498 -4.786 12.296 1.00 64.44 316 ASP A O 1
ATOM 2525 N N . PRO A 1 317 ? -13.755 -6.212 12.240 1.00 60.94 317 PRO A N 1
ATOM 2526 C CA . PRO A 1 317 ? -13.000 -5.419 11.278 1.00 60.94 317 PRO A CA 1
ATOM 2527 C C . PRO A 1 317 ? -13.831 -5.207 10.007 1.00 60.94 317 PRO A C 1
ATOM 2529 O O . PRO A 1 317 ? -14.556 -6.114 9.606 1.00 60.94 317 PRO A O 1
ATOM 2532 N N . GLU A 1 318 ? -13.682 -4.067 9.320 1.00 56.69 318 GLU A N 1
ATOM 2533 C CA . GLU A 1 318 ? -14.401 -3.785 8.054 1.00 56.69 318 GLU A CA 1
ATOM 2534 C C . GLU A 1 318 ? -14.209 -4.875 6.977 1.00 56.69 318 GLU A C 1
ATOM 2536 O O . GLU A 1 318 ? -14.951 -4.939 6.000 1.00 56.69 318 GLU A O 1
ATOM 2541 N N . GLU A 1 319 ? -13.198 -5.722 7.150 1.00 56.09 319 GLU A N 1
ATOM 2542 C CA . GLU A 1 319 ? -12.798 -6.806 6.258 1.00 56.09 319 GLU A CA 1
ATOM 2543 C C . GLU A 1 319 ? -13.455 -8.157 6.608 1.00 56.09 319 GLU A C 1
ATOM 2545 O O . GLU A 1 319 ? -13.367 -9.102 5.820 1.00 56.09 319 GLU A O 1
ATOM 2550 N N . LEU A 1 320 ? -14.103 -8.282 7.774 1.00 57.69 320 LEU A N 1
ATOM 2551 C CA . LEU A 1 320 ? -14.702 -9.525 8.254 1.00 57.69 320 LEU A CA 1
ATOM 2552 C C . LEU A 1 320 ? -16.210 -9.542 7.970 1.00 57.69 320 LEU A C 1
ATOM 2554 O O . LEU A 1 320 ? -17.000 -8.899 8.650 1.00 57.69 320 LEU A O 1
ATOM 2558 N N . TYR A 1 321 ? -16.602 -10.332 6.976 1.00 62.06 321 TYR A N 1
ATOM 2559 C CA . TYR A 1 321 ? -17.992 -10.505 6.554 1.00 62.06 321 TYR A CA 1
ATOM 2560 C C . TYR A 1 321 ? -18.476 -11.926 6.842 1.00 62.06 321 TYR A C 1
ATOM 2562 O O . TYR A 1 321 ? -17.707 -12.895 6.804 1.00 62.06 321 TYR A O 1
ATOM 2570 N N . SER A 1 322 ? -19.777 -12.082 7.075 1.00 64.44 322 SER A N 1
ATOM 2571 C CA . SER A 1 322 ? -20.376 -13.407 7.234 1.00 64.44 322 SER A CA 1
ATOM 2572 C C . SER A 1 322 ? -20.506 -14.099 5.880 1.00 64.44 322 SER A C 1
ATOM 2574 O O . SER A 1 322 ? -20.976 -13.514 4.908 1.00 64.44 322 SER A O 1
ATOM 2576 N N . ALA A 1 323 ? -20.208 -15.401 5.814 1.00 71.62 323 ALA A N 1
ATOM 2577 C CA . ALA A 1 323 ? -20.401 -16.192 4.592 1.00 71.62 323 ALA A CA 1
ATOM 2578 C C . ALA A 1 323 ? -21.843 -16.118 4.041 1.00 71.62 323 ALA A C 1
ATOM 2580 O O . ALA A 1 323 ? -22.069 -16.313 2.847 1.00 71.62 323 ALA A O 1
ATOM 2581 N N . ARG A 1 324 ? -22.830 -15.824 4.901 1.00 74.19 324 ARG A N 1
ATOM 2582 C CA . ARG A 1 324 ? -24.233 -15.655 4.505 1.00 74.19 324 ARG A CA 1
ATOM 2583 C C . ARG A 1 324 ? -24.481 -14.368 3.715 1.00 74.19 324 ARG A C 1
ATOM 2585 O O . ARG A 1 324 ? -25.391 -14.353 2.890 1.00 74.19 324 ARG A O 1
ATOM 2592 N N . GLU A 1 325 ? -23.698 -13.320 3.942 1.00 73.44 325 GLU A N 1
ATOM 2593 C CA . GLU A 1 325 ? -23.835 -12.036 3.240 1.00 73.44 325 GLU A CA 1
ATOM 2594 C C . GLU A 1 325 ? -23.462 -12.176 1.763 1.00 73.44 325 GLU A C 1
ATOM 2596 O O . GLU A 1 325 ? -24.150 -11.637 0.903 1.00 73.44 325 GLU A O 1
ATOM 2601 N N . PHE A 1 326 ? -22.484 -13.027 1.450 1.00 76.19 326 PHE A N 1
ATOM 2602 C CA . PHE A 1 326 ? -22.105 -13.346 0.072 1.00 76.19 326 PHE A CA 1
ATOM 2603 C C . PHE A 1 326 ? -22.935 -14.466 -0.559 1.00 76.19 326 PHE A C 1
ATOM 2605 O O . PHE A 1 326 ? -22.574 -14.952 -1.628 1.00 76.19 326 PHE A O 1
ATOM 2612 N N . TYR A 1 327 ? -24.020 -14.940 0.064 1.00 77.50 327 TYR A N 1
ATOM 2613 C CA . TYR A 1 327 ? -24.755 -16.107 -0.440 1.00 77.50 327 TYR A CA 1
ATOM 2614 C C . TYR A 1 327 ? -25.277 -15.889 -1.868 1.00 77.50 327 TYR A C 1
ATOM 2616 O O . TYR A 1 327 ? -25.101 -16.743 -2.740 1.00 77.50 327 TYR A O 1
ATOM 2624 N N . GLN A 1 328 ? -25.872 -14.721 -2.129 1.00 76.25 328 GLN A N 1
ATOM 2625 C CA . GLN A 1 328 ? -26.396 -14.397 -3.453 1.00 76.25 328 GLN A CA 1
ATOM 2626 C C . GLN A 1 328 ? -25.274 -14.131 -4.460 1.00 76.25 328 GLN A C 1
ATOM 2628 O O . GLN A 1 328 ? -25.351 -14.620 -5.585 1.00 76.25 328 GLN A O 1
ATOM 2633 N N . ASP A 1 329 ? -24.214 -13.432 -4.052 1.00 72.81 329 ASP A N 1
ATOM 2634 C CA . ASP A 1 329 ? -23.044 -13.177 -4.898 1.00 72.81 329 ASP A CA 1
ATOM 2635 C C . ASP A 1 329 ? -22.319 -14.472 -5.261 1.00 72.81 329 ASP A C 1
ATOM 2637 O O . ASP A 1 329 ? -21.902 -14.651 -6.400 1.00 72.81 329 ASP A O 1
ATOM 2641 N N . THR A 1 330 ? -22.271 -15.434 -4.339 1.00 74.81 330 THR A N 1
ATOM 2642 C CA . THR A 1 330 ? -21.734 -16.778 -4.575 1.00 74.81 330 THR A CA 1
ATOM 2643 C C . THR A 1 330 ? -22.595 -17.529 -5.588 1.00 74.81 330 THR A C 1
ATOM 2645 O O . THR A 1 330 ? -22.071 -18.070 -6.560 1.00 74.81 330 THR A O 1
ATOM 2648 N N . ILE A 1 331 ? -23.926 -17.530 -5.434 1.00 79.12 331 ILE A N 1
ATOM 2649 C CA . ILE A 1 331 ? -24.832 -18.131 -6.428 1.00 79.12 331 ILE A CA 1
ATOM 2650 C C . ILE A 1 331 ? -24.656 -17.462 -7.798 1.00 79.12 331 ILE A C 1
ATOM 2652 O O . ILE A 1 331 ? -24.593 -18.157 -8.811 1.00 79.12 331 ILE A O 1
ATOM 2656 N N . ASN A 1 332 ? -24.531 -16.136 -7.839 1.00 75.38 332 ASN A N 1
ATOM 2657 C CA . ASN A 1 332 ? -24.315 -15.381 -9.071 1.00 75.38 332 ASN A CA 1
ATOM 2658 C C . ASN A 1 332 ? -22.947 -15.686 -9.701 1.00 75.38 332 ASN A C 1
ATOM 2660 O O . ASN A 1 332 ? -22.861 -15.815 -10.919 1.00 75.38 332 ASN A O 1
ATOM 2664 N N . ALA A 1 333 ? -21.897 -15.863 -8.900 1.00 69.50 333 ALA A N 1
ATOM 2665 C CA . ALA A 1 333 ? -20.564 -16.220 -9.376 1.00 69.50 333 ALA A CA 1
ATOM 2666 C C . ALA A 1 333 ? -20.522 -17.629 -9.993 1.00 69.50 333 ALA A C 1
ATOM 2668 O O . ALA A 1 333 ? -19.837 -17.839 -10.993 1.00 69.50 333 ALA A O 1
ATOM 2669 N N . PHE A 1 334 ? -21.269 -18.589 -9.432 1.00 72.19 334 PHE A N 1
ATOM 2670 C CA . PHE A 1 334 ? -21.321 -19.964 -9.945 1.00 72.19 334 PHE A CA 1
ATOM 2671 C C . PHE A 1 334 ? -22.319 -20.164 -11.094 1.00 72.19 334 PHE A C 1
ATOM 2673 O O . PHE A 1 334 ? -22.039 -20.937 -12.010 1.00 72.19 334 PHE A O 1
ATOM 2680 N N . TYR A 1 335 ? -23.481 -19.506 -11.049 1.00 76.00 335 TYR A N 1
ATOM 2681 C CA . TYR A 1 335 ? -24.616 -19.800 -11.937 1.00 76.00 335 TYR A CA 1
ATOM 2682 C C . TYR A 1 335 ? -25.137 -18.593 -12.728 1.00 76.00 335 TYR A C 1
ATOM 2684 O O . TYR A 1 335 ? -25.979 -18.757 -13.614 1.00 76.00 335 TYR A O 1
ATOM 2692 N N . GLY A 1 336 ? -24.661 -17.382 -12.440 1.00 65.56 336 GLY A N 1
ATOM 2693 C CA . GLY A 1 336 ? -24.933 -16.207 -13.261 1.00 65.56 336 GLY A CA 1
ATOM 2694 C C . GLY A 1 336 ? -24.195 -16.276 -14.602 1.00 65.56 336 GLY A C 1
ATOM 2695 O O . GLY A 1 336 ? -23.159 -16.929 -14.736 1.00 65.56 336 GLY A O 1
ATOM 2696 N N . LYS A 1 337 ? -24.710 -15.581 -15.627 1.00 59.28 337 LYS A N 1
ATOM 2697 C CA . LYS A 1 337 ? -23.915 -15.297 -16.835 1.00 59.28 337 LYS A CA 1
ATOM 2698 C C . LYS A 1 337 ? -22.663 -14.548 -16.383 1.00 59.28 337 LYS A C 1
ATOM 2700 O O . LYS A 1 337 ? -22.809 -13.465 -15.824 1.00 59.28 337 LYS A O 1
ATOM 2705 N N . GLN A 1 338 ? -21.473 -15.102 -16.631 1.00 57.53 338 GLN A N 1
ATOM 2706 C CA . GLN A 1 338 ? -20.212 -14.413 -16.350 1.00 57.53 338 GLN A CA 1
ATOM 2707 C C . GLN A 1 338 ? -20.272 -12.988 -16.911 1.00 57.53 338 GLN A C 1
ATOM 2709 O O . GLN A 1 338 ? -20.400 -12.799 -18.122 1.00 57.53 338 GLN A O 1
ATOM 2714 N N . GLN A 1 339 ? -20.216 -11.995 -16.025 1.00 58.41 339 GLN A N 1
ATOM 2715 C CA . GLN A 1 339 ? -20.084 -10.599 -16.411 1.00 58.41 339 GLN A CA 1
ATOM 2716 C C . GLN A 1 339 ? -18.616 -10.360 -16.755 1.00 58.41 339 GLN A C 1
ATOM 2718 O O . GLN A 1 339 ? -17.769 -10.166 -15.888 1.00 58.41 339 GLN A O 1
ATOM 2723 N N . TYR A 1 340 ? -18.298 -10.453 -18.040 1.00 63.22 340 TYR A N 1
ATOM 2724 C CA . TYR A 1 340 ? -17.060 -9.905 -18.573 1.00 63.22 340 TYR A CA 1
ATOM 2725 C C . TYR A 1 340 ? -17.280 -8.417 -18.863 1.00 63.22 340 TYR A C 1
ATOM 2727 O O . TYR A 1 340 ? -18.339 -8.019 -19.348 1.00 63.22 340 TYR A O 1
ATOM 2735 N N . LEU A 1 341 ? -16.274 -7.594 -18.576 1.00 65.81 341 LEU A N 1
ATOM 2736 C CA . LEU A 1 341 ? -16.284 -6.166 -18.896 1.00 65.81 341 LEU A CA 1
ATOM 2737 C C . LEU A 1 341 ? -16.188 -5.968 -20.413 1.00 65.81 341 LEU A C 1
ATOM 2739 O O . LEU A 1 341 ? -16.981 -5.238 -21.003 1.00 65.81 341 LEU A O 1
ATOM 2743 N N . PHE A 1 342 ? -15.228 -6.641 -21.054 1.00 76.81 342 PHE A N 1
ATOM 2744 C CA . PHE A 1 342 ? -15.051 -6.643 -22.506 1.00 76.81 342 PHE A CA 1
ATOM 2745 C C . PHE A 1 342 ? -14.158 -7.808 -22.961 1.00 76.81 342 PHE A C 1
ATOM 2747 O O . PHE A 1 342 ? -13.380 -8.374 -22.188 1.00 76.81 342 PHE A O 1
ATOM 2754 N N . ASN A 1 343 ? -14.265 -8.161 -24.243 1.00 81.56 343 ASN A N 1
ATOM 2755 C CA . ASN A 1 343 ? -13.369 -9.122 -24.886 1.00 81.56 343 ASN A CA 1
ATOM 2756 C C . ASN A 1 343 ? -12.045 -8.451 -25.275 1.00 81.56 343 ASN A C 1
ATOM 2758 O O . ASN A 1 343 ? -12.048 -7.272 -25.639 1.00 81.56 343 ASN A O 1
ATOM 2762 N N . PRO A 1 344 ? -10.918 -9.181 -25.261 1.00 76.62 344 PRO A N 1
ATOM 2763 C CA . PRO A 1 344 ? -9.662 -8.655 -25.769 1.00 76.62 344 PRO A CA 1
ATOM 2764 C C . PRO A 1 344 ? -9.789 -8.246 -27.246 1.00 76.62 344 PRO A C 1
ATOM 2766 O O . PRO A 1 344 ? -10.535 -8.873 -27.998 1.00 76.62 344 PRO A O 1
ATOM 2769 N N . PRO A 1 345 ? -9.024 -7.235 -27.696 1.00 71.69 345 PRO A N 1
ATOM 2770 C CA . PRO A 1 345 ? -9.067 -6.756 -29.081 1.00 71.69 345 PRO A CA 1
ATOM 2771 C C . PRO A 1 345 ? -8.498 -7.763 -30.099 1.00 71.69 345 PRO A C 1
ATOM 2773 O O . PRO A 1 345 ? -8.580 -7.532 -31.302 1.00 71.69 345 PRO A O 1
ATOM 2776 N N . TRP A 1 346 ? -7.915 -8.872 -29.635 1.00 76.38 346 TRP A N 1
ATOM 2777 C CA . TRP A 1 346 ? -7.397 -9.955 -30.468 1.00 76.38 346 TRP A CA 1
ATOM 2778 C C . TRP A 1 346 ? -8.419 -11.094 -30.542 1.00 76.38 346 TRP A C 1
ATOM 2780 O O . TRP A 1 346 ? -8.595 -11.828 -29.570 1.00 76.38 346 TRP A O 1
ATOM 2790 N N . GLU A 1 347 ? -9.060 -11.275 -31.703 1.00 78.44 347 GLU A N 1
ATOM 2791 C CA . GLU A 1 347 ? -10.102 -12.301 -31.911 1.00 78.44 347 GLU A CA 1
ATOM 2792 C C . GLU A 1 347 ? -9.639 -13.718 -31.549 1.00 78.44 347 GLU A C 1
ATOM 2794 O O . GLU A 1 347 ? -10.406 -14.490 -30.985 1.00 78.44 347 GLU A O 1
ATOM 2799 N N . SER A 1 348 ? -8.368 -14.046 -31.800 1.00 74.94 348 SER A N 1
ATOM 2800 C CA . SER A 1 348 ? -7.776 -15.354 -31.484 1.00 74.94 348 SER A CA 1
ATOM 2801 C C . SER A 1 348 ? -7.617 -15.643 -29.987 1.00 74.94 348 SER A C 1
ATOM 2803 O O . SER A 1 348 ? -7.290 -16.774 -29.618 1.00 74.94 348 SER A O 1
ATOM 2805 N N . LEU A 1 349 ? -7.777 -14.619 -29.142 1.00 75.44 349 LEU A N 1
ATOM 2806 C CA . LEU A 1 349 ? -7.770 -14.732 -27.687 1.00 75.44 349 LEU A CA 1
ATOM 2807 C C . LEU A 1 349 ? -9.178 -14.638 -27.093 1.00 75.44 349 LEU A C 1
ATOM 2809 O O . LEU A 1 349 ? -9.346 -14.998 -25.934 1.00 75.44 349 LEU A O 1
ATOM 2813 N N . ALA A 1 350 ? -10.170 -14.149 -27.842 1.00 78.69 350 ALA A N 1
ATOM 2814 C CA . ALA A 1 350 ? -11.493 -13.830 -27.307 1.00 78.69 350 ALA A CA 1
ATOM 2815 C C . ALA A 1 350 ? -12.270 -15.066 -26.817 1.00 78.69 350 ALA A C 1
ATOM 2817 O O . ALA A 1 350 ? -13.126 -14.946 -25.946 1.00 78.69 350 ALA A O 1
ATOM 2818 N N . ASP A 1 351 ? -11.955 -16.251 -27.343 1.00 79.06 351 ASP A N 1
ATOM 2819 C CA . ASP A 1 351 ? -12.499 -17.544 -26.911 1.00 79.06 351 ASP A CA 1
ATOM 2820 C C . ASP A 1 351 ? -11.755 -18.152 -25.707 1.00 79.06 351 ASP A C 1
ATOM 2822 O O . ASP A 1 351 ? -12.260 -19.076 -25.068 1.00 79.06 351 ASP A O 1
ATOM 2826 N N . LYS A 1 352 ? -10.558 -17.645 -25.385 1.00 76.44 352 LYS A N 1
ATOM 2827 C CA . LYS A 1 352 ? -9.651 -18.194 -24.358 1.00 76.44 352 LYS A CA 1
ATOM 2828 C C . LYS A 1 352 ? -9.429 -17.264 -23.172 1.00 76.44 352 LYS A C 1
ATOM 2830 O O . LYS A 1 352 ? -8.977 -17.717 -22.123 1.00 76.44 352 LYS A O 1
ATOM 2835 N N . PHE A 1 353 ? -9.692 -15.975 -23.343 1.00 80.88 353 PHE A N 1
ATOM 2836 C CA . PHE A 1 353 ? -9.394 -14.932 -22.377 1.00 80.88 353 PHE A CA 1
ATOM 2837 C C . PHE A 1 353 ? -10.399 -13.784 -22.500 1.00 80.88 353 PHE A C 1
ATOM 2839 O O . PHE A 1 353 ? -10.713 -13.332 -23.600 1.00 80.88 353 PHE A O 1
ATOM 2846 N N . GLN A 1 354 ? -10.881 -13.288 -21.362 1.00 83.25 354 GLN A N 1
ATOM 2847 C CA . GLN A 1 354 ? -11.820 -12.171 -21.265 1.00 83.25 354 GLN A CA 1
ATOM 2848 C C . GLN A 1 354 ? -11.467 -11.332 -20.038 1.00 83.25 354 GLN A C 1
ATOM 2850 O O . GLN A 1 354 ? -11.012 -11.880 -19.037 1.00 83.25 354 GLN A O 1
ATOM 2855 N N . PHE A 1 355 ? -11.691 -10.019 -20.098 1.00 80.25 355 PHE A N 1
ATOM 2856 C CA . PHE A 1 355 ? -11.449 -9.143 -18.953 1.00 80.25 355 PHE A CA 1
ATOM 2857 C C . PHE A 1 355 ? -12.650 -9.163 -18.009 1.00 80.25 355 PHE A C 1
ATOM 2859 O O . PHE A 1 355 ? -13.783 -8.924 -18.438 1.00 80.25 355 PHE A O 1
ATOM 2866 N N . ARG A 1 356 ? -12.405 -9.420 -16.723 1.00 79.88 356 ARG A N 1
ATOM 2867 C CA . ARG A 1 356 ? -13.426 -9.441 -15.669 1.00 79.88 356 ARG A CA 1
ATOM 2868 C C . ARG A 1 356 ? -13.150 -8.383 -14.615 1.00 79.88 356 ARG A C 1
ATOM 2870 O O . ARG A 1 356 ? -12.021 -7.926 -14.443 1.00 79.88 356 ARG A O 1
ATOM 2877 N N . GLU A 1 357 ? -14.209 -7.976 -13.934 1.00 70.38 357 GLU A N 1
ATOM 2878 C CA . GLU A 1 357 ? -14.108 -7.052 -12.813 1.00 70.38 357 GLU A CA 1
ATOM 2879 C C . GLU A 1 357 ? -13.352 -7.713 -11.649 1.00 70.38 357 GLU A C 1
ATOM 2881 O O . GLU A 1 357 ? -13.438 -8.924 -11.458 1.00 70.38 357 GLU A O 1
ATOM 2886 N N . ALA A 1 358 ? -12.572 -6.924 -10.906 1.00 75.38 358 ALA A N 1
ATOM 2887 C CA . ALA A 1 358 ? -11.758 -7.368 -9.767 1.00 75.38 358 ALA A CA 1
ATOM 2888 C C . ALA A 1 358 ? -10.670 -8.438 -10.051 1.00 75.38 358 ALA A C 1
ATOM 2890 O O . ALA A 1 358 ? -10.032 -8.917 -9.113 1.00 75.38 358 ALA A O 1
ATOM 2891 N N . GLU A 1 359 ? -10.375 -8.771 -11.314 1.00 80.81 359 GLU A N 1
ATOM 2892 C CA . GLU A 1 359 ? -9.205 -9.581 -11.688 1.00 80.81 359 GLU A CA 1
ATOM 2893 C C . GLU A 1 359 ? -8.003 -8.686 -12.049 1.00 80.81 359 GLU A C 1
ATOM 2895 O O . GLU A 1 359 ? -8.079 -7.820 -12.926 1.00 80.81 359 GLU A O 1
ATOM 2900 N N . LEU A 1 360 ? -6.843 -8.923 -11.424 1.00 79.75 360 LEU A N 1
ATOM 2901 C CA . LEU A 1 360 ? -5.589 -8.296 -11.847 1.00 79.75 360 LEU A CA 1
ATOM 2902 C C . LEU A 1 360 ? -5.040 -9.026 -13.078 1.00 79.75 360 LEU A C 1
ATOM 2904 O O . LEU A 1 360 ? -4.379 -10.058 -12.969 1.00 79.75 360 LEU A O 1
ATOM 2908 N N . THR A 1 361 ? -5.266 -8.458 -14.261 1.00 77.94 361 THR A N 1
ATOM 2909 C CA . THR A 1 361 ? -4.617 -8.939 -15.485 1.00 77.94 361 THR A CA 1
ATOM 2910 C C . THR A 1 361 ? -3.221 -8.333 -15.605 1.00 77.94 361 THR A C 1
ATOM 2912 O O . THR A 1 361 ? -3.062 -7.159 -15.937 1.00 77.94 361 THR A O 1
ATOM 2915 N N . LEU A 1 362 ? -2.190 -9.143 -15.368 1.00 69.75 362 LEU A N 1
ATOM 2916 C CA . LEU A 1 362 ? -0.803 -8.750 -15.604 1.00 69.75 362 LEU A CA 1
ATOM 2917 C C . LEU A 1 362 ? -0.411 -9.037 -17.054 1.00 69.75 362 LEU A C 1
ATOM 2919 O O . LEU A 1 362 ? -0.101 -10.170 -17.420 1.00 69.75 362 LEU A O 1
ATOM 2923 N N . VAL A 1 363 ? -0.376 -7.989 -17.873 1.00 67.94 363 VAL A N 1
ATOM 2924 C CA . VAL A 1 363 ? 0.225 -8.047 -19.210 1.00 67.94 363 VAL A CA 1
ATOM 2925 C C . VAL A 1 363 ? 1.705 -7.707 -19.072 1.00 67.94 363 VAL A C 1
ATOM 2927 O O . VAL A 1 363 ? 2.086 -6.541 -19.009 1.00 67.94 363 VAL A O 1
ATOM 2930 N N . ASN A 1 364 ? 2.542 -8.736 -18.965 1.00 56.88 364 ASN A N 1
ATOM 2931 C CA . ASN A 1 364 ? 3.990 -8.572 -18.909 1.00 56.88 364 ASN A CA 1
ATOM 2932 C C . ASN A 1 364 ? 4.611 -8.726 -20.304 1.00 56.88 364 ASN A C 1
ATOM 2934 O O . ASN A 1 364 ? 4.193 -9.570 -21.096 1.00 56.88 364 ASN A O 1
ATOM 2938 N N . GLY A 1 365 ? 5.661 -7.954 -20.564 1.00 57.94 365 GLY A N 1
ATOM 2939 C CA . GLY A 1 365 ? 6.572 -8.154 -21.676 1.00 57.94 365 GLY A CA 1
ATOM 2940 C C . GLY A 1 365 ? 8.026 -8.180 -21.187 1.00 57.94 365 GLY A C 1
ATOM 2941 O O . GLY A 1 365 ? 8.413 -7.465 -20.267 1.00 57.94 365 GLY A O 1
ATOM 2942 N N . VAL A 1 366 ? 8.887 -8.953 -21.852 1.00 52.16 366 VAL A N 1
ATOM 2943 C CA . VAL A 1 366 ? 10.354 -8.983 -21.627 1.00 52.16 366 VAL A CA 1
ATOM 2944 C C . VAL A 1 366 ? 11.054 -7.829 -22.345 1.00 52.16 366 VAL A C 1
ATOM 2946 O O . VAL A 1 366 ? 10.861 -7.750 -23.550 1.00 52.16 366 VAL A O 1
ATOM 2949 N N . HIS A 1 367 ? 11.816 -6.943 -21.678 1.00 46.44 367 HIS A N 1
ATOM 2950 C CA . HIS A 1 367 ? 12.513 -5.774 -22.283 1.00 46.44 367 HIS A CA 1
ATOM 2951 C C . HIS A 1 367 ? 12.672 -5.861 -23.825 1.00 46.44 367 HIS A C 1
ATOM 2953 O O . HIS A 1 367 ? 13.501 -6.628 -24.302 1.00 46.44 367 HIS A O 1
ATOM 2959 N N . GLY A 1 368 ? 11.880 -5.107 -24.612 1.00 52.41 368 GLY A N 1
ATOM 2960 C CA . GLY A 1 368 ? 11.915 -5.210 -26.090 1.00 52.41 368 GLY A CA 1
ATOM 2961 C C . GLY A 1 368 ? 10.582 -5.305 -26.847 1.00 52.41 368 GLY A C 1
ATOM 2962 O O . GLY A 1 368 ? 10.593 -5.424 -28.063 1.00 52.41 368 GLY A O 1
ATOM 2963 N N . HIS A 1 369 ? 9.431 -5.216 -26.187 1.00 48.47 369 HIS A N 1
ATOM 2964 C CA . HIS A 1 369 ? 8.096 -5.456 -26.771 1.00 48.47 369 HIS A CA 1
ATOM 2965 C C . HIS A 1 369 ? 7.404 -4.164 -27.238 1.00 48.47 369 HIS A C 1
ATOM 2967 O O . HIS A 1 369 ? 6.294 -3.849 -26.819 1.00 48.47 369 HIS A O 1
ATOM 2973 N N . GLY A 1 370 ? 8.063 -3.421 -28.133 1.00 54.03 370 GLY A N 1
ATOM 2974 C CA . GLY A 1 370 ? 7.417 -2.321 -28.865 1.00 54.03 370 GLY A CA 1
ATOM 2975 C C . GLY A 1 370 ? 7.942 -0.919 -28.560 1.00 54.03 370 GLY A C 1
ATOM 2976 O O . GLY A 1 370 ? 7.173 0.035 -28.511 1.00 54.03 370 GLY A O 1
ATOM 2977 N N . LYS A 1 371 ? 9.259 -0.773 -28.378 1.00 68.56 371 LYS A N 1
ATOM 2978 C CA . LYS A 1 371 ? 9.899 0.551 -28.383 1.00 68.56 371 LYS A CA 1
ATOM 2979 C C . LYS A 1 371 ? 9.827 1.115 -29.797 1.00 68.56 371 LYS A C 1
ATOM 2981 O O . LYS A 1 371 ? 10.182 0.427 -30.752 1.00 68.56 371 LYS A O 1
ATOM 2986 N N . ALA A 1 372 ? 9.331 2.336 -29.927 1.00 75.06 372 ALA A N 1
ATOM 2987 C CA . ALA A 1 372 ? 9.094 2.929 -31.231 1.00 75.06 372 ALA A CA 1
ATOM 2988 C C . ALA A 1 372 ? 10.354 3.622 -31.766 1.00 75.06 372 ALA A C 1
ATOM 2990 O O . ALA A 1 372 ? 10.972 4.440 -31.082 1.00 75.06 372 ALA A O 1
ATOM 2991 N N . CYS A 1 373 ? 10.679 3.331 -33.020 1.00 86.12 373 CYS A N 1
ATOM 2992 C CA . CYS A 1 373 ? 11.553 4.147 -33.853 1.00 86.12 373 CYS A CA 1
ATOM 2993 C C . CYS A 1 373 ? 10.773 4.565 -35.110 1.00 86.12 373 CYS A C 1
ATOM 2995 O O . CYS A 1 373 ? 9.857 3.841 -35.521 1.00 86.12 373 CYS A O 1
ATOM 2997 N N . PRO A 1 374 ? 11.098 5.717 -35.719 1.00 90.56 374 PRO A N 1
ATOM 2998 C CA . PRO A 1 374 ? 10.516 6.128 -36.991 1.00 90.56 374 PRO A CA 1
ATOM 2999 C C . PRO A 1 374 ? 10.696 5.048 -38.061 1.00 90.56 374 PRO A C 1
ATOM 3001 O O . PRO A 1 374 ? 11.739 4.411 -38.140 1.00 90.56 374 PRO A O 1
ATOM 3004 N N . LEU A 1 375 ? 9.696 4.843 -38.920 1.00 91.44 375 LEU A N 1
ATOM 3005 C CA . LEU A 1 375 ? 9.741 3.790 -39.949 1.00 91.44 375 LEU A CA 1
ATOM 3006 C C . LEU A 1 375 ? 10.817 4.030 -41.018 1.00 91.44 375 LEU A C 1
ATOM 3008 O O . LEU A 1 375 ? 11.278 3.092 -41.668 1.00 91.44 375 LEU A O 1
ATOM 3012 N N . ASN A 1 376 ? 11.203 5.285 -41.214 1.00 91.31 376 ASN A N 1
ATOM 3013 C CA . ASN A 1 376 ? 12.318 5.682 -42.061 1.00 91.31 376 ASN A CA 1
ATOM 3014 C C . ASN A 1 376 ? 13.658 5.656 -41.318 1.00 91.31 376 ASN A C 1
ATOM 3016 O O . ASN A 1 376 ? 14.681 5.822 -41.974 1.00 91.31 376 ASN A O 1
ATOM 3020 N N . GLU A 1 377 ? 13.665 5.448 -39.995 1.00 91.19 377 GLU A N 1
ATOM 3021 C CA . GLU A 1 377 ? 14.909 5.390 -39.240 1.00 91.19 377 GLU A CA 1
ATOM 3022 C C . GLU A 1 377 ? 15.687 4.135 -39.657 1.00 91.19 377 GLU A C 1
ATOM 3024 O O . GLU A 1 377 ? 15.093 3.050 -39.758 1.00 91.19 377 GLU A O 1
ATOM 3029 N N . PRO A 1 378 ? 16.990 4.235 -39.918 1.00 90.50 378 PRO A N 1
ATOM 3030 C CA . PRO A 1 378 ? 17.690 3.148 -40.590 1.00 90.50 378 PRO A CA 1
ATOM 3031 C C . PRO A 1 378 ? 18.260 2.111 -39.617 1.00 90.50 378 PRO A C 1
ATOM 3033 O O . PRO A 1 378 ? 18.504 2.392 -38.446 1.00 90.50 378 PRO A O 1
ATOM 3036 N N . ILE A 1 379 ? 18.457 0.887 -40.106 1.00 90.00 379 ILE A N 1
ATOM 3037 C CA . ILE A 1 379 ? 18.955 -0.260 -39.336 1.00 90.00 379 ILE A CA 1
ATOM 3038 C C . ILE A 1 379 ? 20.085 -0.931 -40.117 1.00 90.00 379 ILE A C 1
ATOM 3040 O O . ILE A 1 379 ? 19.904 -1.285 -41.283 1.00 90.00 379 ILE A O 1
ATOM 3044 N N . LEU A 1 380 ? 21.222 -1.147 -39.453 1.00 90.50 380 LEU A N 1
ATOM 3045 C CA . LEU A 1 380 ? 22.363 -1.884 -39.995 1.00 90.50 380 LEU A CA 1
ATOM 3046 C C . LEU A 1 380 ? 22.132 -3.396 -39.887 1.00 90.50 380 LEU A C 1
ATOM 3048 O O . LEU A 1 380 ? 21.901 -3.921 -38.797 1.00 90.50 380 LEU A O 1
ATOM 3052 N N . LEU A 1 381 ? 22.246 -4.105 -41.004 1.00 92.75 381 LEU A N 1
ATOM 3053 C CA . LEU A 1 381 ? 22.185 -5.561 -41.059 1.00 92.75 381 LEU A CA 1
ATOM 3054 C C . LEU A 1 381 ? 23.564 -6.186 -40.817 1.00 92.75 381 LEU A C 1
ATOM 3056 O O . LEU A 1 381 ? 24.609 -5.556 -40.986 1.00 92.75 381 LEU A O 1
ATOM 3060 N N . ALA A 1 382 ? 23.570 -7.449 -40.397 1.00 93.00 382 ALA A N 1
ATOM 3061 C CA . ALA A 1 382 ? 24.785 -8.191 -40.074 1.00 93.00 382 ALA A CA 1
ATOM 3062 C C . ALA A 1 382 ? 25.704 -8.400 -41.294 1.00 93.00 382 ALA A C 1
ATOM 3064 O O . ALA A 1 382 ? 26.915 -8.526 -41.128 1.00 93.00 382 ALA A O 1
ATOM 3065 N N . ASP A 1 383 ? 25.152 -8.375 -42.509 1.00 90.94 383 ASP A N 1
ATOM 3066 C CA . ASP A 1 383 ? 25.890 -8.414 -43.780 1.00 90.94 383 ASP A CA 1
ATOM 3067 C C . ASP A 1 383 ? 26.507 -7.055 -44.176 1.00 90.94 383 ASP A C 1
ATOM 3069 O O . ASP A 1 383 ? 27.144 -6.936 -45.219 1.00 90.94 383 ASP A O 1
ATOM 3073 N N . GLY A 1 384 ? 26.347 -6.022 -43.341 1.00 88.38 384 GLY A N 1
ATOM 3074 C CA . GLY A 1 384 ? 26.880 -4.681 -43.571 1.00 88.38 384 GLY A CA 1
ATOM 3075 C C . GLY A 1 384 ? 26.010 -3.787 -44.455 1.00 88.38 384 GLY A C 1
ATOM 3076 O O . GLY A 1 384 ? 26.361 -2.622 -44.665 1.00 88.38 384 GLY A O 1
ATOM 3077 N N . THR A 1 385 ? 24.883 -4.291 -44.960 1.00 89.69 385 THR A N 1
ATOM 3078 C CA . THR A 1 385 ? 23.891 -3.489 -45.683 1.00 89.69 385 THR A CA 1
ATOM 3079 C C . THR A 1 385 ? 22.936 -2.781 -44.720 1.00 89.69 385 THR A C 1
ATOM 3081 O O . THR A 1 385 ? 22.941 -3.021 -43.513 1.00 89.69 385 THR A O 1
ATOM 3084 N N . TRP A 1 386 ? 22.126 -1.858 -45.242 1.00 89.75 386 TRP A N 1
ATOM 3085 C CA . TRP A 1 386 ? 21.168 -1.092 -44.445 1.00 89.75 386 TRP A CA 1
ATOM 3086 C C . TRP A 1 386 ? 19.748 -1.289 -44.943 1.00 89.75 386 TRP A C 1
ATOM 3088 O O . TRP A 1 386 ? 19.484 -1.311 -46.144 1.00 89.75 386 TRP A O 1
ATOM 3098 N N . THR A 1 387 ? 18.829 -1.360 -43.990 1.00 92.94 387 THR A N 1
ATOM 3099 C CA . THR A 1 387 ? 17.386 -1.288 -44.206 1.00 92.94 387 THR A CA 1
ATOM 3100 C C . THR A 1 387 ? 16.806 -0.170 -43.336 1.00 92.94 387 THR A C 1
ATOM 3102 O O . THR A 1 387 ? 17.544 0.636 -42.768 1.00 92.94 387 THR A O 1
ATOM 3105 N N . THR A 1 388 ? 15.486 -0.092 -43.220 1.00 93.81 388 THR A N 1
ATOM 3106 C CA . THR A 1 388 ? 14.803 0.816 -42.292 1.00 93.81 388 THR A CA 1
ATOM 3107 C C . THR A 1 388 ? 13.899 0.043 -41.345 1.00 93.81 388 THR A C 1
ATOM 3109 O O . THR A 1 388 ? 13.496 -1.083 -41.642 1.00 93.81 388 THR A O 1
ATOM 3112 N N . HIS A 1 389 ? 13.518 0.658 -40.223 1.00 91.06 389 HIS A N 1
ATOM 3113 C CA . HIS A 1 389 ? 12.555 0.072 -39.283 1.00 91.06 389 HIS A CA 1
ATOM 3114 C C . HIS A 1 389 ? 11.210 -0.286 -39.943 1.00 91.06 389 HIS A C 1
ATOM 3116 O O . HIS A 1 389 ? 10.517 -1.176 -39.462 1.00 91.06 389 HIS A O 1
ATOM 3122 N N . GLY A 1 390 ? 10.835 0.372 -41.045 1.00 91.50 390 GLY A N 1
ATOM 3123 C CA . GLY A 1 390 ? 9.639 0.046 -41.825 1.00 91.50 390 GLY A CA 1
ATOM 3124 C C . GLY A 1 390 ? 9.810 -1.099 -42.828 1.00 91.50 390 GLY A C 1
ATOM 3125 O O . GLY A 1 390 ? 8.813 -1.703 -43.214 1.00 91.50 390 GLY A O 1
ATOM 3126 N N . ASN A 1 391 ? 11.042 -1.402 -43.245 1.00 95.00 391 ASN A N 1
ATOM 3127 C CA . ASN A 1 391 ? 11.336 -2.417 -44.264 1.00 95.00 391 ASN A CA 1
ATOM 3128 C C . ASN A 1 391 ? 11.939 -3.709 -43.699 1.00 95.00 391 ASN A C 1
ATOM 3130 O O . ASN A 1 391 ? 12.001 -4.705 -44.422 1.00 95.00 391 ASN A O 1
ATOM 3134 N N . VAL A 1 392 ? 12.390 -3.697 -42.441 1.00 94.31 392 VAL A N 1
ATOM 3135 C CA . VAL A 1 392 ? 12.905 -4.884 -41.752 1.00 94.31 392 VAL A CA 1
ATOM 3136 C C . VAL A 1 392 ? 11.831 -5.971 -41.659 1.00 94.31 392 VAL A C 1
ATOM 3138 O O . VAL A 1 392 ? 10.640 -5.679 -41.538 1.00 94.31 392 VAL A O 1
ATOM 3141 N N . LYS A 1 393 ? 12.242 -7.237 -41.729 1.00 94.81 393 LYS A N 1
ATOM 3142 C CA . LYS A 1 393 ? 11.367 -8.413 -41.710 1.00 94.81 393 LYS A CA 1
ATOM 3143 C C . LYS A 1 393 ? 11.761 -9.370 -40.593 1.00 94.81 393 LYS A C 1
ATOM 3145 O O . LYS A 1 393 ? 12.907 -9.423 -40.158 1.00 94.81 393 LYS A O 1
ATOM 3150 N N . ILE A 1 394 ? 10.791 -10.163 -40.139 1.00 94.88 394 ILE A N 1
ATOM 3151 C CA . ILE A 1 394 ? 11.062 -11.278 -39.225 1.00 94.88 394 ILE A CA 1
ATOM 3152 C C . ILE A 1 394 ? 12.038 -12.241 -39.913 1.00 94.88 394 ILE A C 1
ATOM 3154 O O . ILE A 1 394 ? 11.804 -12.650 -41.049 1.00 94.88 394 ILE A O 1
ATOM 3158 N N . GLY A 1 395 ? 13.112 -12.597 -39.212 1.00 94.75 395 GLY A N 1
ATOM 3159 C CA . GLY A 1 395 ? 14.211 -13.422 -39.711 1.00 94.75 395 GLY A CA 1
ATOM 3160 C C . GLY A 1 395 ? 15.453 -12.637 -40.144 1.00 94.75 395 GLY A C 1
ATOM 3161 O O . GLY A 1 395 ? 16.533 -13.231 -40.176 1.00 94.75 395 GLY A O 1
ATOM 3162 N N . ASP A 1 396 ? 15.336 -11.329 -40.408 1.00 95.81 396 ASP A N 1
ATOM 3163 C CA . ASP A 1 396 ? 16.491 -10.491 -40.746 1.00 95.81 396 ASP A CA 1
ATOM 3164 C C . ASP A 1 396 ? 17.523 -10.510 -39.608 1.00 95.81 396 ASP A C 1
ATOM 3166 O O . ASP A 1 396 ? 17.181 -10.563 -38.421 1.00 95.81 396 ASP A O 1
ATOM 3170 N N . GLN A 1 397 ? 18.801 -10.478 -39.982 1.00 95.44 397 GLN A N 1
ATOM 3171 C CA . GLN A 1 397 ? 19.930 -10.464 -39.057 1.00 95.44 397 GLN A CA 1
ATOM 3172 C C . GLN A 1 397 ? 20.472 -9.039 -38.941 1.00 95.44 397 GLN A C 1
ATOM 3174 O O . GLN A 1 397 ? 21.017 -8.501 -39.901 1.00 95.44 397 GLN A O 1
ATOM 3179 N N . VAL A 1 398 ? 20.330 -8.429 -37.770 1.00 92.88 398 VAL A N 1
ATOM 3180 C CA . VAL A 1 398 ? 20.764 -7.059 -37.464 1.00 92.88 398 VAL A CA 1
ATOM 3181 C C . VAL A 1 398 ? 22.160 -7.087 -36.846 1.00 92.88 398 VAL A C 1
ATOM 3183 O O . VAL A 1 398 ? 22.479 -7.982 -36.059 1.00 92.88 398 VAL A O 1
ATOM 3186 N N . ALA A 1 399 ? 23.003 -6.115 -37.192 1.00 90.19 399 ALA A N 1
ATOM 3187 C CA . ALA A 1 399 ? 24.310 -5.963 -36.563 1.00 90.19 399 ALA A CA 1
ATOM 3188 C C . ALA A 1 399 ? 24.157 -5.573 -35.084 1.00 90.19 399 ALA A C 1
ATOM 3190 O O . ALA A 1 399 ? 23.353 -4.711 -34.733 1.00 90.19 399 ALA A O 1
ATOM 3191 N N . SER A 1 400 ? 24.951 -6.192 -34.213 1.00 85.94 400 SER A N 1
ATOM 3192 C CA . SER A 1 400 ? 24.868 -6.000 -32.763 1.00 85.94 400 SER A CA 1
ATOM 3193 C C . SER A 1 400 ? 26.158 -5.427 -32.188 1.00 85.94 400 SER A C 1
ATOM 3195 O O . SER A 1 400 ? 27.245 -5.578 -32.747 1.00 85.94 400 SER A O 1
ATOM 3197 N N . VAL A 1 401 ? 26.042 -4.795 -31.022 1.00 81.44 401 VAL A N 1
ATOM 3198 C CA . VAL A 1 401 ? 27.171 -4.217 -30.278 1.00 81.44 401 VAL A CA 1
ATOM 3199 C C . VAL A 1 401 ? 28.154 -5.266 -29.756 1.00 81.44 401 VAL A C 1
ATOM 3201 O O . VAL A 1 401 ? 29.285 -4.918 -29.448 1.00 81.44 401 VAL A O 1
ATOM 3204 N N . ASP A 1 402 ? 27.748 -6.530 -29.640 1.00 82.19 402 ASP A N 1
ATOM 3205 C CA . ASP A 1 402 ? 28.613 -7.643 -29.229 1.00 82.19 402 ASP A CA 1
ATOM 3206 C C . ASP A 1 402 ? 29.282 -8.355 -30.419 1.00 82.19 402 ASP A C 1
ATOM 3208 O O . ASP A 1 402 ? 30.083 -9.265 -30.217 1.00 82.19 402 ASP A O 1
ATOM 3212 N N . GLY A 1 403 ? 28.974 -7.934 -31.650 1.00 81.94 403 GLY A N 1
ATOM 3213 C CA . GLY A 1 403 ? 29.487 -8.522 -32.885 1.00 81.94 403 GLY A CA 1
ATOM 3214 C C . GLY A 1 403 ? 28.771 -9.788 -33.358 1.00 81.94 403 GLY A C 1
ATOM 3215 O O . GLY A 1 403 ? 29.083 -10.278 -34.440 1.00 81.94 403 GLY A O 1
ATOM 3216 N N . ASN A 1 404 ? 27.803 -10.313 -32.599 1.00 89.50 404 ASN A N 1
ATOM 3217 C CA . ASN A 1 404 ? 26.987 -11.439 -33.048 1.00 89.50 404 ASN A CA 1
ATOM 3218 C C . ASN A 1 404 ? 25.722 -10.932 -33.758 1.00 89.50 404 ASN A C 1
ATOM 3220 O O . ASN A 1 404 ? 25.090 -9.989 -33.282 1.00 89.50 404 ASN A O 1
ATOM 3224 N N . PRO A 1 405 ? 25.283 -11.553 -34.863 1.00 90.81 405 PRO A N 1
ATOM 3225 C CA . PRO A 1 405 ? 24.023 -11.183 -35.496 1.00 90.81 405 PRO A CA 1
ATOM 3226 C C . PRO A 1 405 ? 22.824 -11.336 -34.545 1.00 90.81 405 PRO A C 1
ATOM 3228 O O . PRO A 1 405 ? 22.668 -12.360 -33.879 1.00 90.81 405 PRO A O 1
ATOM 3231 N N . SER A 1 406 ? 21.955 -10.324 -34.496 1.00 91.44 406 SER A N 1
ATOM 3232 C CA . SER A 1 406 ? 20.695 -10.356 -33.747 1.00 91.44 406 SER A CA 1
ATOM 3233 C C . SER A 1 406 ? 19.523 -10.633 -34.683 1.00 91.44 406 SER A C 1
ATOM 3235 O O . SER A 1 406 ? 19.271 -9.870 -35.611 1.00 91.44 406 SER A O 1
ATOM 3237 N N . THR A 1 407 ? 18.775 -11.710 -34.437 1.00 94.88 407 THR A N 1
ATOM 3238 C CA . THR A 1 407 ? 17.629 -12.086 -35.279 1.00 94.88 407 THR A CA 1
ATOM 3239 C C . THR A 1 407 ? 16.372 -11.299 -34.913 1.00 94.88 407 THR A C 1
ATOM 3241 O O . THR A 1 407 ? 15.950 -11.293 -33.755 1.00 94.88 407 THR A O 1
ATOM 3244 N N . VAL A 1 408 ? 15.713 -10.704 -35.907 1.00 92.31 408 VAL A N 1
ATOM 3245 C CA . VAL A 1 408 ? 14.398 -10.072 -35.736 1.00 92.31 408 VAL A CA 1
ATOM 3246 C C . VAL A 1 408 ? 13.335 -11.153 -35.553 1.00 92.31 408 VAL A C 1
ATOM 3248 O O . VAL A 1 408 ? 13.003 -11.880 -36.486 1.00 92.31 408 VAL A O 1
ATOM 3251 N N . THR A 1 409 ? 12.780 -11.269 -34.349 1.00 91.75 409 THR A N 1
ATOM 3252 C CA . THR A 1 409 ? 11.780 -12.299 -34.004 1.00 91.75 409 THR A CA 1
ATOM 3253 C C . THR A 1 409 ? 10.334 -11.817 -34.114 1.00 91.75 409 THR A C 1
ATOM 3255 O O . THR A 1 409 ? 9.420 -12.636 -34.178 1.00 91.75 409 THR A O 1
ATOM 3258 N N . GLY A 1 410 ? 10.107 -10.503 -34.163 1.00 88.06 410 GLY A N 1
ATOM 3259 C CA . GLY A 1 410 ? 8.775 -9.911 -34.246 1.00 88.06 410 GLY A CA 1
ATOM 3260 C C . GLY A 1 410 ? 8.815 -8.436 -34.635 1.00 88.06 410 GLY A C 1
ATOM 3261 O O . GLY A 1 410 ? 9.798 -7.745 -34.378 1.00 88.06 410 GLY A O 1
ATOM 3262 N N . ILE A 1 411 ? 7.731 -7.961 -35.254 1.00 86.19 411 ILE A N 1
ATOM 3263 C CA . ILE A 1 411 ? 7.537 -6.565 -35.665 1.00 86.19 411 ILE A CA 1
ATOM 3264 C C . ILE A 1 411 ? 6.180 -6.105 -35.136 1.00 86.19 411 ILE A C 1
ATOM 3266 O O . ILE A 1 411 ? 5.161 -6.741 -35.399 1.00 86.19 411 ILE A O 1
ATOM 3270 N N . PHE A 1 412 ? 6.171 -4.998 -34.393 1.00 86.12 412 PHE A N 1
ATOM 3271 C CA . PHE A 1 412 ? 4.996 -4.519 -33.663 1.00 86.12 412 PHE A CA 1
ATOM 3272 C C . PHE A 1 412 ? 4.724 -3.043 -33.993 1.00 86.12 412 PHE A C 1
ATOM 3274 O O . PHE A 1 412 ? 5.406 -2.175 -33.440 1.00 86.12 412 PHE A O 1
ATOM 3281 N N . PRO A 1 413 ? 3.746 -2.728 -34.864 1.00 84.19 413 PRO A N 1
ATOM 3282 C CA . PRO A 1 413 ? 3.385 -1.348 -35.187 1.00 84.19 413 PRO A CA 1
ATOM 3283 C C . PRO A 1 413 ? 2.982 -0.547 -33.940 1.00 84.19 413 PRO A C 1
ATOM 3285 O O . PRO A 1 413 ? 2.162 -1.002 -33.149 1.00 84.19 413 PRO A O 1
ATOM 3288 N N . GLN A 1 414 ? 3.548 0.654 -33.777 1.00 83.44 414 GLN A N 1
ATOM 3289 C CA . GLN A 1 414 ? 3.366 1.492 -32.577 1.00 83.44 414 GLN A CA 1
ATOM 3290 C C . GLN A 1 414 ? 2.434 2.699 -32.771 1.00 83.44 414 GLN A C 1
ATOM 3292 O O . GLN A 1 414 ? 2.194 3.442 -31.820 1.00 83.44 414 GLN A O 1
ATOM 3297 N N . GLY A 1 415 ? 1.903 2.899 -33.981 1.00 87.25 415 GLY A N 1
ATOM 3298 C CA . GLY A 1 415 ? 1.083 4.063 -34.319 1.00 87.25 415 GLY A CA 1
ATOM 3299 C C . GLY A 1 415 ? 1.887 5.365 -34.402 1.00 87.25 415 GLY A C 1
ATOM 3300 O O . GLY A 1 415 ? 3.102 5.354 -34.598 1.00 87.25 415 GLY A O 1
ATOM 3301 N N . VAL A 1 416 ? 1.190 6.497 -34.284 1.00 89.12 416 VAL A N 1
ATOM 3302 C CA . VAL A 1 416 ? 1.800 7.834 -34.290 1.00 89.12 416 VAL A CA 1
ATOM 3303 C C . VAL A 1 416 ? 2.318 8.156 -32.890 1.00 89.12 416 VAL A C 1
ATOM 3305 O O . VAL A 1 416 ? 1.579 8.033 -31.915 1.00 89.12 416 VAL A O 1
ATOM 3308 N N . ARG A 1 417 ? 3.581 8.577 -32.796 1.00 88.06 417 ARG A N 1
ATOM 3309 C CA . ARG A 1 417 ? 4.238 8.968 -31.545 1.00 88.06 417 ARG A CA 1
ATOM 3310 C C . ARG A 1 417 ? 5.133 10.184 -31.760 1.00 88.06 417 ARG A C 1
ATOM 3312 O O . ARG A 1 417 ? 5.589 10.424 -32.877 1.00 88.06 417 ARG A O 1
ATOM 3319 N N . ASP A 1 418 ? 5.421 10.893 -30.674 1.00 91.69 418 ASP A N 1
ATOM 3320 C CA . ASP A 1 418 ? 6.440 11.939 -30.666 1.00 91.69 418 ASP A CA 1
ATOM 3321 C C . ASP A 1 418 ? 7.835 11.337 -30.874 1.00 91.69 418 ASP A C 1
ATOM 3323 O O . ASP A 1 418 ? 8.189 10.308 -30.287 1.00 91.69 418 ASP A O 1
ATOM 3327 N N . VAL A 1 419 ? 8.630 12.006 -31.708 1.00 91.94 419 VAL A N 1
ATOM 3328 C CA . VAL A 1 419 ? 9.989 11.604 -32.082 1.00 91.94 419 VAL A CA 1
ATOM 3329 C C . VAL A 1 419 ? 10.967 12.691 -31.658 1.00 91.94 419 VAL A C 1
ATOM 3331 O O . VAL A 1 419 ? 10.710 13.883 -31.827 1.00 91.94 419 VAL A O 1
ATOM 3334 N N . TYR A 1 420 ? 12.108 12.268 -31.127 1.00 93.12 420 TYR A N 1
ATOM 3335 C CA . TYR A 1 420 ? 13.175 13.129 -30.648 1.00 93.12 420 TYR A CA 1
ATOM 3336 C C . TYR A 1 420 ? 14.485 12.765 -31.339 1.00 93.12 420 TYR A C 1
ATOM 3338 O O . TYR A 1 420 ? 14.832 11.589 -31.453 1.00 93.12 420 TYR A O 1
ATOM 3346 N N . ARG A 1 421 ? 15.233 13.790 -31.746 1.00 93.50 421 ARG A N 1
ATOM 3347 C CA . ARG A 1 421 ? 16.579 13.636 -32.294 1.00 93.50 421 ARG A CA 1
ATOM 3348 C C . ARG A 1 421 ? 17.614 13.620 -31.180 1.00 93.50 421 ARG A C 1
ATOM 3350 O O . ARG A 1 421 ? 17.716 14.586 -30.420 1.00 93.50 421 ARG A O 1
ATOM 3357 N N . VAL A 1 422 ? 18.412 12.560 -31.120 1.00 91.00 422 VAL A N 1
ATOM 3358 C CA . VAL A 1 422 ? 19.591 12.467 -30.252 1.00 91.00 422 VAL A CA 1
ATOM 3359 C C . VAL A 1 422 ? 20.833 12.679 -31.112 1.00 91.00 422 VAL A C 1
ATOM 3361 O O . VAL A 1 422 ? 21.099 11.878 -32.000 1.00 91.00 422 VAL A O 1
ATOM 3364 N N . THR A 1 423 ? 21.585 13.754 -30.861 1.00 89.69 423 THR A N 1
ATOM 3365 C CA . THR A 1 423 ? 22.814 14.093 -31.602 1.00 89.69 423 THR A CA 1
ATOM 3366 C C . THR A 1 423 ? 24.052 13.796 -30.758 1.00 89.69 423 THR A C 1
ATOM 3368 O O . THR A 1 423 ? 24.136 14.219 -29.603 1.00 89.69 423 THR A O 1
ATOM 3371 N N . PHE A 1 424 ? 25.021 13.096 -31.341 1.00 86.44 424 PHE A N 1
ATOM 3372 C CA . PHE A 1 424 ? 26.296 12.738 -30.723 1.00 86.44 424 PHE A CA 1
ATOM 3373 C C . PHE A 1 424 ? 27.371 13.807 -30.972 1.00 86.44 424 PHE A C 1
ATOM 3375 O O . PHE A 1 424 ? 27.239 14.659 -31.851 1.00 86.44 424 PHE A O 1
ATOM 3382 N N . GLU A 1 425 ? 28.453 13.766 -30.189 1.00 83.56 425 GLU A N 1
ATOM 3383 C CA . GLU A 1 425 ? 29.555 14.743 -30.258 1.00 83.56 425 GLU A CA 1
ATOM 3384 C C . GLU A 1 425 ? 30.257 14.761 -31.627 1.00 83.56 425 GLU A C 1
ATOM 3386 O O . GLU A 1 425 ? 30.721 15.807 -32.072 1.00 83.56 425 GLU A O 1
ATOM 3391 N N . ASP A 1 426 ? 30.271 13.627 -32.329 1.00 76.06 426 ASP A N 1
ATOM 3392 C CA . ASP A 1 426 ? 30.829 13.496 -33.680 1.00 76.06 426 ASP A CA 1
ATOM 3393 C C . ASP A 1 426 ? 29.882 13.971 -34.800 1.00 76.06 426 ASP A C 1
ATOM 3395 O O . ASP A 1 426 ? 30.253 13.959 -35.975 1.00 76.06 426 ASP A O 1
ATOM 3399 N N . GLY A 1 427 ? 28.673 14.420 -34.448 1.00 80.38 427 GLY A N 1
ATOM 3400 C CA . GLY A 1 427 ? 27.660 14.914 -35.374 1.00 80.38 427 GLY A CA 1
ATOM 3401 C C . GLY A 1 427 ? 26.722 13.846 -35.938 1.00 80.38 427 GLY A C 1
ATOM 3402 O O . GLY A 1 427 ? 25.789 14.211 -36.658 1.00 80.38 427 GLY A O 1
ATOM 3403 N N . ARG A 1 428 ? 26.912 12.559 -35.610 1.00 83.06 428 ARG A N 1
ATOM 3404 C CA . ARG A 1 428 ? 25.909 11.521 -35.895 1.00 83.06 428 ARG A CA 1
ATOM 3405 C C . ARG A 1 428 ? 24.637 11.797 -35.102 1.00 83.06 428 ARG A C 1
ATOM 3407 O O . ARG A 1 428 ? 24.669 12.435 -34.049 1.00 83.06 428 ARG A O 1
ATOM 3414 N N . TYR A 1 429 ? 23.513 11.298 -35.592 1.00 88.88 429 TYR A N 1
ATOM 3415 C CA . TYR A 1 429 ? 22.247 11.390 -34.883 1.00 88.88 429 TYR A CA 1
ATOM 3416 C C . TYR A 1 429 ? 21.395 10.149 -35.116 1.00 88.88 429 TYR A C 1
ATOM 3418 O O . TYR A 1 429 ? 21.705 9.324 -35.971 1.00 88.88 429 TYR A O 1
ATOM 3426 N N . VAL A 1 430 ? 20.338 10.042 -34.324 1.00 89.12 430 VAL A N 1
ATOM 3427 C CA . VAL A 1 430 ? 19.314 9.003 -34.411 1.00 89.12 430 VAL A CA 1
ATOM 3428 C C . VAL A 1 430 ? 17.995 9.602 -33.952 1.00 89.12 430 VAL A C 1
ATOM 3430 O O . VAL A 1 430 ? 17.937 10.281 -32.917 1.00 89.12 430 VAL A O 1
ATOM 3433 N N . ASP A 1 431 ? 16.946 9.377 -34.735 1.00 92.19 431 ASP A N 1
ATOM 3434 C CA . ASP A 1 431 ? 15.596 9.799 -34.387 1.00 92.19 431 ASP A CA 1
ATOM 3435 C C . ASP A 1 431 ? 14.874 8.635 -33.684 1.00 92.19 431 ASP A C 1
ATOM 3437 O O . ASP A 1 431 ? 14.809 7.513 -34.181 1.00 92.19 431 ASP A O 1
ATOM 3441 N N . CYS A 1 432 ? 14.355 8.871 -32.477 1.00 91.44 432 CYS A N 1
ATOM 3442 C CA . CYS A 1 432 ? 13.776 7.817 -31.637 1.00 91.44 432 CYS A CA 1
ATOM 3443 C C . CYS A 1 432 ? 12.643 8.341 -30.744 1.00 91.44 432 CYS A C 1
ATOM 3445 O O . CYS A 1 432 ? 12.510 9.545 -30.518 1.00 91.44 432 CYS A O 1
ATOM 3447 N N . ALA A 1 433 ? 11.802 7.445 -30.222 1.00 90.81 433 ALA A N 1
ATOM 3448 C CA . ALA A 1 433 ? 10.766 7.833 -29.269 1.00 90.81 433 ALA A CA 1
ATOM 3449 C C . ALA A 1 433 ? 11.341 8.173 -27.879 1.00 90.81 433 ALA A C 1
ATOM 3451 O O . ALA A 1 433 ? 12.466 7.808 -27.520 1.00 90.81 433 ALA A O 1
ATOM 3452 N N . GLY A 1 434 ? 10.538 8.867 -27.067 1.00 89.31 434 GLY A N 1
ATOM 3453 C CA . GLY A 1 434 ? 10.918 9.281 -25.710 1.00 89.31 434 GLY A CA 1
ATOM 3454 C C . GLY A 1 434 ? 11.241 8.118 -24.759 1.00 89.31 434 GLY A C 1
ATOM 3455 O O . GLY A 1 434 ? 12.026 8.286 -23.826 1.00 89.31 434 GLY A O 1
ATOM 3456 N N . ASP A 1 435 ? 10.682 6.938 -25.033 1.00 86.31 435 ASP A N 1
ATOM 3457 C CA . ASP A 1 435 ? 10.865 5.681 -24.302 1.00 86.31 435 ASP A CA 1
ATOM 3458 C C . ASP A 1 435 ? 11.961 4.769 -24.897 1.00 86.31 435 ASP A C 1
ATOM 3460 O O . ASP A 1 435 ? 12.143 3.639 -24.434 1.00 86.31 435 ASP A O 1
ATOM 3464 N N . HIS A 1 436 ? 12.720 5.229 -25.904 1.00 87.69 436 HIS A N 1
ATOM 3465 C CA . HIS A 1 436 ? 13.850 4.465 -26.441 1.00 87.69 436 HIS A CA 1
ATOM 3466 C C . HIS A 1 436 ? 14.934 4.281 -25.371 1.00 87.69 436 HIS A C 1
ATOM 3468 O O . HIS A 1 436 ? 15.285 5.224 -24.664 1.00 87.69 436 HIS A O 1
ATOM 3474 N N . LEU A 1 437 ? 15.462 3.060 -25.243 1.00 88.12 437 LEU A N 1
ATOM 3475 C CA . LEU A 1 437 ? 16.393 2.699 -24.175 1.00 88.12 437 LEU A CA 1
ATOM 3476 C C . LEU A 1 437 ? 17.846 2.771 -24.638 1.00 88.12 437 LEU A C 1
ATOM 3478 O O . LEU A 1 437 ? 18.222 2.154 -25.628 1.00 88.12 437 LEU A O 1
ATOM 3482 N N . TRP A 1 438 ? 18.659 3.440 -23.834 1.00 88.56 438 TRP A N 1
ATOM 3483 C CA . TRP A 1 438 ? 20.074 3.687 -24.042 1.00 88.56 438 TRP A CA 1
ATOM 3484 C C . TRP A 1 438 ? 20.876 3.004 -22.946 1.00 88.56 438 TRP A C 1
ATOM 3486 O O . TRP A 1 438 ? 20.735 3.352 -21.770 1.00 88.56 438 TRP A O 1
ATOM 3496 N N . GLU A 1 439 ? 21.754 2.071 -23.312 1.00 89.94 439 GLU A N 1
ATOM 3497 C CA . GLU A 1 439 ? 22.866 1.731 -22.427 1.00 89.94 439 GLU A CA 1
ATOM 3498 C C . GLU A 1 439 ? 23.841 2.912 -22.420 1.00 89.94 439 GLU A C 1
ATOM 3500 O O . GLU A 1 439 ? 24.298 3.365 -23.469 1.00 89.94 439 GLU A O 1
ATOM 3505 N N . VAL A 1 440 ? 24.152 3.432 -21.234 1.00 90.81 440 VAL A N 1
ATOM 3506 C CA . VAL A 1 440 ? 25.075 4.552 -21.060 1.00 90.81 440 VAL A CA 1
ATOM 3507 C C . VAL A 1 440 ? 26.096 4.283 -19.969 1.00 90.81 440 VAL A C 1
ATOM 3509 O O . VAL A 1 440 ? 25.828 3.620 -18.963 1.00 90.81 440 VAL A O 1
ATOM 3512 N N . THR A 1 441 ? 27.266 4.888 -20.130 1.00 89.31 441 THR A N 1
ATOM 3513 C CA . THR A 1 441 ? 28.298 4.997 -19.100 1.00 89.31 441 THR A CA 1
ATOM 3514 C C . THR A 1 441 ? 28.530 6.460 -18.752 1.00 89.31 441 THR A C 1
ATOM 3516 O O . THR A 1 441 ? 28.392 7.349 -19.594 1.00 89.31 441 THR A O 1
ATOM 3519 N N . SER A 1 442 ? 28.886 6.744 -17.498 1.00 87.88 442 SER A N 1
ATOM 3520 C CA . SER A 1 442 ? 29.362 8.078 -17.134 1.00 87.88 442 SER A CA 1
ATOM 3521 C C . SER A 1 442 ? 30.325 8.040 -15.950 1.00 87.88 442 SER A C 1
ATOM 3523 O O . SER A 1 442 ? 30.144 7.268 -15.005 1.00 87.88 442 SER A O 1
ATOM 3525 N N . ARG A 1 443 ? 31.323 8.935 -15.958 1.00 80.75 443 ARG A N 1
ATOM 3526 C CA . ARG A 1 443 ? 32.295 9.089 -14.853 1.00 80.75 443 ARG A CA 1
ATOM 3527 C C . ARG A 1 443 ? 31.642 9.514 -13.535 1.00 80.75 443 ARG A C 1
ATOM 3529 O O . ARG A 1 443 ? 32.229 9.334 -12.475 1.00 80.75 443 ARG A O 1
ATOM 3536 N N . GLY A 1 444 ? 30.441 10.086 -13.603 1.00 78.94 444 GLY A N 1
ATOM 3537 C CA . GLY A 1 444 ? 29.692 10.515 -12.433 1.00 78.94 444 GLY A CA 1
ATOM 3538 C C . GLY A 1 444 ? 28.926 9.390 -11.734 1.00 78.94 444 GLY A C 1
ATOM 3539 O O . GLY A 1 444 ? 28.395 9.650 -10.660 1.00 78.94 444 GLY A O 1
ATOM 3540 N N . PHE A 1 445 ? 28.827 8.177 -12.286 1.00 86.56 445 PHE A N 1
ATOM 3541 C CA . PHE A 1 445 ? 28.139 7.076 -11.601 1.00 86.56 445 PHE A CA 1
ATOM 3542 C C . PHE A 1 445 ? 28.934 6.557 -10.390 1.00 86.56 445 PHE A C 1
ATOM 3544 O O . PHE A 1 445 ? 30.151 6.720 -10.301 1.00 86.56 445 PHE A O 1
ATOM 3551 N N . THR A 1 446 ? 28.229 5.991 -9.407 1.00 76.81 446 THR A N 1
ATOM 3552 C CA . THR A 1 446 ? 28.813 5.456 -8.169 1.00 76.81 446 THR A CA 1
ATOM 3553 C C . THR A 1 446 ? 29.722 4.257 -8.444 1.00 76.81 446 THR A C 1
ATOM 3555 O O . THR A 1 446 ? 29.560 3.519 -9.417 1.00 76.81 446 THR A O 1
ATOM 3558 N N . LYS A 1 447 ? 30.719 4.063 -7.573 1.00 58.91 447 LYS A N 1
ATOM 3559 C CA . LYS A 1 447 ? 31.729 3.005 -7.697 1.00 58.91 447 LYS A CA 1
ATOM 3560 C C . LYS A 1 447 ? 31.043 1.630 -7.568 1.00 58.91 447 LYS A C 1
ATOM 3562 O O . LYS A 1 447 ? 30.737 1.211 -6.462 1.00 58.91 447 LYS A O 1
ATOM 3567 N N . GLY A 1 448 ? 30.769 0.975 -8.700 1.00 60.34 448 GLY A N 1
ATOM 3568 C CA . GLY A 1 448 ? 30.086 -0.328 -8.781 1.00 60.34 448 GLY A CA 1
ATOM 3569 C C . GLY A 1 448 ? 29.112 -0.440 -9.962 1.00 60.34 448 GLY A C 1
ATOM 3570 O O . GLY A 1 448 ? 29.042 -1.486 -10.594 1.00 60.34 448 GLY A O 1
ATOM 3571 N N . GLU A 1 449 ? 28.465 0.664 -10.350 1.00 64.31 449 GLU A N 1
ATOM 3572 C CA . GLU A 1 449 ? 27.485 0.719 -11.449 1.00 64.31 449 GLU A CA 1
ATOM 3573 C C . GLU A 1 449 ? 27.982 1.628 -12.579 1.00 64.31 449 GLU A C 1
ATOM 3575 O O . GLU A 1 449 ? 27.516 2.751 -12.769 1.00 64.31 449 GLU A O 1
ATOM 3580 N N . LYS A 1 450 ? 28.979 1.171 -13.342 1.00 71.06 450 LYS A N 1
ATOM 3581 C CA . LYS A 1 450 ? 29.530 1.978 -14.448 1.00 71.06 450 LYS A CA 1
ATOM 3582 C C . LYS A 1 450 ? 28.593 2.082 -15.658 1.00 71.06 450 LYS A C 1
ATOM 3584 O O . LYS A 1 450 ? 28.820 2.951 -16.496 1.00 71.06 450 LYS A O 1
ATOM 3589 N N . ARG A 1 451 ? 27.578 1.215 -15.742 1.00 85.06 451 ARG A N 1
ATOM 3590 C CA . ARG A 1 451 ? 26.606 1.116 -16.837 1.00 85.06 451 ARG A CA 1
ATOM 3591 C C . ARG A 1 451 ? 25.183 1.210 -16.308 1.00 85.06 451 ARG A C 1
ATOM 3593 O O . ARG A 1 451 ? 24.892 0.660 -15.249 1.00 85.06 451 ARG A O 1
ATOM 3600 N N . ARG A 1 452 ? 24.317 1.898 -17.049 1.00 87.94 452 ARG A N 1
ATOM 3601 C CA . ARG A 1 452 ? 22.877 1.993 -16.781 1.00 87.94 452 ARG A CA 1
ATOM 3602 C C . ARG A 1 452 ? 22.109 1.951 -18.090 1.00 87.94 452 ARG A C 1
ATOM 3604 O O . ARG A 1 452 ? 22.588 2.495 -19.078 1.00 87.94 452 ARG A O 1
ATOM 3611 N N . VAL A 1 453 ? 20.919 1.361 -18.065 1.00 88.75 453 VAL A N 1
ATOM 3612 C CA . VAL A 1 453 ? 19.946 1.460 -19.157 1.00 88.75 453 VAL A CA 1
ATOM 3613 C C . VAL A 1 453 ? 18.915 2.512 -18.762 1.00 88.75 453 VAL A C 1
ATOM 3615 O O . VAL A 1 453 ? 18.312 2.405 -17.695 1.00 88.75 453 VAL A O 1
ATOM 3618 N N . ILE A 1 454 ? 18.761 3.555 -19.574 1.00 89.88 454 ILE A N 1
ATOM 3619 C CA . ILE A 1 454 ? 17.845 4.680 -19.325 1.00 89.88 454 ILE A CA 1
ATOM 3620 C C . ILE A 1 454 ? 17.054 5.017 -20.587 1.00 89.88 454 ILE A C 1
ATOM 3622 O O . ILE A 1 454 ? 17.517 4.744 -21.687 1.00 89.88 454 ILE A O 1
ATOM 3626 N N . ASP A 1 455 ? 15.880 5.623 -20.443 1.00 91.94 455 ASP A N 1
ATOM 3627 C CA . ASP A 1 455 ? 15.092 6.115 -21.577 1.00 91.94 455 ASP A CA 1
ATOM 3628 C C . ASP A 1 455 ? 15.659 7.428 -22.159 1.00 91.94 455 ASP A C 1
ATOM 3630 O O . ASP A 1 455 ? 16.509 8.080 -21.543 1.00 91.94 455 ASP A O 1
ATOM 3634 N N . THR A 1 456 ? 15.193 7.851 -23.339 1.00 91.75 456 THR A N 1
ATOM 3635 C CA . THR A 1 456 ? 15.622 9.102 -23.996 1.00 91.75 456 THR A CA 1
ATOM 3636 C C . THR A 1 456 ? 15.401 10.325 -23.097 1.00 91.75 456 THR A C 1
ATOM 3638 O O . THR A 1 456 ? 16.245 11.224 -23.032 1.00 91.75 456 THR A O 1
ATOM 3641 N N . PHE A 1 457 ? 14.314 10.364 -22.320 1.00 92.69 457 PHE A N 1
ATOM 3642 C CA . PHE A 1 457 ? 14.104 11.439 -21.344 1.00 92.69 457 PHE A CA 1
ATOM 3643 C C . PHE A 1 457 ? 15.080 11.378 -20.163 1.00 92.69 457 PHE A C 1
ATOM 3645 O O . PHE A 1 457 ? 15.525 12.415 -19.666 1.00 92.69 457 PHE A O 1
ATOM 3652 N N . GLY A 1 458 ? 15.445 10.184 -19.711 1.00 91.69 458 GLY A N 1
ATOM 3653 C CA . GLY A 1 458 ? 16.489 9.944 -18.727 1.00 91.69 458 GLY A CA 1
ATOM 3654 C C . GLY A 1 458 ? 17.850 10.384 -19.240 1.00 91.69 458 GLY A C 1
ATOM 3655 O O . GLY A 1 458 ? 18.579 11.047 -18.504 1.00 91.69 458 GLY A O 1
ATOM 3656 N N . LEU A 1 459 ? 18.155 10.103 -20.509 1.00 90.50 459 LEU A N 1
ATOM 3657 C CA . LEU A 1 459 ? 19.356 10.576 -21.191 1.00 90.50 459 LEU A CA 1
ATOM 3658 C C . LEU A 1 459 ? 19.404 12.108 -21.207 1.00 90.50 459 LEU A C 1
ATOM 3660 O O . LEU A 1 459 ? 20.410 12.688 -20.793 1.00 90.50 459 LEU A O 1
ATOM 3664 N N . LYS A 1 460 ? 18.293 12.766 -21.569 1.00 91.69 460 LYS A N 1
ATOM 3665 C CA . LYS A 1 460 ? 18.157 14.228 -21.502 1.00 91.69 460 LYS A CA 1
ATOM 3666 C C . LYS A 1 460 ? 18.438 14.753 -20.090 1.00 91.69 460 LYS A C 1
ATOM 3668 O O . LYS A 1 460 ? 19.358 15.553 -19.916 1.00 91.69 460 LYS A O 1
ATOM 3673 N N . ARG A 1 461 ? 17.725 14.256 -19.070 1.00 92.25 461 ARG A N 1
ATOM 3674 C CA . ARG A 1 461 ? 17.913 14.669 -17.662 1.00 92.25 461 ARG A CA 1
ATOM 3675 C C . ARG A 1 461 ? 19.356 14.475 -17.189 1.00 92.25 461 ARG A C 1
ATOM 3677 O O . ARG A 1 461 ? 19.916 15.329 -16.496 1.00 92.25 461 ARG A O 1
ATOM 3684 N N . LEU A 1 462 ? 19.970 13.353 -17.563 1.00 89.38 462 LEU A N 1
ATOM 3685 C CA . LEU A 1 462 ? 21.345 13.041 -17.199 1.00 89.38 462 LEU A CA 1
ATOM 3686 C C . LEU A 1 462 ? 22.322 14.025 -17.854 1.00 89.38 462 LEU A C 1
ATOM 3688 O O . LEU A 1 462 ? 23.190 14.555 -17.164 1.00 89.38 462 LEU A O 1
ATOM 3692 N N . SER A 1 463 ? 22.147 14.325 -19.143 1.00 85.69 463 SER A N 1
ATOM 3693 C CA . SER A 1 463 ? 22.997 15.266 -19.888 1.00 85.69 463 SER A CA 1
ATOM 3694 C C . SER A 1 463 ? 22.929 16.711 -19.363 1.00 85.69 463 SER A C 1
ATOM 3696 O O . SER A 1 463 ? 23.932 17.426 -19.374 1.00 85.69 463 SER A O 1
ATOM 3698 N N . GLU A 1 464 ? 21.776 17.121 -18.825 1.00 89.19 464 GLU A N 1
ATOM 3699 C CA . GLU A 1 464 ? 21.544 18.452 -18.242 1.00 89.19 464 GLU A CA 1
ATOM 3700 C C . GLU A 1 464 ? 22.125 18.592 -16.822 1.00 89.19 464 GLU A C 1
ATOM 3702 O O . GLU A 1 464 ? 22.321 19.700 -16.313 1.00 89.19 464 GLU A O 1
ATOM 3707 N N . THR A 1 465 ? 22.457 17.477 -16.170 1.00 89.69 465 THR A N 1
ATOM 3708 C CA . THR A 1 465 ? 23.005 17.484 -14.813 1.00 89.69 465 THR A CA 1
ATOM 3709 C C . THR A 1 465 ? 24.484 17.873 -14.825 1.00 89.69 465 THR A C 1
ATOM 3711 O O . THR A 1 465 ? 25.313 17.186 -15.419 1.00 89.69 465 THR A O 1
ATOM 3714 N N . LYS A 1 466 ? 24.860 18.922 -14.071 1.00 86.56 466 LYS A N 1
ATOM 3715 C CA . LYS A 1 466 ? 26.247 19.443 -13.990 1.00 86.56 466 LYS A CA 1
ATOM 3716 C C . LYS A 1 466 ? 27.316 18.360 -13.785 1.00 86.56 466 LYS A C 1
ATOM 3718 O O . LYS A 1 466 ? 28.378 18.443 -14.387 1.00 86.56 466 LYS A O 1
ATOM 3723 N N . ARG A 1 467 ? 27.029 17.347 -12.959 1.00 84.44 467 ARG A N 1
ATOM 3724 C CA . ARG A 1 467 ? 27.936 16.224 -12.651 1.00 84.44 467 ARG A CA 1
ATOM 3725 C C . ARG A 1 467 ? 28.253 15.335 -13.861 1.00 84.44 467 ARG A C 1
ATOM 3727 O O . ARG A 1 467 ? 29.317 14.726 -13.896 1.00 84.44 467 ARG A O 1
ATOM 3734 N N . HIS A 1 468 ? 27.323 15.223 -14.803 1.00 83.50 468 HIS A N 1
ATOM 3735 C CA . HIS A 1 468 ? 27.391 14.302 -15.942 1.00 83.50 468 HIS A CA 1
ATOM 3736 C C . HIS A 1 468 ? 27.533 15.029 -17.283 1.00 83.50 468 HIS A C 1
ATOM 3738 O O . HIS A 1 468 ? 27.684 14.380 -18.318 1.00 83.50 468 HIS A O 1
ATOM 3744 N N . LYS A 1 469 ? 27.520 16.366 -17.265 1.00 78.75 469 LYS A N 1
ATOM 3745 C CA . LYS A 1 469 ? 27.702 17.220 -18.436 1.00 78.75 469 LYS A CA 1
ATOM 3746 C C . LYS A 1 469 ? 28.993 16.841 -19.171 1.00 78.75 469 LYS A C 1
ATOM 3748 O O . LYS A 1 469 ? 30.056 16.782 -18.557 1.00 78.75 469 LYS A O 1
ATOM 3753 N N . ASN A 1 470 ? 28.882 16.563 -20.471 1.00 78.25 470 ASN A N 1
ATOM 3754 C CA . ASN A 1 470 ? 29.967 16.094 -21.351 1.00 78.25 470 ASN A CA 1
ATOM 3755 C C . ASN A 1 470 ? 30.616 14.757 -20.921 1.00 78.25 470 ASN A C 1
ATOM 3757 O O . ASN A 1 470 ? 31.727 14.431 -21.334 1.00 78.25 470 ASN A O 1
ATOM 3761 N N . GLY A 1 471 ? 29.958 13.992 -20.046 1.00 82.44 471 GLY A N 1
ATOM 3762 C CA . GLY A 1 471 ? 30.499 12.765 -19.461 1.00 82.44 471 GLY A CA 1
ATOM 3763 C C . GLY A 1 471 ? 29.692 11.503 -19.753 1.00 82.44 471 GLY A C 1
ATOM 3764 O O . GLY A 1 471 ? 30.103 10.439 -19.289 1.00 82.44 471 GLY A O 1
ATOM 3765 N N . VAL A 1 472 ? 28.565 11.613 -20.465 1.00 89.06 472 VAL A N 1
ATOM 3766 C CA . VAL A 1 472 ? 27.703 10.485 -20.850 1.00 89.06 472 VAL A CA 1
ATOM 3767 C C . VAL A 1 472 ? 28.207 9.888 -22.160 1.00 89.06 472 VAL A C 1
ATOM 3769 O O . VAL A 1 472 ? 28.416 10.618 -23.123 1.00 89.06 472 VAL A O 1
ATOM 3772 N N . ARG A 1 473 ? 28.415 8.572 -22.194 1.00 88.75 473 ARG A N 1
ATOM 3773 C CA . ARG A 1 473 ? 28.885 7.835 -23.375 1.00 88.75 473 ARG A CA 1
ATOM 3774 C C . ARG A 1 473 ? 27.979 6.645 -23.639 1.00 88.75 473 ARG A C 1
ATOM 3776 O O . ARG A 1 473 ? 27.570 5.984 -22.685 1.00 88.75 473 ARG A O 1
ATOM 3783 N N . ILE A 1 474 ? 27.726 6.356 -24.907 1.00 86.94 474 ILE A N 1
ATOM 3784 C CA . ILE A 1 474 ? 27.059 5.129 -25.352 1.00 86.94 474 ILE A CA 1
ATOM 3785 C C . ILE A 1 474 ? 28.108 4.078 -25.753 1.00 86.94 474 ILE A C 1
ATOM 3787 O O . ILE A 1 474 ? 29.240 4.461 -26.061 1.00 86.94 474 ILE A O 1
ATOM 3791 N N . PRO A 1 475 ? 27.785 2.773 -25.725 1.00 82.62 475 PRO A N 1
ATOM 3792 C CA . PRO A 1 475 ? 28.645 1.739 -26.284 1.00 82.62 475 PRO A CA 1
ATOM 3793 C C . PRO A 1 475 ? 28.966 2.006 -27.756 1.00 82.62 475 PRO A C 1
ATOM 3795 O O . PRO A 1 475 ? 28.088 2.362 -28.541 1.00 82.62 475 PRO A O 1
ATOM 3798 N N . GLU A 1 476 ? 30.227 1.816 -28.125 1.00 78.00 476 GLU A N 1
ATOM 3799 C CA . GLU A 1 476 ? 30.646 1.813 -29.524 1.00 78.00 476 GLU A CA 1
ATOM 3800 C C . GLU A 1 476 ? 30.320 0.452 -30.146 1.00 78.00 476 GLU A C 1
ATOM 3802 O O . GLU A 1 476 ? 30.432 -0.586 -29.489 1.00 78.00 476 GLU A O 1
ATOM 3807 N N . ILE A 1 477 ? 29.916 0.448 -31.417 1.00 75.50 477 ILE A N 1
ATOM 3808 C CA . ILE A 1 477 ? 29.773 -0.797 -32.173 1.00 75.50 477 ILE A CA 1
ATOM 3809 C C . ILE A 1 477 ? 31.159 -1.415 -32.381 1.00 75.50 477 ILE A C 1
ATOM 3811 O O . ILE A 1 477 ? 32.114 -0.719 -32.723 1.00 75.50 477 ILE A O 1
ATOM 3815 N N . THR A 1 478 ? 31.280 -2.730 -32.216 1.00 81.19 478 THR A N 1
ATOM 3816 C CA . THR A 1 478 ? 32.555 -3.447 -32.395 1.00 81.19 478 THR A CA 1
ATOM 3817 C C . THR A 1 478 ? 33.067 -3.420 -33.835 1.00 81.19 478 THR A C 1
ATOM 3819 O O . THR A 1 478 ? 34.249 -3.667 -34.084 1.00 81.19 478 THR A O 1
ATOM 3822 N N . GLY A 1 479 ? 32.179 -3.139 -34.792 1.00 83.00 479 GLY A N 1
ATOM 3823 C CA . GLY A 1 479 ? 32.450 -3.221 -36.221 1.00 83.00 479 GLY A CA 1
ATOM 3824 C C . GLY A 1 479 ? 32.412 -4.652 -36.765 1.00 83.00 479 GLY A C 1
ATOM 3825 O O . GLY A 1 479 ? 32.749 -4.860 -37.925 1.00 83.00 479 GLY A O 1
ATOM 3826 N N . ASP A 1 480 ? 32.023 -5.645 -35.974 1.00 88.50 480 ASP A N 1
ATOM 3827 C CA . ASP A 1 480 ? 31.926 -7.033 -36.428 1.00 88.50 480 ASP A CA 1
ATOM 3828 C C . ASP A 1 480 ? 30.603 -7.249 -37.190 1.00 88.50 480 ASP A C 1
ATOM 3830 O O . ASP A 1 480 ? 29.610 -7.734 -36.661 1.00 88.50 480 ASP A O 1
ATOM 3834 N N . PHE A 1 481 ? 30.596 -6.791 -38.442 1.00 90.06 481 PHE A N 1
ATOM 3835 C CA . PHE A 1 481 ? 29.544 -6.950 -39.448 1.00 90.06 481 PHE A CA 1
ATOM 3836 C C . PHE A 1 481 ? 30.187 -6.950 -40.840 1.00 90.06 481 PHE A C 1
ATOM 3838 O O . PHE A 1 481 ? 31.341 -6.522 -40.987 1.00 90.06 481 PHE A O 1
ATOM 3845 N N . GLY A 1 482 ? 29.421 -7.353 -41.850 1.00 90.00 482 GLY A N 1
ATOM 3846 C CA . GLY A 1 482 ? 29.876 -7.427 -43.232 1.00 90.00 482 GLY A CA 1
ATOM 3847 C C . GLY A 1 482 ? 30.338 -8.825 -43.610 1.00 90.00 482 GLY A C 1
ATOM 3848 O O . GLY A 1 482 ? 31.062 -9.470 -42.853 1.00 90.00 482 GLY A O 1
ATOM 3849 N N . ASP A 1 483 ? 29.949 -9.283 -44.795 1.00 89.19 483 ASP A N 1
ATOM 3850 C CA . ASP A 1 483 ? 30.355 -10.579 -45.346 1.00 89.19 483 ASP A CA 1
ATOM 3851 C C . ASP A 1 483 ? 31.439 -10.449 -46.428 1.00 89.19 483 ASP A C 1
ATOM 3853 O O . ASP A 1 483 ? 32.268 -11.347 -46.598 1.00 89.19 483 ASP A O 1
ATOM 3857 N N . HIS A 1 484 ? 31.491 -9.307 -47.116 1.00 90.81 484 HIS A N 1
ATOM 3858 C CA . HIS A 1 484 ? 32.448 -9.082 -48.185 1.00 90.81 484 HIS A CA 1
ATOM 3859 C C . HIS A 1 484 ? 33.889 -9.072 -47.664 1.00 90.81 484 HIS A C 1
ATOM 3861 O O . HIS A 1 484 ? 34.243 -8.328 -46.745 1.00 90.81 484 HIS A O 1
ATOM 3867 N N . SER A 1 485 ? 34.729 -9.889 -48.298 1.00 94.00 485 SER A N 1
ATOM 3868 C CA . SER A 1 485 ? 36.157 -9.985 -48.031 1.00 94.00 485 SER A CA 1
ATOM 3869 C C . SER A 1 485 ? 36.942 -9.564 -49.263 1.00 94.00 485 SER A C 1
ATOM 3871 O O . SER A 1 485 ? 36.727 -10.119 -50.338 1.00 94.00 485 SER A O 1
ATOM 3873 N N . GLU A 1 486 ? 37.895 -8.654 -49.086 1.00 94.62 486 GLU A N 1
ATOM 3874 C CA . GLU A 1 486 ? 38.810 -8.228 -50.148 1.00 94.62 486 GLU A CA 1
ATOM 3875 C C . GLU A 1 486 ? 40.253 -8.559 -49.738 1.00 94.62 486 GLU A C 1
ATOM 3877 O O . GLU A 1 486 ? 40.818 -7.872 -48.883 1.00 94.62 486 GLU A O 1
ATOM 3882 N N . PRO A 1 487 ? 40.863 -9.618 -50.304 1.00 93.38 487 PRO A N 1
ATOM 3883 C CA . PRO A 1 487 ? 42.239 -10.002 -49.996 1.00 93.38 487 PRO A CA 1
ATOM 3884 C C . PRO A 1 487 ? 43.259 -8.889 -50.254 1.00 93.38 487 PRO A C 1
ATOM 3886 O O . PRO A 1 487 ? 44.261 -8.809 -49.554 1.00 93.38 487 PRO A O 1
ATOM 3889 N N . LEU A 1 488 ? 42.994 -8.000 -51.216 1.00 95.56 488 LEU A N 1
ATOM 3890 C CA . LEU A 1 488 ? 43.882 -6.888 -51.561 1.00 95.56 488 LEU A CA 1
ATOM 3891 C C . LEU A 1 488 ? 43.527 -5.591 -50.823 1.00 95.56 488 LEU A C 1
ATOM 3893 O O . LEU A 1 488 ? 43.910 -4.509 -51.266 1.00 95.56 488 LEU A O 1
ATOM 3897 N N . ALA A 1 489 ? 42.806 -5.664 -49.699 1.00 96.75 489 ALA A N 1
ATOM 3898 C CA . ALA A 1 489 ? 42.327 -4.486 -48.980 1.00 96.75 489 ALA A CA 1
ATOM 3899 C C . ALA A 1 489 ? 43.449 -3.498 -48.642 1.00 96.75 489 ALA A C 1
ATOM 3901 O O . ALA A 1 489 ? 43.326 -2.311 -48.936 1.00 96.75 489 ALA A O 1
ATOM 3902 N N . TRP A 1 490 ? 44.559 -3.991 -48.081 1.00 97.81 490 TRP A N 1
ATOM 3903 C CA . TRP A 1 490 ? 45.715 -3.154 -47.755 1.00 97.81 490 TRP A CA 1
ATOM 3904 C C . TRP A 1 490 ? 46.351 -2.539 -49.006 1.00 97.81 490 TRP A C 1
ATOM 3906 O O . TRP A 1 490 ? 46.568 -1.331 -49.039 1.00 97.81 490 TRP A O 1
ATOM 3916 N N . VAL A 1 491 ? 46.542 -3.328 -50.070 1.00 97.75 491 VAL A N 1
ATOM 3917 C CA . VAL A 1 491 ? 47.070 -2.849 -51.361 1.00 97.75 491 VAL A CA 1
ATOM 3918 C C . VAL A 1 491 ? 46.202 -1.719 -51.916 1.00 97.75 491 VAL A C 1
ATOM 3920 O O . VAL A 1 491 ? 46.718 -0.684 -52.333 1.00 97.75 491 VAL A O 1
ATOM 3923 N N . ILE A 1 492 ? 44.879 -1.888 -51.896 1.00 97.31 492 ILE A N 1
ATOM 3924 C CA . ILE A 1 492 ? 43.925 -0.873 -52.355 1.00 97.31 492 ILE A CA 1
ATOM 3925 C C . ILE A 1 492 ? 44.024 0.382 -51.485 1.00 97.31 492 ILE A C 1
ATOM 3927 O O . ILE A 1 492 ? 44.097 1.479 -52.032 1.00 97.31 492 ILE A O 1
ATOM 3931 N N . GLY A 1 493 ? 44.096 0.232 -50.160 1.00 96.56 493 GLY A N 1
ATOM 3932 C CA . GLY A 1 493 ? 44.315 1.339 -49.226 1.00 96.56 493 GLY A CA 1
ATOM 3933 C C . GLY A 1 493 ? 45.579 2.139 -49.543 1.00 96.56 493 GLY A C 1
ATOM 3934 O O . GLY A 1 493 ? 45.526 3.359 -49.679 1.00 96.56 493 GLY A O 1
ATOM 3935 N N . SER A 1 494 ? 46.705 1.460 -49.758 1.00 96.94 494 SER A N 1
ATOM 3936 C CA . SER A 1 494 ? 47.971 2.114 -50.111 1.00 96.94 494 SER A CA 1
ATOM 3937 C C . SER A 1 494 ? 47.933 2.779 -51.488 1.00 96.94 494 SER A C 1
ATOM 3939 O O . SER A 1 494 ? 48.538 3.828 -51.688 1.00 96.94 494 SER A O 1
ATOM 3941 N N . LEU A 1 495 ? 47.187 2.222 -52.447 1.00 96.44 495 LEU A N 1
ATOM 3942 C CA . LEU A 1 495 ? 46.973 2.858 -53.750 1.00 96.44 495 LEU A CA 1
ATOM 3943 C C . LEU A 1 495 ? 46.001 4.049 -53.676 1.00 96.44 495 LEU A C 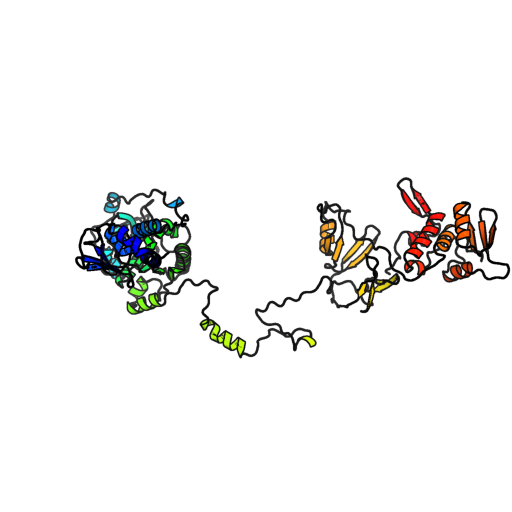1
ATOM 3945 O O . LEU A 1 495 ? 46.084 4.962 -54.507 1.00 96.44 495 LEU A O 1
ATOM 3949 N N . LEU A 1 496 ? 45.098 4.088 -52.694 1.00 95.56 496 LEU A N 1
ATOM 3950 C CA . LEU A 1 496 ? 44.263 5.262 -52.442 1.00 95.56 496 LEU A CA 1
ATOM 3951 C C . LEU A 1 496 ? 45.104 6.457 -51.976 1.00 95.56 496 LEU A C 1
ATOM 3953 O O . LEU A 1 496 ? 44.856 7.559 -52.463 1.00 95.56 496 LEU A O 1
ATOM 3957 N N . GLY A 1 497 ? 46.140 6.240 -51.165 1.00 94.00 497 GLY A N 1
ATOM 3958 C CA . GLY A 1 497 ? 47.114 7.284 -50.844 1.00 94.00 497 GLY A CA 1
ATOM 3959 C C . GLY A 1 497 ? 48.091 7.530 -51.996 1.00 94.00 497 GLY A C 1
ATOM 3960 O O . GLY A 1 497 ? 47.824 8.313 -52.915 1.00 94.00 497 GLY A O 1
ATOM 3961 N N . ASP A 1 498 ? 49.158 6.737 -52.041 1.00 94.75 498 ASP A N 1
ATOM 3962 C CA . ASP A 1 498 ? 50.319 6.919 -52.928 1.00 94.75 498 ASP A CA 1
ATOM 3963 C C . ASP A 1 498 ? 50.179 6.306 -54.336 1.00 94.75 498 ASP A C 1
ATOM 3965 O O . ASP A 1 498 ? 51.139 6.219 -55.106 1.00 94.75 498 ASP A O 1
ATOM 3969 N N . GLY A 1 499 ? 48.989 5.847 -54.725 1.00 93.56 499 GLY A N 1
ATOM 3970 C CA . GLY A 1 499 ? 48.772 5.286 -56.061 1.00 93.56 499 GLY A CA 1
ATOM 3971 C C . GLY A 1 499 ? 48.607 6.343 -57.160 1.00 93.56 499 GLY A C 1
ATOM 3972 O O . GLY A 1 499 ? 47.902 7.340 -56.994 1.00 93.56 499 GLY A O 1
ATOM 3973 N N . SER A 1 500 ? 49.158 6.091 -58.345 1.00 93.88 500 SER A N 1
ATOM 3974 C CA . SER A 1 500 ? 48.830 6.831 -59.570 1.00 93.88 500 SER A CA 1
ATOM 3975 C C . SER A 1 500 ? 48.049 5.932 -60.526 1.00 93.88 500 SER A C 1
ATOM 3977 O O . SER A 1 500 ? 48.575 4.938 -61.032 1.00 93.88 500 SER A O 1
ATOM 3979 N N . LEU A 1 501 ? 46.770 6.278 -60.731 1.00 93.94 501 LEU A N 1
ATOM 3980 C CA . LEU A 1 501 ? 45.765 5.451 -61.418 1.00 93.94 501 LEU A CA 1
ATOM 3981 C C . LEU A 1 501 ? 45.200 6.102 -62.696 1.00 93.94 501 LEU A C 1
ATOM 3983 O O . LEU A 1 501 ? 44.370 5.504 -63.382 1.00 93.94 501 LEU A O 1
ATOM 3987 N N . SER A 1 502 ? 45.629 7.322 -63.041 1.00 87.50 502 SER A N 1
ATOM 3988 C CA . SER A 1 502 ? 44.993 8.143 -64.085 1.00 87.50 502 SER A CA 1
ATOM 3989 C C . SER A 1 502 ? 45.388 7.776 -65.520 1.00 87.50 502 SER A C 1
ATOM 3991 O O . SER A 1 502 ? 44.631 8.031 -66.451 1.00 87.50 502 SER A O 1
ATOM 3993 N N . ASN A 1 503 ? 46.561 7.169 -65.723 1.00 82.12 503 ASN A N 1
ATOM 3994 C CA . ASN A 1 503 ? 47.174 7.016 -67.051 1.00 82.12 503 ASN A CA 1
ATOM 3995 C C . ASN A 1 503 ? 47.079 5.586 -67.613 1.00 82.12 503 ASN A C 1
ATOM 3997 O O . ASN A 1 503 ? 47.973 5.140 -68.328 1.00 82.12 503 ASN A O 1
ATOM 4001 N N . GLY A 1 504 ? 46.025 4.840 -67.265 1.00 83.38 504 GLY A N 1
ATOM 4002 C CA . GLY A 1 504 ? 45.820 3.477 -67.778 1.00 83.38 504 GLY A CA 1
ATOM 4003 C C . GLY A 1 504 ? 46.860 2.455 -67.296 1.00 83.38 504 GLY A C 1
ATOM 4004 O O . GLY A 1 504 ? 47.007 1.396 -67.897 1.00 83.38 504 GLY A O 1
ATOM 4005 N N . SER A 1 505 ? 47.564 2.758 -66.206 1.00 90.12 505 SER A N 1
ATOM 4006 C CA . SER A 1 505 ? 48.539 1.892 -65.543 1.00 90.12 505 SER A CA 1
ATOM 4007 C C . SER A 1 505 ? 48.411 2.045 -64.032 1.00 90.12 505 SER A C 1
ATOM 4009 O O . SER A 1 505 ? 48.060 3.132 -63.578 1.00 90.12 505 SER A O 1
ATOM 4011 N N . VAL A 1 506 ? 48.755 1.010 -63.267 1.00 95.19 506 VAL A N 1
ATOM 4012 C CA . VAL A 1 506 ? 48.799 1.076 -61.800 1.00 95.19 506 VAL A CA 1
ATOM 4013 C C . VAL A 1 506 ? 50.233 1.362 -61.370 1.00 95.19 506 VAL A C 1
ATOM 4015 O O . VAL A 1 506 ? 51.131 0.562 -61.638 1.00 95.19 506 VAL A O 1
ATOM 4018 N N . LYS A 1 507 ? 50.461 2.509 -60.732 1.00 95.56 507 LYS A N 1
ATOM 4019 C CA . LYS A 1 507 ? 51.756 2.844 -60.131 1.00 95.56 507 LYS A CA 1
ATOM 4020 C C . LYS A 1 507 ? 51.602 3.098 -58.640 1.00 95.56 507 LYS A C 1
ATOM 4022 O O . LYS A 1 507 ? 50.582 3.644 -58.229 1.00 95.56 507 LYS A O 1
ATOM 4027 N N . PHE A 1 508 ? 52.625 2.751 -57.872 1.00 96.31 508 PHE A N 1
ATOM 4028 C CA . PHE A 1 508 ? 52.753 3.064 -56.454 1.00 96.31 508 PHE A CA 1
ATOM 4029 C C . PHE A 1 508 ? 53.973 3.968 -56.250 1.00 96.31 508 PHE A C 1
ATOM 4031 O O . PHE A 1 508 ? 55.090 3.586 -56.605 1.00 96.31 508 PHE A O 1
ATOM 4038 N N . SER A 1 509 ? 53.748 5.179 -55.751 1.00 94.62 509 SER A N 1
ATOM 4039 C CA . SER A 1 509 ? 54.753 6.237 -55.645 1.00 94.62 509 SER A CA 1
ATOM 4040 C C . SER A 1 509 ? 55.218 6.392 -54.201 1.00 94.62 509 SER A C 1
ATOM 4042 O O . SER A 1 509 ? 54.708 7.236 -53.476 1.00 94.62 509 SER A O 1
ATOM 4044 N N . ASN A 1 510 ? 56.191 5.587 -53.777 1.00 94.38 510 ASN A N 1
ATOM 4045 C CA . ASN A 1 510 ? 56.704 5.604 -52.409 1.00 94.38 510 ASN A CA 1
ATOM 4046 C C . ASN A 1 510 ? 58.214 5.283 -52.396 1.00 94.38 510 ASN A C 1
ATOM 4048 O O . ASN A 1 510 ? 58.710 4.501 -53.211 1.00 94.38 510 ASN A O 1
ATOM 4052 N N . VAL A 1 511 ? 58.959 5.928 -51.496 1.00 94.19 511 VAL A N 1
ATOM 4053 C CA . VAL A 1 511 ? 60.425 5.788 -51.369 1.00 94.19 511 VAL A CA 1
ATOM 4054 C C . VAL A 1 511 ? 60.842 4.962 -50.153 1.00 94.19 511 VAL A C 1
ATOM 4056 O O . VAL A 1 511 ? 62.018 4.627 -50.015 1.00 94.19 511 VAL A O 1
ATOM 4059 N N . GLU A 1 512 ? 59.910 4.649 -49.255 1.00 93.88 512 GLU A N 1
ATOM 4060 C CA . GLU A 1 512 ? 60.191 3.931 -48.022 1.00 93.88 512 GLU A CA 1
ATOM 4061 C C . GLU A 1 512 ? 60.378 2.429 -48.299 1.00 93.88 512 GLU A C 1
ATOM 4063 O O . GLU A 1 512 ? 59.455 1.777 -48.799 1.00 93.88 512 GLU A O 1
ATOM 4068 N N . PRO A 1 513 ? 61.545 1.840 -47.961 1.00 93.56 513 PRO A N 1
ATOM 4069 C CA . PRO A 1 513 ? 61.834 0.439 -48.269 1.00 93.56 513 PRO A CA 1
ATOM 4070 C C . PRO A 1 513 ? 60.784 -0.537 -47.733 1.00 93.56 513 PRO A C 1
ATOM 4072 O O . PRO A 1 513 ? 60.378 -1.445 -48.454 1.00 93.56 513 PRO A O 1
ATOM 4075 N N . TYR A 1 514 ? 60.291 -0.305 -46.513 1.00 95.00 514 TYR A N 1
ATOM 4076 C CA . TYR A 1 514 ? 59.264 -1.136 -45.884 1.00 95.00 514 TYR A CA 1
ATOM 4077 C C . TYR A 1 514 ? 57.972 -1.199 -46.712 1.00 95.00 514 TYR A C 1
ATOM 4079 O O . TYR A 1 514 ? 57.460 -2.288 -46.972 1.00 95.00 514 TYR A O 1
ATOM 4087 N N . MET A 1 515 ? 57.475 -0.051 -47.185 1.00 95.62 515 MET A N 1
ATOM 4088 C CA . MET A 1 515 ? 56.247 0.012 -47.983 1.00 95.62 515 MET A CA 1
ATOM 4089 C C . MET A 1 515 ? 56.398 -0.733 -49.310 1.00 95.62 515 MET A C 1
ATOM 4091 O O . MET A 1 515 ? 55.486 -1.441 -49.739 1.00 95.62 515 MET A O 1
ATOM 4095 N N . ILE A 1 516 ? 57.568 -0.625 -49.945 1.00 95.00 516 ILE A N 1
ATOM 4096 C CA . ILE A 1 516 ? 57.864 -1.331 -51.196 1.00 95.00 516 ILE A CA 1
ATOM 4097 C C . ILE A 1 516 ? 57.988 -2.841 -50.978 1.00 95.00 516 ILE A C 1
ATOM 4099 O O . ILE A 1 516 ? 57.458 -3.619 -51.773 1.00 95.00 516 ILE A O 1
ATOM 4103 N N . GLU A 1 517 ? 58.678 -3.273 -49.923 1.00 95.12 517 GLU A N 1
ATOM 4104 C CA . GLU A 1 517 ? 58.821 -4.690 -49.576 1.00 95.12 517 GLU A CA 1
ATOM 4105 C C . GLU A 1 517 ? 57.470 -5.324 -49.241 1.00 95.12 517 GLU A C 1
ATOM 4107 O O . GLU A 1 517 ? 57.158 -6.399 -49.756 1.00 95.12 517 GLU A O 1
ATOM 4112 N N . ARG A 1 518 ? 56.629 -4.629 -48.466 1.00 96.94 518 ARG A N 1
ATOM 4113 C CA . ARG A 1 518 ? 55.275 -5.086 -48.149 1.00 96.94 518 ARG A CA 1
ATOM 4114 C C . ARG A 1 518 ? 54.389 -5.159 -49.390 1.00 96.94 518 ARG A C 1
ATOM 4116 O O . ARG A 1 518 ? 53.766 -6.188 -49.617 1.00 96.94 518 ARG A O 1
ATOM 4123 N N . MET A 1 519 ? 54.397 -4.135 -50.247 1.00 96.88 519 MET A N 1
ATOM 4124 C CA . MET A 1 519 ? 53.643 -4.149 -51.509 1.00 96.88 519 MET A CA 1
ATOM 4125 C C . MET A 1 519 ? 54.048 -5.321 -52.416 1.00 96.88 519 MET A C 1
ATOM 4127 O O . MET A 1 519 ? 53.188 -5.950 -53.025 1.00 96.88 519 MET A O 1
ATOM 4131 N N . LYS A 1 520 ? 55.343 -5.660 -52.482 1.00 95.44 520 LYS A N 1
ATOM 4132 C CA . LYS A 1 520 ? 55.829 -6.842 -53.216 1.00 95.44 520 LYS A CA 1
ATOM 4133 C C . LYS A 1 520 ? 55.404 -8.158 -52.566 1.00 95.44 520 LYS A C 1
ATOM 4135 O O . LYS A 1 520 ? 55.108 -9.106 -53.283 1.00 95.44 520 LYS A O 1
ATOM 4140 N N . ALA A 1 521 ? 55.381 -8.222 -51.236 1.00 96.19 521 ALA A N 1
ATOM 4141 C CA . ALA A 1 521 ? 54.946 -9.408 -50.504 1.00 96.19 521 ALA A CA 1
ATOM 4142 C C . ALA A 1 521 ? 53.444 -9.688 -50.683 1.00 96.19 521 ALA A C 1
ATOM 4144 O O . ALA A 1 521 ? 53.060 -10.845 -50.819 1.00 96.19 521 ALA A O 1
ATOM 4145 N N . GLU A 1 522 ? 52.615 -8.642 -50.736 1.00 96.06 522 GLU A N 1
ATOM 4146 C CA . GLU A 1 522 ? 51.169 -8.739 -50.998 1.00 96.06 522 GLU A CA 1
ATOM 4147 C C . GLU A 1 522 ? 50.850 -9.035 -52.477 1.00 96.06 522 GLU A C 1
ATOM 4149 O O . GLU A 1 522 ? 49.771 -9.524 -52.807 1.00 96.06 522 GLU A O 1
ATOM 4154 N N . LEU A 1 523 ? 51.792 -8.758 -53.387 1.00 95.94 523 LEU A N 1
ATOM 4155 C CA . LEU A 1 523 ? 51.653 -8.944 -54.835 1.00 95.94 523 LEU A CA 1
ATOM 4156 C C . LEU A 1 523 ? 52.825 -9.763 -55.425 1.00 95.94 523 LEU A C 1
ATOM 4158 O O . LEU A 1 523 ? 53.524 -9.270 -56.316 1.00 95.94 523 LEU A O 1
ATOM 4162 N N . PRO A 1 524 ? 53.048 -11.016 -54.981 1.00 93.56 524 PRO A N 1
ATOM 4163 C CA . PRO A 1 524 ? 54.243 -11.791 -55.338 1.00 93.56 524 PRO A CA 1
ATOM 4164 C C . PRO A 1 524 ? 54.326 -12.145 -56.831 1.00 93.56 524 PRO A C 1
ATOM 4166 O O . PRO A 1 524 ? 55.421 -12.305 -57.367 1.00 93.56 524 PRO A O 1
ATOM 4169 N N . ASP A 1 525 ? 53.180 -12.225 -57.513 1.00 92.25 525 ASP A N 1
ATOM 4170 C CA . ASP A 1 525 ? 53.080 -12.588 -58.933 1.00 92.25 525 ASP A CA 1
ATOM 4171 C C . ASP A 1 525 ? 53.174 -11.379 -59.888 1.00 92.25 525 ASP A C 1
ATOM 4173 O O . ASP A 1 525 ? 53.012 -11.519 -61.104 1.00 92.25 525 ASP A O 1
ATOM 4177 N N . TYR A 1 526 ? 53.418 -10.175 -59.358 1.00 94.75 526 TYR A N 1
ATOM 4178 C CA . TYR A 1 526 ? 53.487 -8.942 -60.141 1.00 94.75 526 TYR A CA 1
ATOM 4179 C C . TYR A 1 526 ? 54.929 -8.476 -60.355 1.00 94.75 526 TYR A C 1
ATOM 4181 O O . TYR A 1 526 ? 55.799 -8.569 -59.491 1.00 94.75 526 TYR A O 1
ATOM 4189 N N . ASN A 1 527 ? 55.175 -7.892 -61.525 1.00 94.19 527 ASN A N 1
ATOM 4190 C CA . ASN A 1 527 ? 56.425 -7.228 -61.856 1.00 94.19 527 ASN A CA 1
ATOM 4191 C C . ASN A 1 527 ? 56.395 -5.780 -61.365 1.00 94.19 527 ASN A C 1
ATOM 4193 O O . ASN A 1 527 ? 55.491 -5.015 -61.713 1.00 94.19 527 ASN A O 1
ATOM 4197 N N . PHE A 1 528 ? 57.442 -5.396 -60.637 1.00 94.69 528 PHE A N 1
ATOM 4198 C CA . PHE A 1 528 ? 57.673 -4.034 -60.167 1.00 94.69 528 PHE A CA 1
ATOM 4199 C C . PHE A 1 528 ? 58.845 -3.422 -60.935 1.00 94.69 528 PHE A C 1
ATOM 4201 O O . PHE A 1 528 ? 59.987 -3.851 -60.776 1.00 94.69 528 PHE A O 1
ATOM 4208 N N . SER A 1 529 ? 58.575 -2.405 -61.752 1.00 92.38 529 SER A N 1
ATOM 4209 C CA . SER A 1 529 ? 59.602 -1.660 -62.496 1.00 92.38 529 SER A CA 1
ATOM 4210 C C . SER A 1 529 ? 59.475 -0.167 -62.222 1.00 92.38 529 SER A C 1
ATOM 4212 O O . SER A 1 529 ? 58.365 0.355 -62.268 1.00 92.38 529 SER A O 1
ATOM 4214 N N . GLY A 1 530 ? 60.574 0.536 -61.968 1.00 88.25 530 GLY A N 1
ATOM 4215 C CA . GLY A 1 530 ? 60.517 1.938 -61.560 1.00 88.25 530 GLY A CA 1
ATOM 4216 C C . GLY A 1 530 ? 61.885 2.592 -61.445 1.00 88.25 530 GLY A C 1
ATOM 4217 O O . GLY A 1 530 ? 62.905 1.965 -61.725 1.00 88.25 530 GLY A O 1
ATOM 4218 N N . ASP A 1 531 ? 61.890 3.849 -61.015 1.00 87.50 531 ASP A N 1
ATOM 4219 C CA . ASP A 1 531 ? 63.082 4.689 -60.831 1.00 87.50 531 ASP A CA 1
ATOM 4220 C C . ASP A 1 531 ? 63.511 4.829 -59.355 1.00 87.50 531 ASP A C 1
ATOM 4222 O O . ASP A 1 531 ? 64.326 5.684 -59.014 1.00 87.50 531 ASP A O 1
ATOM 4226 N N . GLY A 1 532 ? 62.971 3.980 -58.474 1.00 85.25 532 GLY A N 1
ATOM 4227 C CA . GLY A 1 532 ? 63.206 4.025 -57.027 1.00 85.25 532 GLY A CA 1
ATOM 4228 C C . GLY A 1 532 ? 62.238 4.933 -56.263 1.00 85.25 532 GLY A C 1
ATOM 4229 O O . GLY A 1 532 ? 62.248 4.910 -55.035 1.00 85.25 532 GLY A O 1
ATOM 4230 N N . LYS A 1 533 ? 61.382 5.683 -56.966 1.00 90.44 533 LYS A N 1
ATOM 4231 C CA . LYS A 1 533 ? 60.295 6.476 -56.384 1.00 90.44 533 LYS A CA 1
ATOM 4232 C C . LYS A 1 533 ? 58.935 6.022 -56.903 1.00 90.44 533 LYS A C 1
ATOM 4234 O O . LYS A 1 533 ? 58.035 5.770 -56.111 1.00 90.44 533 LYS A O 1
ATOM 4239 N N . ASP A 1 534 ? 58.797 5.899 -58.220 1.00 92.81 534 ASP A N 1
ATOM 4240 C CA . ASP A 1 534 ? 57.553 5.500 -58.871 1.00 92.81 534 ASP A CA 1
ATOM 4241 C C . ASP A 1 534 ? 57.659 4.059 -59.377 1.00 92.81 534 ASP A C 1
ATOM 4243 O O . ASP A 1 534 ? 58.417 3.759 -60.302 1.00 92.81 534 ASP A O 1
ATOM 4247 N N . TRP A 1 535 ? 56.862 3.159 -58.804 1.00 95.12 535 TRP A N 1
ATOM 4248 C CA . TRP A 1 535 ? 56.878 1.734 -59.125 1.00 95.12 535 TRP A CA 1
ATOM 4249 C C . TRP A 1 535 ? 55.660 1.355 -59.963 1.00 95.12 535 TRP A C 1
ATOM 4251 O O . TRP A 1 535 ? 54.533 1.342 -59.475 1.00 95.12 535 TRP A O 1
ATOM 4261 N N . LEU A 1 536 ? 55.875 1.026 -61.237 1.00 94.94 536 LEU A N 1
ATOM 4262 C CA . LEU A 1 536 ? 54.859 0.431 -62.104 1.00 94.94 536 LEU A CA 1
ATOM 4263 C C . LEU A 1 536 ? 54.615 -1.023 -61.693 1.00 94.94 536 LEU A C 1
ATOM 4265 O O . LEU A 1 536 ? 55.544 -1.832 -61.726 1.00 94.94 536 LEU A O 1
ATOM 4269 N N . ILE A 1 537 ? 53.358 -1.339 -61.380 1.00 95.50 537 ILE A N 1
ATOM 4270 C CA . ILE A 1 537 ? 52.883 -2.682 -61.046 1.00 95.50 537 ILE A CA 1
ATOM 4271 C C . ILE A 1 537 ? 52.255 -3.2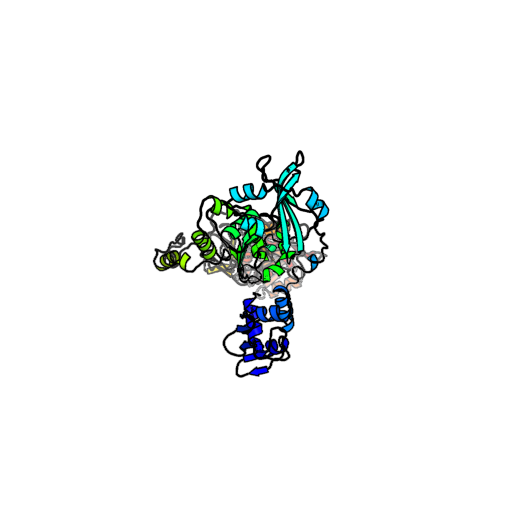85 -62.304 1.00 95.50 537 ILE A C 1
ATOM 4273 O O . ILE A 1 537 ? 51.247 -2.790 -62.819 1.00 95.50 537 ILE A O 1
ATOM 4277 N N . SER A 1 538 ? 52.869 -4.338 -62.838 1.00 93.62 538 SER A N 1
ATOM 4278 C CA . SER A 1 538 ? 52.492 -4.934 -64.126 1.00 93.62 538 SER A CA 1
ATOM 4279 C C . SER A 1 538 ? 52.538 -6.459 -64.096 1.00 93.62 538 SER A C 1
ATOM 4281 O O . SER A 1 538 ? 53.181 -7.051 -63.239 1.00 93.62 538 SER A O 1
ATOM 4283 N N . THR A 1 539 ? 51.860 -7.108 -65.037 1.00 93.00 539 THR A N 1
ATOM 4284 C CA . THR A 1 539 ? 51.958 -8.557 -65.272 1.00 93.00 539 THR A CA 1
ATOM 4285 C C . THR A 1 539 ? 52.916 -8.845 -66.431 1.00 93.00 539 THR A C 1
ATOM 4287 O O . THR A 1 539 ? 53.562 -7.934 -66.961 1.00 93.00 539 THR A O 1
ATOM 4290 N N . ALA A 1 540 ? 53.086 -10.114 -66.815 1.00 87.62 540 ALA A N 1
ATOM 4291 C CA . ALA A 1 540 ? 53.916 -10.451 -67.967 1.00 87.62 540 ALA A CA 1
ATOM 4292 C C . ALA A 1 540 ? 53.385 -9.780 -69.248 1.00 87.62 540 ALA A C 1
ATOM 4294 O O . ALA A 1 540 ? 52.183 -9.575 -69.425 1.00 87.62 540 ALA A O 1
ATOM 4295 N N . ARG A 1 541 ? 54.289 -9.429 -70.171 1.00 80.69 541 ARG A N 1
ATOM 4296 C CA . ARG A 1 541 ? 53.937 -8.700 -71.398 1.00 80.69 541 ARG A CA 1
ATOM 4297 C C . ARG A 1 541 ? 52.821 -9.417 -72.170 1.00 80.69 541 ARG A C 1
ATOM 4299 O O . ARG A 1 541 ? 52.976 -10.573 -72.548 1.00 80.69 541 ARG A O 1
ATOM 4306 N N . GLY A 1 542 ? 51.732 -8.699 -72.451 1.00 78.62 542 GLY A N 1
ATOM 4307 C CA . GLY A 1 542 ? 50.570 -9.218 -73.185 1.00 78.62 542 GLY A CA 1
ATOM 4308 C C . GLY A 1 542 ? 49.513 -9.902 -72.312 1.00 78.62 542 GLY A C 1
ATOM 4309 O O . GLY A 1 542 ? 48.460 -10.258 -72.832 1.00 78.62 542 GLY A O 1
ATOM 4310 N N . GLN A 1 543 ? 49.755 -10.053 -71.006 1.00 85.81 543 GLN A N 1
ATOM 4311 C CA . GLN A 1 543 ? 48.737 -10.482 -70.052 1.00 85.81 543 GLN A CA 1
ATOM 4312 C C . GLN A 1 543 ? 47.945 -9.285 -69.525 1.00 85.81 543 GLN A C 1
ATOM 4314 O O . GLN A 1 543 ? 48.449 -8.167 -69.413 1.00 85.81 543 GLN A O 1
ATOM 4319 N N . VAL A 1 544 ? 46.685 -9.541 -69.188 1.00 85.31 544 VAL A N 1
ATOM 4320 C CA . VAL A 1 544 ? 45.845 -8.588 -68.462 1.00 85.31 544 VAL A CA 1
ATOM 4321 C C . VAL A 1 544 ? 46.400 -8.425 -67.043 1.00 85.31 544 VAL A C 1
ATOM 4323 O O . VAL A 1 544 ? 47.006 -9.351 -66.507 1.00 85.31 544 VAL A O 1
ATOM 4326 N N . ASN A 1 545 ? 46.249 -7.240 -66.449 1.00 91.00 545 ASN A N 1
ATOM 4327 C CA . ASN A 1 545 ? 46.627 -6.967 -65.064 1.00 91.00 545 ASN A CA 1
ATOM 4328 C C . ASN A 1 545 ? 45.374 -7.111 -64.172 1.00 91.00 545 ASN A C 1
ATOM 4330 O O . ASN A 1 545 ? 44.531 -6.212 -64.217 1.00 91.00 545 ASN A O 1
ATOM 4334 N N . PRO A 1 546 ? 45.229 -8.194 -63.379 1.00 92.56 546 PRO A N 1
ATOM 4335 C CA . PRO A 1 546 ? 44.030 -8.418 -62.568 1.00 92.56 546 PRO A CA 1
ATOM 4336 C C . PRO A 1 546 ? 43.786 -7.307 -61.543 1.00 92.56 546 PRO A C 1
ATOM 4338 O O . PRO A 1 546 ? 42.657 -6.855 -61.397 1.00 92.56 546 PRO A O 1
ATOM 4341 N N . LEU A 1 547 ? 44.839 -6.778 -60.907 1.00 93.75 547 LEU A N 1
ATOM 4342 C CA . LEU A 1 547 ? 44.734 -5.626 -60.004 1.00 93.75 547 LEU A CA 1
ATOM 4343 C C . LEU A 1 547 ? 44.132 -4.402 -60.712 1.00 93.75 547 LEU A C 1
ATOM 4345 O O . LEU A 1 547 ? 43.293 -3.702 -60.148 1.00 93.75 547 LEU A O 1
ATOM 4349 N N . MET A 1 548 ? 44.510 -4.153 -61.967 1.00 93.75 548 MET A N 1
ATOM 4350 C CA . MET A 1 548 ? 43.917 -3.076 -62.763 1.00 93.75 548 MET A CA 1
ATOM 4351 C C . MET A 1 548 ? 42.424 -3.316 -63.039 1.00 93.75 548 MET A C 1
ATOM 4353 O O . MET A 1 548 ? 41.652 -2.357 -63.065 1.00 93.75 548 MET A O 1
ATOM 4357 N N . GLU A 1 549 ? 42.002 -4.565 -63.254 1.00 92.94 549 GLU A N 1
ATOM 4358 C CA . GLU A 1 549 ? 40.585 -4.911 -63.423 1.00 92.94 549 GLU A CA 1
ATOM 4359 C C . GLU A 1 549 ? 39.796 -4.732 -62.127 1.00 92.94 549 GLU A C 1
ATOM 4361 O O . GLU A 1 549 ? 38.727 -4.126 -62.167 1.00 92.94 549 GLU A O 1
ATOM 4366 N N . THR A 1 550 ? 40.350 -5.148 -60.985 1.00 94.31 550 THR A N 1
ATOM 4367 C CA . THR A 1 550 ? 39.761 -4.917 -59.658 1.00 94.31 550 THR A CA 1
ATOM 4368 C C . THR A 1 550 ? 39.565 -3.424 -59.396 1.00 94.31 550 THR A C 1
ATOM 4370 O O . THR A 1 550 ? 38.458 -2.976 -59.102 1.00 94.31 550 THR A O 1
ATOM 4373 N N . LEU A 1 551 ? 40.608 -2.613 -59.599 1.00 95.38 551 LEU A N 1
ATOM 4374 C CA . LEU A 1 551 ? 40.530 -1.158 -59.434 1.00 95.38 551 LEU A CA 1
ATOM 4375 C C . LEU A 1 551 ? 39.539 -0.515 -60.413 1.00 95.38 551 LEU A C 1
ATOM 4377 O O . LEU A 1 551 ? 38.894 0.477 -60.076 1.00 95.38 551 LEU A O 1
ATOM 4381 N N . ARG A 1 552 ? 39.400 -1.063 -61.628 1.00 95.19 552 ARG A N 1
ATOM 4382 C CA . ARG A 1 552 ? 38.394 -0.610 -62.598 1.00 95.19 552 ARG A CA 1
ATOM 4383 C C . ARG A 1 552 ? 36.984 -0.968 -62.134 1.00 95.19 552 ARG A C 1
ATOM 4385 O O . ARG A 1 552 ? 36.105 -0.121 -62.238 1.00 95.19 552 ARG A O 1
ATOM 4392 N N . GLY A 1 553 ? 36.783 -2.171 -61.597 1.00 94.56 553 GLY A N 1
ATOM 4393 C CA . GLY A 1 553 ? 35.517 -2.609 -61.003 1.00 94.56 553 GLY A CA 1
ATOM 4394 C C . GLY A 1 553 ? 35.086 -1.731 -59.827 1.00 94.56 553 GLY A C 1
ATOM 4395 O O . GLY A 1 553 ? 33.908 -1.420 -59.692 1.00 94.56 553 GLY A O 1
ATOM 4396 N N . TYR A 1 554 ? 36.048 -1.240 -59.043 1.00 95.31 554 TYR A N 1
ATOM 4397 C CA . TYR A 1 554 ? 35.814 -0.268 -57.972 1.00 95.31 554 TYR A CA 1
ATOM 4398 C C . TYR A 1 554 ? 35.703 1.188 -58.435 1.00 95.31 554 TYR A C 1
ATOM 4400 O O . TYR A 1 554 ? 35.453 2.066 -57.614 1.00 95.31 554 TYR A O 1
ATOM 4408 N N . GLY A 1 555 ? 35.865 1.464 -59.731 1.00 95.25 555 GLY A N 1
ATOM 4409 C CA . GLY A 1 555 ? 35.783 2.817 -60.281 1.00 95.25 555 GLY A CA 1
ATOM 4410 C C . GLY A 1 555 ? 36.972 3.719 -59.931 1.00 95.25 555 GLY A C 1
ATOM 4411 O O . GLY A 1 555 ? 36.884 4.927 -60.113 1.00 95.25 555 GLY A O 1
ATOM 4412 N N . LEU A 1 556 ? 38.084 3.153 -59.450 1.00 95.19 556 LEU A N 1
ATOM 4413 C CA . LEU A 1 556 ? 39.288 3.896 -59.061 1.00 95.19 556 LEU A CA 1
ATOM 4414 C C . LEU A 1 556 ? 40.233 4.167 -60.239 1.00 95.19 556 LEU A C 1
ATOM 4416 O O . LEU A 1 556 ? 41.021 5.115 -60.212 1.00 95.19 556 LEU A O 1
ATOM 4420 N N . MET A 1 557 ? 40.185 3.338 -61.287 1.00 95.62 557 MET A N 1
ATOM 4421 C CA . MET A 1 557 ? 40.991 3.562 -62.490 1.00 95.62 557 MET A CA 1
ATOM 4422 C C . MET A 1 557 ? 40.541 4.832 -63.217 1.00 95.62 557 MET A C 1
ATOM 4424 O O . MET A 1 557 ? 39.366 4.995 -63.528 1.00 95.62 557 MET A O 1
ATOM 4428 N N . GLY A 1 558 ? 41.493 5.710 -63.537 1.00 93.12 558 GLY A N 1
ATOM 4429 C CA . GLY A 1 558 ? 41.221 7.035 -64.098 1.00 93.12 558 GLY A CA 1
ATOM 4430 C C . GLY A 1 558 ? 41.145 8.146 -63.047 1.00 93.12 558 GLY A C 1
ATOM 4431 O O . GLY A 1 558 ? 41.247 9.319 -63.409 1.00 93.12 558 GLY A O 1
ATOM 4432 N N . CYS A 1 559 ? 41.047 7.813 -61.755 1.00 94.25 559 CYS A N 1
ATOM 4433 C CA . CYS A 1 559 ? 41.101 8.813 -60.696 1.00 94.25 559 CYS A CA 1
ATOM 4434 C C . CYS A 1 559 ? 42.509 9.412 -60.549 1.00 94.25 559 CYS A C 1
ATOM 4436 O O . CYS A 1 559 ? 43.544 8.755 -60.679 1.00 94.25 559 CYS A O 1
ATOM 4438 N N . THR A 1 560 ? 42.520 10.700 -60.243 1.00 93.56 560 THR A N 1
ATOM 4439 C CA . THR A 1 560 ? 43.664 11.506 -59.816 1.00 93.56 560 THR A CA 1
ATOM 4440 C C . THR A 1 560 ? 43.644 11.653 -58.295 1.00 93.56 560 THR A C 1
ATOM 4442 O O . THR A 1 560 ? 42.625 11.397 -57.661 1.00 93.56 560 THR A O 1
ATOM 4445 N N . ALA A 1 561 ? 44.719 12.167 -57.695 1.00 90.50 561 ALA A N 1
ATOM 4446 C CA . ALA A 1 561 ? 44.783 12.415 -56.249 1.00 90.50 561 ALA A CA 1
ATOM 4447 C C . ALA A 1 561 ? 43.626 13.275 -55.685 1.00 90.50 561 ALA A C 1
ATOM 4449 O O . ALA A 1 561 ? 43.349 13.206 -54.495 1.00 90.50 561 ALA A O 1
ATOM 4450 N N . LYS A 1 562 ? 42.936 14.071 -56.518 1.00 93.44 562 LYS A N 1
ATOM 4451 C CA . LYS A 1 562 ? 41.841 14.963 -56.094 1.00 93.44 562 LYS A CA 1
ATOM 4452 C C . LYS A 1 562 ? 40.448 14.325 -56.101 1.00 93.44 562 LYS A C 1
ATOM 4454 O O . LYS A 1 562 ? 39.527 14.927 -55.566 1.00 93.44 562 LYS A O 1
ATOM 4459 N N . ASN A 1 563 ? 40.275 13.166 -56.740 1.00 94.00 563 ASN A N 1
ATOM 4460 C CA . ASN A 1 563 ? 38.965 12.523 -56.927 1.00 94.00 563 ASN A CA 1
ATOM 4461 C C . ASN A 1 563 ? 38.998 11.005 -56.688 1.00 94.00 563 ASN A C 1
ATOM 4463 O O . ASN A 1 563 ? 38.184 10.266 -57.238 1.00 94.00 563 ASN A O 1
ATOM 4467 N N . LYS A 1 564 ? 39.964 10.522 -55.902 1.00 94.25 564 LYS A N 1
ATOM 4468 C CA . LYS A 1 564 ? 39.884 9.180 -55.312 1.00 94.25 564 LYS A CA 1
ATOM 4469 C C . LYS A 1 564 ? 38.824 9.169 -54.208 1.00 94.25 564 LYS A C 1
ATOM 4471 O O . LYS A 1 564 ? 38.620 10.189 -53.554 1.00 94.25 564 LYS A O 1
ATOM 4476 N N . PHE A 1 565 ? 38.211 8.019 -53.978 1.00 94.81 565 PHE A N 1
ATOM 4477 C CA . PHE A 1 565 ? 37.162 7.797 -52.981 1.00 94.81 565 PHE A CA 1
ATOM 4478 C C . PHE A 1 565 ? 37.291 6.375 -52.423 1.00 94.81 565 PHE A C 1
ATOM 4480 O O . PHE A 1 565 ? 37.975 5.540 -53.018 1.00 94.81 565 PHE A O 1
ATOM 4487 N N . ILE A 1 566 ? 36.659 6.082 -51.290 1.00 94.06 566 ILE A N 1
ATOM 4488 C CA . ILE A 1 566 ? 36.597 4.722 -50.752 1.00 94.06 566 ILE A CA 1
ATOM 4489 C C . ILE A 1 566 ? 35.514 3.959 -51.528 1.00 94.06 566 ILE A C 1
ATOM 4491 O O . ILE A 1 566 ? 34.355 4.384 -51.541 1.00 94.06 566 ILE A O 1
ATOM 4495 N N . PRO A 1 567 ? 35.819 2.819 -52.175 1.00 93.19 567 PRO A N 1
ATOM 4496 C CA . PRO A 1 567 ? 34.791 2.078 -52.895 1.00 93.19 567 PRO A CA 1
ATOM 4497 C C . PRO A 1 567 ? 33.666 1.636 -51.953 1.00 93.19 567 PRO A C 1
ATOM 4499 O O . PRO A 1 567 ? 33.923 1.128 -50.861 1.00 93.19 567 PRO A O 1
ATOM 4502 N N . ARG A 1 568 ? 32.407 1.790 -52.387 1.00 89.06 568 ARG A N 1
ATOM 4503 C CA . ARG A 1 568 ? 31.215 1.572 -51.540 1.00 89.06 568 ARG A CA 1
ATOM 4504 C C . ARG A 1 568 ? 31.184 0.198 -50.860 1.00 89.06 568 ARG A C 1
ATOM 4506 O O . ARG A 1 568 ? 30.718 0.098 -49.730 1.00 89.06 568 ARG A O 1
ATOM 4513 N N . VAL A 1 569 ? 31.742 -0.828 -51.503 1.00 90.38 569 VAL A N 1
ATOM 4514 C CA . VAL A 1 569 ? 31.830 -2.187 -50.948 1.00 90.38 569 VAL A CA 1
ATOM 4515 C C . VAL A 1 569 ? 32.626 -2.252 -49.636 1.00 90.38 569 VAL A C 1
ATOM 4517 O O . VAL A 1 569 ? 32.310 -3.063 -48.775 1.00 90.38 569 VAL A O 1
ATOM 4520 N N . PHE A 1 570 ? 33.604 -1.362 -49.422 1.00 92.06 570 PHE A N 1
ATOM 4521 C CA . PHE A 1 570 ? 34.380 -1.316 -48.179 1.00 92.06 570 PHE A CA 1
ATOM 4522 C C . PHE A 1 570 ? 33.575 -0.780 -46.992 1.00 92.06 570 PHE A C 1
ATOM 4524 O O . PHE A 1 570 ? 33.951 -1.030 -45.852 1.00 92.06 570 PHE A O 1
ATOM 4531 N N . PHE A 1 571 ? 32.456 -0.086 -47.216 1.00 87.75 571 PHE A N 1
ATOM 4532 C CA . PHE A 1 571 ? 31.600 0.368 -46.118 1.00 87.75 571 PHE A CA 1
ATOM 4533 C C . PHE A 1 571 ? 30.800 -0.792 -45.507 1.00 87.75 571 PHE A C 1
ATOM 4535 O O . PHE A 1 571 ? 30.588 -0.805 -44.293 1.00 87.75 571 PHE A O 1
ATOM 4542 N N . SER A 1 572 ? 30.427 -1.784 -46.322 1.00 88.88 572 SER A N 1
ATOM 4543 C CA . SER A 1 572 ? 29.714 -3.001 -45.908 1.00 88.88 572 SER A CA 1
ATOM 4544 C C . SER A 1 572 ? 30.618 -4.233 -45.759 1.00 88.88 572 SER A C 1
ATOM 4546 O O . SER A 1 572 ? 30.142 -5.283 -45.352 1.00 88.88 572 SER A O 1
ATOM 4548 N N . ALA A 1 573 ? 31.911 -4.135 -46.087 1.00 92.31 573 ALA A N 1
ATOM 4549 C CA . ALA A 1 573 ? 32.864 -5.244 -45.995 1.00 92.31 573 ALA A CA 1
ATOM 4550 C C . ALA A 1 573 ? 33.084 -5.720 -44.565 1.00 92.31 573 ALA A C 1
ATOM 4552 O O . ALA A 1 573 ? 32.857 -4.959 -43.637 1.00 92.31 573 ALA A O 1
ATOM 4553 N N . ASN A 1 574 ? 33.604 -6.931 -44.376 1.00 92.38 574 ASN A N 1
ATOM 4554 C CA . ASN A 1 574 ? 33.961 -7.441 -43.056 1.00 92.38 574 ASN A CA 1
ATOM 4555 C C . ASN A 1 574 ? 35.038 -6.581 -42.364 1.00 92.38 574 ASN A C 1
ATOM 4557 O O . ASN A 1 574 ? 35.835 -5.881 -42.999 1.00 92.38 574 ASN A O 1
ATOM 4561 N N . LYS A 1 575 ? 35.092 -6.650 -41.031 1.00 91.31 575 LYS A N 1
ATOM 4562 C CA . LYS A 1 575 ? 35.996 -5.832 -40.205 1.00 91.31 575 LYS A CA 1
ATOM 4563 C C . LYS A 1 575 ? 37.463 -5.910 -40.632 1.00 91.31 575 LYS A C 1
ATOM 4565 O O . LYS A 1 575 ? 38.114 -4.873 -40.723 1.00 91.31 575 LYS A O 1
ATOM 4570 N N . SER A 1 576 ? 37.978 -7.106 -40.922 1.00 93.88 576 SER A N 1
ATOM 4571 C CA . SER A 1 576 ? 39.366 -7.301 -41.365 1.00 93.88 576 SER A CA 1
ATOM 4572 C C . SER A 1 576 ? 39.667 -6.581 -42.676 1.00 93.88 576 SER A C 1
ATOM 4574 O O . SER A 1 576 ? 40.723 -5.971 -42.801 1.00 93.88 576 SER A O 1
ATOM 4576 N N . THR A 1 577 ? 38.726 -6.586 -43.620 1.00 95.38 577 THR A N 1
ATOM 4577 C CA . THR A 1 577 ? 38.852 -5.878 -44.900 1.00 95.38 577 THR A CA 1
ATOM 4578 C C . THR A 1 577 ? 38.878 -4.368 -44.687 1.00 95.38 577 THR A C 1
ATOM 4580 O O . THR A 1 577 ? 39.741 -3.677 -45.229 1.00 95.38 577 THR A O 1
ATOM 4583 N N . ARG A 1 578 ? 37.982 -3.839 -43.843 1.00 93.69 578 ARG A N 1
ATOM 4584 C CA . ARG A 1 578 ? 37.948 -2.400 -43.534 1.00 93.69 578 ARG A CA 1
ATOM 4585 C C . ARG A 1 578 ? 39.221 -1.940 -42.826 1.00 93.69 578 ARG A C 1
ATOM 4587 O O . ARG A 1 578 ? 39.783 -0.916 -43.201 1.00 93.69 578 ARG A O 1
ATOM 4594 N N . ILE A 1 579 ? 39.699 -2.718 -41.851 1.00 93.19 579 ILE A N 1
ATOM 4595 C CA . ILE A 1 579 ? 40.968 -2.458 -41.157 1.00 93.19 579 ILE A CA 1
ATOM 4596 C C . ILE A 1 579 ? 42.135 -2.524 -42.140 1.00 93.19 579 ILE A C 1
ATOM 4598 O O . ILE A 1 579 ? 42.947 -1.610 -42.150 1.00 93.19 579 ILE A O 1
ATOM 4602 N N . GLY A 1 580 ? 42.208 -3.552 -42.991 1.00 95.88 580 GLY A N 1
ATOM 4603 C CA . GLY A 1 580 ? 43.281 -3.698 -43.975 1.00 95.88 580 GLY A CA 1
ATOM 4604 C C . GLY A 1 580 ? 43.393 -2.480 -44.891 1.00 95.88 580 GLY A C 1
ATOM 4605 O O . GLY A 1 580 ? 44.477 -1.918 -45.029 1.00 95.88 580 GLY A O 1
ATOM 4606 N N . MET A 1 581 ? 42.264 -2.024 -45.440 1.00 95.88 581 MET A N 1
ATOM 4607 C CA . MET A 1 581 ? 42.209 -0.833 -46.291 1.00 95.88 581 MET A CA 1
ATOM 4608 C C . MET A 1 581 ? 42.596 0.444 -45.541 1.00 95.88 581 MET A C 1
ATOM 4610 O O . MET A 1 581 ? 43.437 1.197 -46.031 1.00 95.88 581 MET A O 1
ATOM 4614 N N . LEU A 1 582 ? 42.066 0.659 -44.332 1.00 93.44 582 LEU A N 1
ATOM 4615 C CA . LEU A 1 582 ? 42.447 1.813 -43.514 1.00 93.44 582 LEU A CA 1
ATOM 4616 C C . LEU A 1 582 ? 43.934 1.788 -43.146 1.00 93.44 582 LEU A C 1
ATOM 4618 O O . LEU A 1 582 ? 44.580 2.825 -43.221 1.00 93.44 582 LEU A O 1
ATOM 4622 N N . CYS A 1 583 ? 44.504 0.630 -42.808 1.00 94.69 583 CYS A N 1
ATOM 4623 C CA . CYS A 1 583 ? 45.937 0.493 -42.548 1.00 94.69 583 CYS A CA 1
ATOM 4624 C C . CYS A 1 583 ? 46.766 0.878 -43.776 1.00 94.69 583 CYS A C 1
ATOM 4626 O O . CYS A 1 583 ? 47.689 1.672 -43.646 1.00 94.69 583 CYS A O 1
ATOM 4628 N N . GLY A 1 584 ? 46.421 0.375 -44.966 1.00 95.06 584 GLY A N 1
ATOM 4629 C CA . GLY A 1 584 ? 47.143 0.725 -46.193 1.00 95.06 584 GLY A CA 1
ATOM 4630 C C . GLY A 1 584 ? 47.090 2.221 -46.502 1.00 95.06 584 GLY A C 1
ATOM 4631 O O . GLY A 1 584 ? 48.092 2.809 -46.910 1.00 95.06 584 GLY A O 1
ATOM 4632 N N . LEU A 1 585 ? 45.936 2.843 -46.255 1.00 94.31 585 LEU A N 1
ATOM 4633 C CA . LEU A 1 585 ? 45.730 4.274 -46.449 1.00 94.31 585 LEU A CA 1
ATOM 4634 C C . LEU A 1 585 ? 46.502 5.121 -45.423 1.00 94.31 585 LEU A C 1
ATOM 4636 O O . LEU A 1 585 ? 47.136 6.107 -45.783 1.00 94.31 585 LEU A O 1
ATOM 4640 N N . LEU A 1 586 ? 46.479 4.733 -44.148 1.00 93.31 586 LEU A N 1
ATOM 4641 C CA . LEU A 1 586 ? 47.154 5.455 -43.066 1.00 93.31 586 LEU A CA 1
ATOM 4642 C C . LEU A 1 586 ? 48.675 5.290 -43.090 1.00 93.31 586 LEU A C 1
ATOM 4644 O O . LEU A 1 586 ? 49.383 6.185 -42.652 1.00 93.31 586 LEU A O 1
ATOM 4648 N N . GLU A 1 587 ? 49.187 4.173 -43.602 1.00 93.62 587 GLU A N 1
ATOM 4649 C CA . GLU A 1 587 ? 50.631 3.965 -43.774 1.00 93.62 587 GLU A CA 1
ATOM 4650 C C . GLU A 1 587 ? 51.225 4.789 -44.926 1.00 93.62 587 GLU A C 1
ATOM 4652 O O . GLU A 1 587 ? 52.442 4.902 -45.023 1.00 93.62 587 GLU A O 1
ATOM 4657 N N . THR A 1 588 ? 50.388 5.364 -45.796 1.00 93.00 588 THR A N 1
ATOM 4658 C CA . THR A 1 588 ? 50.832 6.230 -46.902 1.00 93.00 588 THR A CA 1
ATOM 4659 C C . THR A 1 588 ? 50.606 7.704 -46.571 1.00 93.00 588 THR A C 1
ATOM 4661 O O . THR A 1 588 ? 51.554 8.466 -46.416 1.00 93.00 588 THR A O 1
ATOM 4664 N N . ASP A 1 589 ? 49.345 8.085 -46.376 1.00 90.44 589 ASP A N 1
ATOM 4665 C CA . ASP A 1 589 ? 48.899 9.477 -46.216 1.00 90.44 589 ASP A CA 1
ATOM 4666 C C . ASP A 1 589 ? 48.569 9.849 -44.751 1.00 90.44 589 ASP A C 1
ATOM 4668 O O . ASP A 1 589 ? 48.023 10.925 -44.462 1.00 90.44 589 ASP A O 1
ATOM 4672 N N . GLY A 1 590 ? 48.844 8.941 -43.810 1.00 90.81 590 GLY A N 1
ATOM 4673 C CA . GLY A 1 590 ? 48.628 9.139 -42.382 1.00 90.81 590 GLY A CA 1
ATOM 4674 C C . GLY A 1 590 ? 49.909 9.479 -41.625 1.00 90.81 590 GLY A C 1
ATOM 4675 O O . GLY A 1 590 ? 51.017 9.107 -42.004 1.00 90.81 590 GLY A O 1
ATOM 4676 N N . TYR A 1 591 ? 49.759 10.189 -40.513 1.00 89.44 591 TYR A N 1
ATOM 4677 C CA . TYR A 1 591 ? 50.855 10.474 -39.597 1.00 89.44 591 TYR A CA 1
ATOM 4678 C C . TYR A 1 591 ? 50.353 10.562 -38.153 1.00 89.44 591 TYR A C 1
ATOM 4680 O O . TYR A 1 591 ? 49.164 10.748 -37.898 1.00 89.44 591 TYR A O 1
ATOM 4688 N N . VAL A 1 592 ? 51.260 10.400 -37.190 1.00 91.44 592 VAL A N 1
ATOM 4689 C CA . VAL A 1 592 ? 50.937 10.461 -35.758 1.00 91.44 592 VAL A CA 1
ATOM 4690 C C . VAL A 1 592 ? 51.525 11.738 -35.167 1.00 91.44 592 VAL A C 1
ATOM 4692 O O . VAL A 1 592 ? 52.731 11.975 -35.244 1.00 91.44 592 VAL A O 1
ATOM 4695 N N . GLU A 1 593 ? 50.666 12.567 -34.583 1.00 92.00 593 GLU A N 1
ATOM 4696 C CA . GLU A 1 593 ? 51.049 13.770 -33.848 1.00 92.00 593 GLU A CA 1
ATOM 4697 C C . GLU A 1 593 ? 51.774 13.416 -32.541 1.00 92.00 593 GLU A C 1
ATOM 4699 O O . GLU A 1 593 ? 51.686 12.305 -32.014 1.00 92.00 593 GLU A O 1
ATOM 4704 N N . LYS A 1 594 ? 52.482 14.391 -31.960 1.00 90.50 594 LYS A N 1
ATOM 4705 C CA . LYS A 1 594 ? 53.262 14.182 -30.722 1.00 90.50 594 LYS A CA 1
ATOM 4706 C C . LYS A 1 594 ? 52.424 13.732 -29.521 1.00 90.50 594 LYS A C 1
ATOM 4708 O O . LYS A 1 594 ? 52.976 13.154 -28.589 1.00 90.50 594 LYS A O 1
ATOM 4713 N N . ASP A 1 595 ? 51.131 14.034 -29.517 1.00 89.69 595 ASP A N 1
ATOM 4714 C CA . ASP A 1 595 ? 50.188 13.645 -28.465 1.00 89.69 595 ASP A CA 1
ATOM 4715 C C . ASP A 1 595 ? 49.562 12.256 -28.690 1.00 89.69 595 ASP A C 1
ATOM 4717 O O . ASP A 1 595 ? 48.756 11.806 -27.875 1.00 89.69 595 ASP A O 1
ATOM 4721 N N . GLY A 1 596 ? 49.960 11.560 -29.760 1.00 85.88 596 GLY A N 1
ATOM 4722 C CA . GLY A 1 596 ? 49.435 10.253 -30.141 1.00 85.88 596 GLY A CA 1
ATOM 4723 C C . GLY A 1 596 ? 48.185 10.315 -31.019 1.00 85.88 596 GLY A C 1
ATOM 4724 O O . GLY A 1 596 ? 47.626 9.264 -31.329 1.00 85.88 596 GLY A O 1
ATOM 4725 N N . THR A 1 597 ? 47.738 11.506 -31.432 1.00 85.19 597 THR A N 1
ATOM 4726 C CA . THR A 1 597 ? 46.613 11.651 -32.362 1.00 85.19 597 THR A CA 1
ATOM 4727 C C . THR A 1 597 ? 47.012 11.168 -33.751 1.00 85.19 597 THR A C 1
ATOM 4729 O O . THR A 1 597 ? 48.002 11.621 -34.322 1.00 85.19 597 THR A O 1
ATOM 4732 N N . LEU A 1 598 ? 46.219 10.259 -34.312 1.00 85.62 598 LEU A N 1
ATOM 4733 C CA . LEU A 1 598 ? 46.352 9.843 -35.701 1.00 85.62 598 LEU A CA 1
ATOM 4734 C C . LEU A 1 598 ? 45.699 10.889 -36.609 1.00 85.62 598 LEU A C 1
ATOM 4736 O O . LEU A 1 598 ? 44.528 11.227 -36.431 1.00 85.62 598 LEU A O 1
ATOM 4740 N N . VAL A 1 599 ? 46.444 11.372 -37.595 1.00 88.50 599 VAL A N 1
ATOM 4741 C CA . VAL A 1 599 ? 45.979 12.344 -38.581 1.00 88.50 599 VAL A CA 1
ATOM 4742 C C . VAL A 1 599 ? 46.069 11.731 -39.970 1.00 88.50 599 VAL A C 1
ATOM 4744 O O . VAL A 1 599 ? 47.032 11.048 -40.301 1.00 88.50 599 VAL A O 1
ATOM 4747 N N . PHE A 1 600 ? 45.053 11.994 -40.786 1.00 90.00 600 PHE A N 1
ATOM 4748 C CA . PHE A 1 600 ? 45.011 11.635 -42.196 1.00 90.00 600 PHE A CA 1
ATOM 4749 C C . PHE A 1 600 ? 44.834 12.902 -43.028 1.00 90.00 600 PHE A C 1
ATOM 4751 O O . PHE A 1 600 ? 43.966 13.730 -42.733 1.00 90.00 600 PHE A O 1
ATOM 4758 N N . SER A 1 601 ? 45.635 13.048 -44.080 1.00 88.38 601 SER A N 1
ATOM 4759 C CA . SER A 1 601 ? 45.537 14.174 -45.007 1.00 88.38 601 SER A CA 1
ATOM 4760 C C . SER A 1 601 ? 45.444 13.676 -46.439 1.00 88.38 601 SER A C 1
ATOM 4762 O O . SER A 1 601 ? 46.240 12.848 -46.849 1.00 88.38 601 SER A O 1
ATOM 4764 N N . SER A 1 602 ? 44.503 14.207 -47.219 1.00 90.94 602 SER A N 1
ATOM 4765 C CA . SER A 1 602 ? 44.367 13.856 -48.633 1.00 90.94 602 SER A CA 1
ATOM 4766 C C . SER A 1 602 ? 44.015 15.074 -49.477 1.00 90.94 602 SER A C 1
ATOM 4768 O O . SER A 1 602 ? 43.323 15.988 -49.022 1.00 90.94 602 SER A O 1
ATOM 4770 N N . ALA A 1 603 ? 44.472 15.069 -50.732 1.00 91.25 603 ALA A N 1
ATOM 4771 C CA . ALA A 1 603 ? 44.068 16.044 -51.742 1.00 91.25 603 ALA A CA 1
ATOM 4772 C C . ALA A 1 603 ? 42.632 15.815 -52.249 1.00 91.25 603 ALA A C 1
ATOM 4774 O O . ALA A 1 603 ? 42.059 16.721 -52.859 1.00 91.25 603 ALA A O 1
ATOM 4775 N N . SER A 1 604 ? 42.060 14.629 -52.013 1.00 93.50 604 SER A N 1
ATOM 4776 C CA . SER A 1 604 ? 40.659 14.336 -52.301 1.00 93.50 604 SER A CA 1
ATOM 4777 C C . SER A 1 604 ? 39.792 14.685 -51.096 1.00 93.50 604 SER A C 1
ATOM 4779 O O . SER A 1 604 ? 39.911 14.097 -50.020 1.00 93.50 604 SER A O 1
ATOM 4781 N N . GLU A 1 605 ? 38.891 15.646 -51.293 1.00 90.81 605 GLU A N 1
ATOM 4782 C CA . GLU A 1 605 ? 37.900 16.020 -50.287 1.00 90.81 605 GLU A CA 1
ATOM 4783 C C . GLU A 1 605 ? 36.930 14.870 -49.987 1.00 90.81 605 GLU A C 1
ATOM 4785 O O . GLU A 1 605 ? 36.586 14.658 -48.826 1.00 90.81 605 GLU A O 1
ATOM 4790 N N . GLU A 1 606 ? 36.537 14.103 -51.007 1.00 90.81 606 GLU A N 1
ATOM 4791 C CA . GLU A 1 606 ? 35.661 12.939 -50.848 1.00 90.81 606 GLU A CA 1
ATOM 4792 C C . GLU A 1 606 ? 36.328 11.872 -49.976 1.00 90.81 606 GLU A C 1
ATOM 4794 O O . GLU A 1 606 ? 35.770 11.505 -48.947 1.00 90.81 606 GLU A O 1
ATOM 4799 N N . LEU A 1 607 ? 37.566 11.478 -50.295 1.00 92.25 607 LEU A N 1
ATOM 4800 C CA . LEU A 1 607 ? 38.323 10.494 -49.512 1.00 92.25 607 LEU A CA 1
ATOM 4801 C C . LEU A 1 607 ? 38.540 10.955 -48.064 1.00 92.25 607 LEU A C 1
ATOM 4803 O O . LEU A 1 607 ? 38.312 10.192 -47.130 1.00 92.25 607 LEU A O 1
ATOM 4807 N N . ARG A 1 608 ? 38.937 12.220 -47.860 1.00 89.69 608 ARG A N 1
ATOM 4808 C CA . ARG A 1 608 ? 39.101 12.810 -46.520 1.00 89.69 608 ARG A CA 1
ATOM 4809 C C . ARG A 1 608 ? 37.809 12.732 -45.712 1.00 89.69 608 ARG A C 1
ATOM 4811 O O . ARG A 1 608 ? 37.836 12.351 -44.543 1.00 89.69 608 ARG A O 1
ATOM 4818 N N . ASN A 1 609 ? 36.691 13.119 -46.318 1.00 85.88 609 ASN A N 1
ATOM 4819 C CA . ASN A 1 609 ? 35.402 13.110 -45.641 1.00 85.88 609 ASN A CA 1
ATOM 4820 C C . ASN A 1 609 ? 34.953 11.674 -45.348 1.00 85.88 609 ASN A C 1
ATOM 4822 O O . ASN A 1 609 ? 34.489 11.410 -44.248 1.00 85.88 609 ASN A O 1
ATOM 4826 N N . GLU A 1 610 ? 35.162 10.735 -46.268 1.00 87.06 610 GLU A N 1
ATOM 4827 C CA . GLU A 1 610 ? 34.800 9.330 -46.077 1.00 87.06 610 GLU A CA 1
ATOM 4828 C C . GLU A 1 610 ? 35.608 8.632 -44.973 1.00 87.06 610 GLU A C 1
ATOM 4830 O O . GLU A 1 610 ? 35.054 7.778 -44.289 1.00 87.06 610 GLU A O 1
ATOM 4835 N N . VAL A 1 611 ? 36.863 9.029 -44.727 1.00 84.25 611 VAL A N 1
ATOM 4836 C CA . VAL A 1 611 ? 37.663 8.534 -43.586 1.00 84.25 611 VAL A CA 1
ATOM 4837 C C . VAL A 1 611 ? 37.185 9.110 -42.247 1.00 84.25 611 VAL A C 1
ATOM 4839 O O . VAL A 1 611 ? 37.163 8.395 -41.247 1.00 84.25 611 VAL A O 1
ATOM 4842 N N . VAL A 1 612 ? 36.833 10.403 -42.205 1.00 71.38 612 VAL A N 1
ATOM 4843 C CA . VAL A 1 612 ? 36.570 11.132 -40.948 1.00 71.38 612 VAL A CA 1
ATOM 4844 C C . VAL A 1 612 ? 35.096 11.115 -40.543 1.00 71.38 612 VAL A C 1
ATOM 4846 O O . VAL A 1 612 ? 34.813 11.040 -39.348 1.00 71.38 612 VAL A O 1
ATOM 4849 N N . ASN A 1 613 ? 34.142 11.272 -41.471 1.00 61.50 613 ASN A N 1
ATOM 4850 C CA . ASN A 1 613 ? 32.745 11.467 -41.079 1.00 61.50 613 ASN A CA 1
ATOM 4851 C C . ASN A 1 613 ? 31.678 11.376 -42.204 1.00 61.50 613 ASN A C 1
ATOM 4853 O O . ASN A 1 613 ? 31.844 11.937 -43.284 1.00 61.50 613 ASN A O 1
ATOM 4857 N N . LYS A 1 614 ? 30.497 10.846 -41.821 1.00 47.09 614 LYS A N 1
ATOM 4858 C CA . LYS A 1 614 ? 29.117 11.087 -42.338 1.00 47.09 614 LYS A CA 1
ATOM 4859 C C . LYS A 1 614 ? 28.405 10.116 -43.299 1.00 47.09 614 LYS A C 1
ATOM 4861 O O . LYS A 1 614 ? 27.187 10.218 -43.345 1.00 47.09 614 LYS A O 1
ATOM 4866 N N . ASN A 1 615 ? 29.057 9.172 -43.987 1.00 40.41 615 ASN A N 1
ATOM 4867 C CA . ASN A 1 615 ? 28.371 8.298 -44.973 1.00 40.41 615 ASN A CA 1
ATOM 4868 C C . ASN A 1 615 ? 28.544 6.776 -44.757 1.00 40.41 615 ASN A C 1
ATOM 4870 O O . ASN A 1 615 ? 28.202 5.994 -45.645 1.00 40.41 615 ASN A O 1
ATOM 4874 N N . TRP A 1 616 ? 29.022 6.318 -43.590 1.00 49.69 616 TRP A N 1
ATOM 4875 C CA . TRP A 1 616 ? 28.579 4.994 -43.124 1.00 49.69 616 TRP A CA 1
ATOM 4876 C C . TRP A 1 616 ? 27.094 5.172 -42.821 1.00 49.69 616 TRP A C 1
ATOM 4878 O O . TRP A 1 616 ? 26.801 6.085 -42.052 1.00 49.69 616 TRP A O 1
ATOM 4888 N N . PRO A 1 617 ? 26.176 4.447 -43.474 1.00 38.94 617 PRO A N 1
ATOM 4889 C CA . PRO A 1 617 ? 24.797 4.904 -43.589 1.00 38.94 617 PRO A CA 1
ATOM 4890 C C . PRO A 1 617 ? 24.174 5.204 -42.201 1.00 38.94 617 PRO A C 1
ATOM 4892 O O . PRO A 1 617 ? 24.594 4.624 -41.200 1.00 38.94 617 PRO A O 1
ATOM 4895 N N . PRO A 1 618 ? 23.207 6.133 -42.136 1.00 33.28 618 PRO A N 1
ATOM 4896 C CA . PRO A 1 618 ? 22.132 6.049 -43.093 1.00 33.28 618 PRO A CA 1
ATOM 4897 C C . PRO A 1 618 ? 21.648 7.352 -43.724 1.00 33.28 618 PRO A C 1
ATOM 4899 O O . PRO A 1 618 ? 21.784 8.424 -43.150 1.00 33.28 618 PRO A O 1
ATOM 4902 N N . SER A 1 619 ? 21.148 7.186 -44.952 1.00 31.97 619 SER A N 1
ATOM 4903 C CA . SER A 1 619 ? 20.743 8.205 -45.934 1.00 31.97 619 SER A CA 1
ATOM 4904 C C . SER A 1 619 ? 20.362 9.574 -45.379 1.00 31.97 619 SER A C 1
ATOM 4906 O O . SER A 1 619 ? 19.387 9.614 -44.591 1.00 31.97 619 SER A O 1
#

Foldseek 3Di:
DALVVLLVLCLVVVVPLLCVQQVLWDDDPQWTAAQALLNHHDGQKIQGNDDDQKIAGNVVGDMDTSLSSQCRSVVDASLVSSVVSCVVSVNDDPPPVQVVPVPQDFDFDDPVVVVVFFDPDQVVQVLLVLLVFHPVLCVQQPKGWGWDDPPPDIAIWIWGFFDAPNGTFWIKTWGSDADVNHIDIDIDPRTQFGWRCNSNDDSPDQEEEEEFDPSLCSLCVSLVGHYTYQPQGFADDPSLCSCSVCLSVNSSHQAYEYFYFPDPRRVVRSVVNCVSSDLVRYFYQDDPHRGSSVCSVVPPDSVNSVVSVVPGHGPDPPPDDDPVVCPVVVCCVVPNDQDFPAAPPDPVCRVPDTHHPPDDDDDDDDPPDDFDFPQQWKFAFQQLDIDGLVPDDQQTFGQDQVLGTDGRHDRDDDPDADWDWDADPLGDITIGGQQDWFWKAFPLDDDPPRIDIDGNVRVVVQCPDPSGPVGIDGRDRPQNGHDDDDLCLLVLLLCLFQWDQAPLFTKGFAQDPVLVVVNCVSVVQWDWDDDSGITTTHHPPPDDDVVNVVCVVQVNHNDDQAARADRPNLLSHGPVSVVSSNNSNCVRQWDADPVRDIDGDTNHPRRNDRVRDDPSDDD

pLDDT: mean 86.88, std 10.78, range [31.97, 97.81]

Secondary structure (DSSP, 8-state):
--HHHHHHHHHTTHHHHHHHH-TT-EEETTEEEESSTT--SSSSEEEESSSS--EEETTT--EESHHHHHHHHHT--HHHHHHHHHHHHT-----TTSHHHHT--PBPP-HHHHHHHB-S--HHHHHHHTTT--HHHHHHTT-EEEEEE-SSSEEEEEEEEEEETTEEEEEEEEESS-GGGS--EEE-TTBPP--BTGGGS-TT--EEEEESSHHHHHHHHHTT--EEE-TT-S-SGGGGTTHHHHHHHHTT-SEEEEE--SSHHHHHHHHHHHHHH-GGGEEE---SSSSHHHHHHTT--HHHHHHHHHTPEE---TT---TTTTHHHHHHHHHS---EEE--S-HHHHTT--EETT--------S-S-----TTSEEEBTTS-EEETTT--TT-EE--TTSSPEE--------S--EEEEE-TTS-EEEEETT-EEEEEETTS-TT--EEEEEHHHHHHHHHSTTTTTTEEPPPP---------TTHHHHHHHHHHEE-TTSSEEEE---HHHHHHHHHH-TTSEEEESSSEEEEE-STTS--HHHHHHHHTT-TT--TTS----THHHHS-HHHHHHHHHHHHHHHEEE-TTS-EEE--S-HHHHHHHHSS-SS--